Protein AF-A1B1T0-F1 (afdb_monomer_lite)

Radius of gyration: 25.72 Å; chains: 1; bounding box: 72×59×65 Å

InterPro domains:
  IPR003959 ATPase, AAA-type, core [PF00004] (36-177)
  IPR027065 Lon protease [PTHR43718] (35-187)
  IPR027417 P-loop containing nucleoside triphosphate hydrolase [G3DSA:3.40.50.300] (1-178)
  IPR027417 P-loop containing nucleoside triphosphate hydrolase [SSF52540] (4-206)
  IPR046574 Protein of unknown function DUF6634 [PF20339] (277-433)

Structure (mmCIF, N/CA/C/O backbone):
data_AF-A1B1T0-F1
#
_entry.id   AF-A1B1T0-F1
#
loop_
_atom_site.group_PDB
_atom_site.id
_atom_site.type_symbol
_atom_site.label_atom_id
_atom_site.label_alt_id
_atom_site.label_comp_id
_atom_site.label_asym_id
_atom_site.label_entity_id
_atom_site.label_seq_id
_atom_site.pdbx_PDB_ins_code
_atom_site.Cartn_x
_atom_site.Cartn_y
_atom_site.Cartn_z
_atom_site.occupancy
_atom_site.B_iso_or_equiv
_atom_site.auth_seq_id
_atom_site.auth_comp_id
_atom_site.auth_asym_id
_atom_site.auth_atom_id
_atom_site.pdbx_PDB_model_num
ATOM 1 N N . MET A 1 1 ? -2.128 -19.256 4.980 1.00 79.31 1 MET A N 1
ATOM 2 C CA . MET A 1 1 ? -1.077 -18.219 5.135 1.00 79.31 1 MET A CA 1
ATOM 3 C C . MET A 1 1 ? 0.188 -18.778 5.771 1.00 79.31 1 MET A C 1
ATOM 5 O O . MET A 1 1 ? 1.215 -18.723 5.115 1.00 79.31 1 MET A O 1
ATOM 9 N N . HIS A 1 2 ? 0.127 -19.348 6.984 1.00 81.00 2 HIS A N 1
ATOM 10 C CA . HIS A 1 2 ? 1.301 -19.944 7.651 1.00 81.00 2 HIS A CA 1
ATOM 11 C C . HIS A 1 2 ? 1.974 -21.041 6.802 1.00 81.00 2 HIS A C 1
ATOM 13 O O . HIS A 1 2 ? 3.180 -21.022 6.607 1.00 81.00 2 HIS A O 1
ATOM 19 N N . GLU A 1 3 ? 1.179 -21.941 6.216 1.00 81.44 3 GLU A N 1
ATOM 20 C CA . GLU A 1 3 ? 1.671 -22.995 5.311 1.00 81.44 3 GLU A CA 1
ATOM 21 C C . GLU A 1 3 ? 2.134 -22.454 3.946 1.00 81.44 3 GLU A C 1
ATOM 23 O O . GLU A 1 3 ? 3.024 -23.011 3.306 1.00 81.44 3 GLU A O 1
ATOM 28 N N . ASP A 1 4 ? 1.539 -21.349 3.493 1.00 80.69 4 ASP A N 1
ATOM 29 C CA . ASP A 1 4 ? 1.827 -20.770 2.177 1.00 80.69 4 ASP A CA 1
ATOM 30 C C . ASP A 1 4 ? 3.134 -19.976 2.155 1.00 80.69 4 ASP A C 1
ATOM 32 O O . ASP A 1 4 ? 3.743 -19.827 1.095 1.00 80.69 4 ASP A O 1
ATOM 36 N N . MET A 1 5 ? 3.527 -19.424 3.306 1.00 84.88 5 MET A N 1
ATOM 37 C CA . MET A 1 5 ? 4.697 -18.564 3.472 1.00 84.88 5 MET A CA 1
ATOM 38 C C . MET A 1 5 ? 5.449 -18.949 4.756 1.00 84.88 5 MET A C 1
ATOM 40 O O . MET A 1 5 ? 5.374 -18.217 5.745 1.00 84.88 5 MET A O 1
ATOM 44 N N . PRO A 1 6 ? 6.170 -20.086 4.770 1.00 83.06 6 PRO A N 1
ATOM 45 C CA . PRO A 1 6 ? 6.837 -20.573 5.980 1.00 83.06 6 PRO A CA 1
ATOM 46 C C . PRO A 1 6 ? 7.903 -19.606 6.517 1.00 83.06 6 PRO A C 1
ATOM 48 O O . PRO A 1 6 ? 8.030 -19.443 7.727 1.00 83.06 6 PRO A O 1
ATOM 51 N N . SER A 1 7 ? 8.587 -18.864 5.642 1.00 83.12 7 SER A N 1
ATOM 52 C CA . SER A 1 7 ? 9.509 -17.782 6.029 1.00 83.12 7 SER A CA 1
ATOM 53 C C . SER A 1 7 ? 8.836 -16.652 6.826 1.00 83.12 7 SER A C 1
ATOM 55 O O . SER A 1 7 ? 9.492 -15.969 7.608 1.00 83.12 7 SER A O 1
ATOM 57 N N . MET A 1 8 ? 7.515 -16.487 6.680 1.00 89.94 8 MET A N 1
ATOM 58 C CA . MET A 1 8 ? 6.672 -15.531 7.413 1.00 89.94 8 MET A CA 1
ATOM 59 C C . MET A 1 8 ? 5.984 -16.159 8.636 1.00 89.94 8 MET A C 1
ATOM 61 O O . MET A 1 8 ? 5.102 -15.540 9.248 1.00 89.94 8 MET A O 1
ATOM 65 N N . ALA A 1 9 ? 6.344 -17.391 9.007 1.00 89.00 9 ALA A N 1
ATOM 66 C CA . ALA A 1 9 ? 5.782 -18.078 10.164 1.00 89.00 9 ALA A CA 1
ATOM 67 C C . ALA A 1 9 ? 5.900 -17.264 11.466 1.00 89.00 9 ALA A C 1
ATOM 69 O O . ALA A 1 9 ? 4.882 -17.173 12.159 1.00 89.00 9 ALA A O 1
ATOM 70 N N . PRO A 1 10 ? 7.037 -16.600 11.787 1.00 90.88 10 PRO A N 1
ATOM 71 C CA . PRO A 1 10 ? 7.143 -15.789 13.001 1.00 90.88 10 PRO A CA 1
ATOM 72 C C . PRO A 1 10 ? 6.092 -14.674 13.072 1.00 90.88 10 PRO A C 1
ATOM 74 O O . PRO A 1 10 ? 5.434 -14.507 14.096 1.00 90.88 10 PRO A O 1
ATOM 77 N N . ALA A 1 11 ? 5.868 -13.960 11.965 1.00 93.19 11 ALA A N 1
ATOM 78 C CA . ALA A 1 11 ? 4.859 -12.905 11.884 1.00 93.19 11 ALA A CA 1
ATOM 79 C C . ALA A 1 11 ? 3.434 -13.466 12.003 1.00 93.19 11 ALA A C 1
ATOM 81 O O . ALA A 1 11 ? 2.595 -12.945 12.737 1.00 93.19 11 ALA A O 1
ATOM 82 N N . THR A 1 12 ? 3.171 -14.583 11.323 1.00 92.75 12 THR A N 1
ATOM 83 C CA . THR A 1 12 ? 1.858 -15.239 11.349 1.00 92.75 12 THR A CA 1
ATOM 84 C C . THR A 1 12 ? 1.523 -15.792 12.741 1.00 92.75 12 THR A C 1
ATOM 86 O O . THR A 1 12 ? 0.370 -15.735 13.167 1.00 92.75 12 THR A O 1
ATOM 89 N N . GLU A 1 13 ? 2.519 -16.277 13.483 1.00 91.31 13 GLU A N 1
ATOM 90 C CA . GLU A 1 13 ? 2.363 -16.763 14.858 1.00 91.31 13 GLU A CA 1
ATOM 91 C C . GLU A 1 13 ? 1.993 -15.630 15.831 1.00 91.31 13 GLU A C 1
ATOM 93 O O . GLU A 1 13 ? 1.145 -15.819 16.707 1.00 91.31 13 GLU A O 1
ATOM 98 N N . VAL A 1 14 ? 2.559 -14.428 15.659 1.00 92.00 14 VAL A N 1
ATOM 99 C CA . VAL A 1 14 ? 2.162 -13.248 16.451 1.00 92.00 14 VAL A CA 1
ATOM 100 C C . VAL A 1 14 ? 0.679 -12.939 16.248 1.00 92.00 14 VAL A C 1
ATOM 102 O O . VAL A 1 14 ? -0.047 -12.743 17.225 1.00 92.00 14 VAL A O 1
ATOM 105 N N . ILE A 1 15 ? 0.207 -12.973 15.000 1.00 92.44 15 ILE A N 1
ATOM 106 C CA . ILE A 1 15 ? -1.206 -12.749 14.668 1.00 92.44 15 ILE A CA 1
ATOM 107 C C . ILE A 1 15 ? -2.088 -13.822 15.293 1.00 92.44 15 ILE A C 1
ATOM 109 O O . ILE A 1 15 ? -3.077 -13.498 15.946 1.00 92.44 15 ILE A O 1
ATOM 113 N N . TRP A 1 16 ? -1.715 -15.094 15.159 1.00 90.50 16 TRP A N 1
ATOM 114 C CA . TRP A 1 16 ? -2.461 -16.203 15.747 1.00 90.50 16 TRP A CA 1
ATOM 115 C C . TRP A 1 16 ? -2.629 -16.050 17.267 1.00 90.50 16 TRP A C 1
ATOM 117 O O . TRP A 1 16 ? -3.730 -16.195 17.810 1.00 90.50 16 TRP A O 1
ATOM 127 N N . ARG A 1 17 ? -1.550 -15.685 17.972 1.00 90.88 17 ARG A N 1
ATOM 128 C CA . ARG A 1 17 ? -1.582 -15.409 19.417 1.00 90.88 17 ARG A CA 1
ATOM 129 C C . ARG A 1 17 ? -2.451 -14.201 19.754 1.00 90.88 17 ARG A C 1
ATOM 131 O O . ARG A 1 17 ? -3.167 -14.232 20.756 1.00 90.88 17 ARG A O 1
ATOM 138 N N . ALA A 1 18 ? -2.403 -13.156 18.934 1.00 90.75 18 ALA A N 1
ATOM 139 C CA . ALA A 1 18 ? -3.207 -11.951 19.099 1.00 90.75 18 ALA A CA 1
ATOM 140 C C . ALA A 1 18 ? -4.710 -12.223 18.900 1.00 90.75 18 ALA A C 1
ATOM 142 O O . ALA A 1 18 ? -5.532 -11.761 19.694 1.00 90.75 18 ALA A O 1
ATOM 143 N N . MET A 1 19 ? -5.067 -13.060 17.921 1.00 89.69 19 MET A N 1
ATOM 144 C CA . MET A 1 19 ? -6.438 -13.533 17.710 1.00 89.69 19 MET A CA 1
ATOM 145 C C . MET A 1 19 ? -6.948 -14.313 18.920 1.00 89.69 19 MET A C 1
ATOM 147 O O . MET A 1 19 ? -7.997 -13.982 19.469 1.00 89.69 19 MET A O 1
ATOM 151 N N . ARG A 1 20 ? -6.175 -15.295 19.401 1.00 90.88 20 ARG A N 1
ATOM 152 C CA . ARG A 1 20 ? -6.531 -16.073 20.601 1.00 90.88 20 ARG A CA 1
ATOM 153 C C . ARG A 1 20 ? -6.722 -15.194 21.832 1.00 90.88 20 ARG A C 1
ATOM 155 O O . ARG A 1 20 ? -7.661 -15.409 22.592 1.00 90.88 20 ARG A O 1
ATOM 162 N N . ARG A 1 21 ? -5.846 -14.205 22.018 1.00 88.44 21 ARG A N 1
ATOM 163 C CA . ARG A 1 21 ? -5.951 -13.223 23.101 1.00 88.44 21 ARG A CA 1
ATOM 164 C C . ARG A 1 21 ? -7.226 -12.393 22.980 1.00 88.44 21 ARG A C 1
ATOM 166 O O . ARG A 1 21 ? -7.967 -12.311 23.946 1.00 88.44 21 ARG A O 1
ATOM 173 N N . SER A 1 22 ? -7.512 -11.855 21.795 1.00 88.69 22 SER A N 1
ATOM 174 C CA . SER A 1 22 ? -8.714 -11.046 21.547 1.00 88.69 22 SER A CA 1
ATOM 175 C C . SER A 1 22 ? -9.996 -11.822 21.862 1.00 88.69 22 SER A C 1
ATOM 177 O O . SER A 1 22 ? -10.896 -11.278 22.492 1.00 88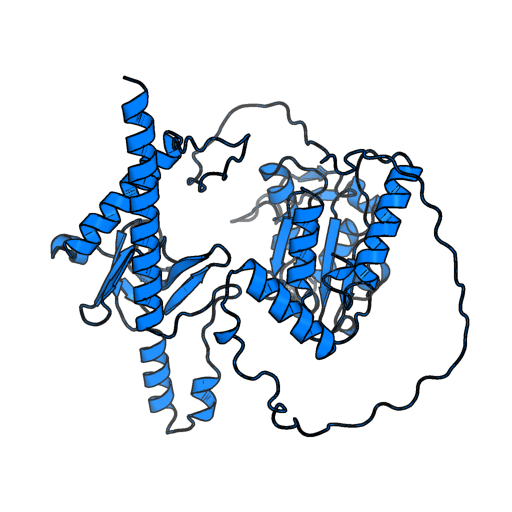.69 22 SER A O 1
ATOM 179 N N . VAL A 1 23 ? -10.051 -13.108 21.493 1.00 88.44 23 VAL A N 1
ATOM 180 C CA . VAL A 1 23 ? -11.182 -13.992 21.819 1.00 88.44 23 VAL A CA 1
ATOM 181 C C . VAL A 1 23 ? -11.285 -14.240 23.320 1.00 88.44 23 VAL A C 1
ATOM 183 O O . VAL A 1 23 ? -12.355 -14.073 23.896 1.00 88.44 23 VAL A O 1
ATOM 186 N N . ARG A 1 24 ? -10.178 -14.627 23.962 1.00 91.19 24 ARG A N 1
ATOM 187 C CA . ARG A 1 24 ? -10.145 -14.921 25.400 1.00 91.19 24 ARG A CA 1
ATOM 188 C C . ARG A 1 24 ? -10.548 -13.713 26.243 1.00 91.19 24 ARG A C 1
ATOM 190 O O . ARG A 1 24 ? -11.248 -13.874 27.234 1.00 91.19 24 ARG A O 1
ATOM 197 N N . ASP A 1 25 ? -10.101 -12.529 25.843 1.00 88.44 25 ASP A N 1
ATOM 198 C CA . ASP A 1 25 ? -10.321 -11.287 26.576 1.00 88.44 25 ASP A CA 1
ATOM 199 C C . ASP A 1 25 ? -11.678 -10.637 26.206 1.00 88.44 25 ASP A C 1
ATOM 201 O O . ASP A 1 25 ? -12.016 -9.577 26.728 1.00 88.44 25 ASP A O 1
ATOM 205 N N . GLY A 1 26 ? -12.464 -11.252 25.308 1.00 87.88 26 GLY A N 1
ATOM 206 C CA . GLY A 1 26 ? -13.781 -10.755 24.897 1.00 87.88 26 GLY A CA 1
ATOM 207 C C . GLY A 1 26 ? -13.731 -9.420 24.149 1.00 87.88 26 GLY A C 1
ATOM 208 O O . GLY A 1 26 ? -14.659 -8.617 24.247 1.00 87.88 26 GLY A O 1
ATOM 209 N N . ALA A 1 27 ? -12.640 -9.146 23.430 1.00 85.81 27 ALA A N 1
ATOM 210 C CA . ALA A 1 27 ? -12.458 -7.877 22.741 1.00 85.81 27 ALA A CA 1
ATOM 211 C C . ALA A 1 27 ? -13.501 -7.698 21.615 1.00 85.81 27 ALA A C 1
ATOM 213 O O . ALA A 1 27 ? -13.758 -8.641 20.864 1.00 85.81 27 ALA A O 1
ATOM 214 N N . PRO A 1 28 ? -14.060 -6.487 21.418 1.00 83.94 28 PRO A N 1
ATOM 215 C CA . PRO A 1 28 ? -15.054 -6.218 20.369 1.00 83.94 28 PRO A CA 1
ATOM 216 C C . PRO A 1 28 ? -14.512 -6.342 18.933 1.00 83.94 28 PRO A C 1
ATOM 218 O O . PRO A 1 28 ? -15.288 -6.315 17.981 1.00 83.94 28 PRO A O 1
ATOM 221 N N . GLY A 1 29 ? -13.198 -6.482 18.765 1.00 85.06 29 GLY A N 1
ATOM 222 C CA . GLY A 1 29 ? -12.544 -6.721 17.487 1.00 85.06 29 GLY A CA 1
ATOM 223 C C . GLY A 1 29 ? -11.134 -7.269 17.677 1.00 85.06 29 GLY A C 1
ATOM 224 O O . GLY A 1 29 ? -10.624 -7.359 18.798 1.00 85.06 29 GLY A O 1
ATOM 225 N N . LEU A 1 30 ? -10.496 -7.636 16.568 1.00 87.69 30 LEU A N 1
ATOM 226 C CA . LEU A 1 30 ? -9.140 -8.169 16.579 1.00 87.69 30 LEU A CA 1
ATOM 227 C C . LEU A 1 30 ? -8.128 -7.068 16.918 1.00 87.69 30 LEU A C 1
ATOM 229 O O . LEU A 1 30 ? -7.970 -6.116 16.156 1.00 87.69 30 LEU A O 1
ATOM 233 N N . ARG A 1 31 ? -7.404 -7.234 18.030 1.00 87.06 31 ARG A N 1
ATOM 234 C CA . ARG A 1 31 ? -6.251 -6.395 18.375 1.00 87.06 31 ARG A CA 1
ATOM 235 C C . ARG A 1 31 ? -4.964 -7.141 18.073 1.00 87.06 31 ARG A C 1
ATOM 237 O O . ARG A 1 31 ? -4.701 -8.176 18.681 1.00 87.06 31 ARG A O 1
ATOM 244 N N . ILE A 1 32 ? -4.157 -6.590 17.173 1.00 91.25 32 ILE A N 1
ATOM 245 C CA . ILE A 1 32 ? -2.828 -7.104 16.831 1.00 91.25 32 ILE A CA 1
ATOM 246 C C . ILE A 1 32 ? -1.796 -6.079 17.314 1.00 91.25 32 ILE A C 1
ATOM 248 O O . ILE A 1 32 ? -1.990 -4.890 17.063 1.00 91.25 32 ILE A O 1
ATOM 252 N N . PRO A 1 33 ? -0.727 -6.491 18.023 1.00 91.50 33 PRO A N 1
ATOM 253 C CA . PRO A 1 33 ? 0.382 -5.581 18.297 1.00 91.50 33 PRO A CA 1
ATOM 254 C C . PRO A 1 33 ? 1.015 -5.113 16.975 1.00 91.50 33 PRO A C 1
ATOM 256 O O . PRO A 1 33 ? 0.970 -5.857 15.994 1.00 91.50 33 PRO A O 1
ATOM 259 N N . PRO A 1 34 ? 1.618 -3.916 16.929 1.00 96.00 34 PRO A N 1
ATOM 260 C CA . PRO A 1 34 ? 2.266 -3.438 15.715 1.00 96.00 34 PRO A CA 1
ATOM 261 C C . PRO A 1 34 ? 3.379 -4.407 15.296 1.00 96.00 34 PRO A C 1
ATOM 263 O O . PRO A 1 34 ? 4.161 -4.868 16.131 1.00 96.00 34 PRO A O 1
ATOM 266 N N . LEU A 1 35 ? 3.436 -4.732 14.007 1.00 97.56 35 LEU A N 1
ATOM 267 C CA . LEU A 1 35 ? 4.390 -5.689 13.450 1.00 97.56 35 LEU A CA 1
ATOM 268 C C . LEU A 1 35 ? 5.470 -4.948 12.668 1.00 97.56 35 LEU A C 1
ATOM 270 O O . LEU A 1 35 ? 5.128 -4.183 11.776 1.00 97.56 35 LEU A O 1
ATOM 274 N N . LEU A 1 36 ? 6.747 -5.218 12.942 1.00 97.44 36 LEU A N 1
ATOM 275 C CA . LEU A 1 36 ? 7.870 -4.767 12.118 1.00 97.44 36 LEU A CA 1
ATOM 276 C C . LEU A 1 36 ? 8.537 -5.990 11.492 1.00 97.44 36 LEU A C 1
ATOM 278 O O . LEU A 1 36 ? 9.178 -6.773 12.186 1.00 97.44 36 LEU A O 1
ATOM 282 N N . LEU A 1 37 ? 8.351 -6.181 10.190 1.00 97.25 37 LEU A N 1
ATOM 283 C CA . LEU A 1 37 ? 8.893 -7.309 9.438 1.00 97.25 37 LEU A CA 1
ATOM 284 C C . LEU A 1 37 ? 10.277 -6.948 8.905 1.00 97.25 37 LEU A C 1
ATOM 286 O O . LEU A 1 37 ? 10.380 -6.228 7.913 1.00 97.25 37 LEU A O 1
ATOM 290 N N . ASP A 1 38 ? 11.323 -7.466 9.539 1.00 95.44 38 ASP A N 1
ATOM 291 C CA . ASP A 1 38 ? 12.711 -7.186 9.171 1.00 95.44 38 ASP A CA 1
ATOM 292 C C . ASP A 1 38 ? 13.348 -8.392 8.477 1.00 95.44 38 ASP A C 1
ATOM 294 O O . ASP A 1 38 ? 13.300 -9.520 8.975 1.00 95.44 38 ASP A O 1
ATOM 298 N N . SER A 1 39 ? 13.888 -8.167 7.280 1.00 90.12 39 SER A N 1
ATOM 299 C CA . SER A 1 39 ? 14.599 -9.190 6.498 1.00 90.12 39 SER A CA 1
ATOM 300 C C . SER A 1 39 ? 15.183 -8.622 5.211 1.00 90.12 39 SER A C 1
ATOM 302 O O . SER A 1 39 ? 14.706 -7.595 4.740 1.00 90.12 39 SER A O 1
ATOM 304 N N . PRO A 1 40 ? 16.088 -9.347 4.542 1.00 82.62 40 PRO A N 1
ATOM 305 C CA . PRO A 1 40 ? 16.546 -9.012 3.197 1.00 82.62 40 PRO A CA 1
ATOM 306 C C . PRO A 1 40 ? 15.398 -8.822 2.180 1.00 82.62 40 PRO A C 1
ATOM 308 O O . PRO A 1 40 ? 14.280 -9.329 2.373 1.00 82.62 40 PRO A O 1
ATOM 311 N N . PRO A 1 41 ? 15.642 -8.087 1.082 1.00 84.94 41 PRO A N 1
ATOM 312 C CA . PRO A 1 41 ? 14.634 -7.863 0.053 1.00 84.94 41 PRO A CA 1
ATOM 313 C C . PRO A 1 41 ? 14.218 -9.178 -0.627 1.00 84.94 41 PRO A C 1
ATOM 315 O O . PRO A 1 41 ? 14.971 -10.149 -0.671 1.00 84.94 41 PRO A O 1
ATOM 318 N N . GLY A 1 42 ? 12.998 -9.212 -1.171 1.00 79.88 42 GLY A N 1
ATOM 319 C CA . GLY A 1 42 ? 12.527 -10.329 -2.002 1.00 79.88 42 GLY A CA 1
ATOM 320 C C . GLY A 1 42 ? 11.909 -11.526 -1.266 1.00 79.88 42 GLY A C 1
ATOM 321 O O . GLY A 1 42 ? 11.451 -12.452 -1.924 1.00 79.88 42 GLY A O 1
ATOM 322 N N . ILE A 1 43 ? 11.797 -11.517 0.070 1.00 82.19 43 ILE A N 1
ATOM 323 C CA . ILE A 1 43 ? 11.147 -12.623 0.809 1.00 82.19 43 ILE A CA 1
ATOM 324 C C . ILE A 1 43 ? 9.603 -12.560 0.832 1.00 82.19 43 ILE A C 1
ATOM 326 O O . ILE A 1 43 ? 8.952 -13.414 1.432 1.00 82.19 43 ILE A O 1
ATOM 330 N N . GLY A 1 44 ? 9.006 -11.530 0.216 1.00 87.25 44 GLY A N 1
ATOM 331 C CA . GLY A 1 44 ? 7.551 -11.374 0.098 1.00 87.25 44 GLY A CA 1
ATOM 332 C C . GLY A 1 44 ? 6.857 -10.614 1.237 1.00 87.25 44 GLY A C 1
ATOM 333 O O . GLY A 1 44 ? 5.668 -10.838 1.451 1.00 87.25 44 GLY A O 1
ATOM 334 N N . LYS A 1 45 ? 7.552 -9.720 1.963 1.00 91.06 45 LYS A N 1
ATOM 335 C CA . LYS A 1 45 ? 6.979 -8.922 3.074 1.00 91.06 45 LYS A CA 1
ATOM 336 C C . LYS A 1 45 ? 5.717 -8.159 2.649 1.00 91.06 45 LYS A C 1
ATOM 338 O O . LYS A 1 45 ? 4.653 -8.368 3.221 1.00 91.06 45 LYS A O 1
ATOM 343 N N . SER A 1 46 ? 5.805 -7.361 1.585 1.00 87.31 46 SER A N 1
ATOM 344 C CA . SER A 1 46 ? 4.685 -6.563 1.068 1.00 87.31 46 SER A CA 1
ATOM 345 C C . SER A 1 46 ? 3.517 -7.438 0.600 1.00 87.31 46 SER A C 1
ATOM 347 O O . SER A 1 46 ? 2.353 -7.125 0.852 1.00 87.31 46 SER A O 1
ATOM 349 N N . TYR A 1 47 ? 3.814 -8.579 -0.036 1.00 88.81 47 TYR A N 1
ATOM 350 C CA . TYR A 1 47 ? 2.798 -9.558 -0.438 1.00 88.81 47 TYR A CA 1
ATOM 351 C C . TYR A 1 47 ? 2.071 -10.146 0.780 1.00 88.81 47 TYR A C 1
ATOM 353 O O . TYR A 1 47 ? 0.841 -10.208 0.790 1.00 88.81 47 TYR A O 1
ATOM 361 N N . TRP A 1 48 ? 2.812 -10.530 1.824 1.00 92.69 48 TRP A N 1
ATOM 362 C CA . TRP A 1 48 ? 2.236 -11.037 3.067 1.00 92.69 48 TRP A CA 1
ATOM 363 C C . TRP A 1 48 ? 1.331 -9.994 3.737 1.00 92.69 48 TRP A C 1
ATOM 365 O O . TRP A 1 48 ? 0.200 -10.319 4.096 1.00 92.69 48 TRP A O 1
ATOM 375 N N . SER A 1 49 ? 1.773 -8.735 3.828 1.00 92.31 49 SER A N 1
ATOM 376 C CA . SER A 1 49 ? 1.009 -7.647 4.457 1.00 92.31 49 SER A CA 1
ATOM 377 C C . SER A 1 49 ? -0.316 -7.369 3.740 1.00 92.31 49 SER A C 1
ATOM 379 O O . SER A 1 49 ? -1.359 -7.258 4.384 1.00 92.31 49 SER A O 1
ATOM 381 N N . ARG A 1 50 ? -0.309 -7.330 2.399 1.00 88.75 50 ARG A N 1
ATOM 382 C CA . ARG A 1 50 ? -1.536 -7.173 1.593 1.00 88.75 50 ARG A CA 1
ATOM 383 C C . ARG A 1 50 ? -2.479 -8.366 1.772 1.00 88.75 50 ARG A C 1
ATOM 385 O O . ARG A 1 50 ? -3.687 -8.197 1.928 1.00 88.75 50 ARG A O 1
ATOM 392 N N . ARG A 1 51 ? -1.924 -9.582 1.800 1.00 90.69 51 ARG A N 1
ATOM 393 C CA . ARG A 1 51 ? -2.697 -10.814 1.992 1.00 90.69 51 ARG A CA 1
ATOM 394 C C . ARG A 1 51 ? -3.322 -10.904 3.383 1.00 90.69 51 ARG A C 1
ATOM 396 O O . ARG A 1 51 ? -4.430 -11.422 3.506 1.00 90.69 51 ARG A O 1
ATOM 403 N N . LEU A 1 52 ? -2.649 -10.392 4.413 1.00 91.75 52 LEU A N 1
ATOM 404 C CA . LEU A 1 52 ? -3.198 -10.323 5.763 1.00 91.75 52 LEU A CA 1
ATOM 405 C C . LEU A 1 52 ? -4.494 -9.509 5.793 1.00 91.75 52 LEU A C 1
ATOM 407 O O . LEU A 1 52 ? -5.503 -9.990 6.302 1.00 91.75 52 LEU A O 1
ATOM 411 N N . GLY A 1 53 ? -4.476 -8.311 5.215 1.00 90.06 53 GLY A N 1
ATOM 412 C CA . GLY A 1 53 ? -5.647 -7.442 5.133 1.00 90.06 53 GLY A CA 1
ATOM 413 C C . GLY A 1 53 ? -6.858 -8.112 4.483 1.00 90.06 53 GLY A C 1
ATOM 414 O O . GLY A 1 53 ? -7.953 -8.114 5.050 1.00 90.06 53 GLY A O 1
ATOM 415 N N . ALA A 1 54 ? -6.626 -8.786 3.352 1.00 89.06 54 ALA A N 1
ATOM 416 C CA . ALA A 1 54 ? -7.648 -9.565 2.656 1.00 89.06 54 ALA A CA 1
ATOM 417 C C . ALA A 1 54 ? -8.226 -10.698 3.526 1.00 89.06 54 ALA A C 1
ATOM 419 O O . ALA A 1 54 ? -9.436 -10.904 3.546 1.00 89.06 54 ALA A O 1
ATOM 420 N N . LEU A 1 55 ? -7.381 -11.412 4.280 1.00 90.75 55 LEU A N 1
ATOM 421 C CA . LEU A 1 55 ? -7.818 -12.494 5.174 1.00 90.75 55 LEU A CA 1
ATOM 422 C C . LEU A 1 55 ? -8.580 -11.992 6.404 1.00 90.75 55 LEU A C 1
ATOM 424 O O . LEU A 1 55 ? -9.457 -12.691 6.902 1.00 90.75 55 LEU A O 1
ATOM 428 N N . LEU A 1 56 ? -8.253 -10.797 6.896 1.00 89.62 56 LEU A N 1
ATOM 429 C CA . LEU A 1 56 ? -8.961 -10.163 8.008 1.00 89.62 56 LEU A CA 1
ATOM 430 C C . LEU A 1 56 ? -10.277 -9.500 7.582 1.00 89.62 56 LEU A C 1
ATOM 432 O O . LEU A 1 56 ? -11.024 -9.051 8.452 1.00 89.62 56 LEU A O 1
ATOM 436 N N . ALA A 1 57 ? -10.557 -9.441 6.274 1.00 88.62 57 ALA A N 1
ATOM 437 C CA . ALA A 1 57 ? -11.723 -8.774 5.699 1.00 88.62 57 ALA A CA 1
ATOM 438 C C . ALA A 1 57 ? -11.884 -7.326 6.207 1.00 88.62 57 ALA A C 1
ATOM 440 O O . ALA A 1 57 ? -12.986 -6.877 6.527 1.00 88.62 57 ALA A O 1
ATOM 441 N N . THR A 1 58 ? -10.765 -6.603 6.308 1.00 88.50 58 THR A N 1
ATOM 442 C CA . THR A 1 58 ? -10.713 -5.201 6.740 1.00 88.50 58 THR A CA 1
ATOM 443 C C . THR A 1 58 ? -10.069 -4.331 5.665 1.00 88.50 58 THR A C 1
ATOM 445 O O . THR A 1 58 ? -9.353 -4.828 4.790 1.00 88.50 58 THR A O 1
ATOM 448 N N . SER A 1 59 ? -10.329 -3.024 5.704 1.00 92.12 59 SER A N 1
ATOM 449 C CA . SER A 1 59 ? -9.698 -2.088 4.777 1.00 92.12 59 SER A CA 1
ATOM 450 C C . SER A 1 59 ? -8.189 -2.096 4.971 1.00 92.12 59 SER A C 1
ATOM 452 O O . SER A 1 59 ? -7.688 -2.183 6.090 1.00 92.12 59 SER A O 1
ATOM 454 N N . THR A 1 60 ? -7.462 -2.065 3.859 1.00 93.31 60 THR A N 1
ATOM 455 C CA . THR A 1 60 ? -6.003 -2.142 3.860 1.00 93.31 60 THR A CA 1
ATOM 456 C C . THR A 1 60 ? -5.446 -1.017 3.020 1.00 93.31 60 THR A C 1
ATOM 458 O O . THR A 1 60 ? -5.804 -0.895 1.851 1.00 93.31 60 THR A O 1
ATOM 461 N N . THR A 1 61 ? -4.548 -0.236 3.605 1.00 94.81 61 THR A N 1
ATOM 462 C CA . THR A 1 61 ? -3.862 0.858 2.920 1.00 94.81 61 THR A CA 1
ATOM 463 C C . THR A 1 61 ? -2.370 0.618 2.989 1.00 94.81 61 THR A C 1
ATOM 465 O O . THR A 1 61 ? -1.822 0.397 4.068 1.00 94.81 61 THR A O 1
ATOM 468 N N . VAL A 1 62 ? -1.719 0.651 1.828 1.00 93.00 62 VAL A N 1
ATOM 469 C CA . VAL A 1 62 ? -0.268 0.512 1.705 1.00 93.00 62 VAL A CA 1
ATOM 470 C C . VAL A 1 62 ? 0.336 1.881 1.425 1.00 93.00 62 VAL A C 1
ATOM 472 O O . VAL A 1 62 ? -0.092 2.573 0.500 1.00 93.00 62 VAL A O 1
ATOM 475 N N . ILE A 1 63 ? 1.313 2.249 2.244 1.00 91.12 63 ILE A N 1
ATOM 476 C CA . ILE A 1 63 ? 2.126 3.454 2.137 1.00 91.12 63 ILE A CA 1
ATOM 477 C C . ILE A 1 63 ? 3.547 3.004 1.825 1.00 91.12 63 ILE A C 1
ATOM 479 O O . ILE A 1 63 ? 4.150 2.276 2.612 1.00 91.12 63 ILE A O 1
ATOM 483 N N . GLU A 1 64 ? 4.072 3.420 0.679 1.00 89.19 64 GLU A N 1
ATOM 484 C CA . GLU A 1 64 ? 5.469 3.187 0.319 1.00 89.19 64 GLU A CA 1
ATOM 485 C C . GLU A 1 64 ? 6.309 4.330 0.881 1.00 89.19 64 GLU A C 1
ATOM 487 O O . GLU A 1 64 ? 6.200 5.476 0.441 1.00 89.19 64 GLU A O 1
ATOM 492 N N . ALA A 1 65 ? 7.147 4.028 1.871 1.00 84.25 65 ALA A N 1
ATOM 493 C CA . ALA A 1 65 ? 7.918 5.045 2.571 1.00 84.25 65 ALA A CA 1
ATOM 494 C C . ALA A 1 65 ? 8.996 5.704 1.697 1.00 84.25 65 ALA A C 1
ATOM 496 O O . ALA A 1 65 ? 9.542 6.712 2.111 1.00 84.25 65 ALA A O 1
ATOM 497 N N . THR A 1 66 ? 9.303 5.158 0.516 1.00 78.75 66 THR A N 1
ATOM 498 C CA . THR A 1 66 ? 10.208 5.743 -0.491 1.00 78.75 66 THR A CA 1
ATOM 499 C C . THR A 1 66 ? 9.582 6.881 -1.300 1.00 78.75 66 THR A C 1
ATOM 501 O O . THR A 1 66 ? 10.314 7.722 -1.825 1.00 78.75 66 THR A O 1
ATOM 504 N N . GLY A 1 67 ? 8.253 6.879 -1.446 1.00 70.81 67 GLY A N 1
ATOM 505 C CA . GLY A 1 67 ? 7.491 7.923 -2.136 1.00 70.81 67 GLY A CA 1
ATOM 506 C C . GLY A 1 67 ? 6.787 8.882 -1.173 1.00 70.81 67 GLY A C 1
ATOM 507 O O . GLY A 1 67 ? 6.671 10.072 -1.456 1.00 70.81 67 GLY A O 1
ATOM 508 N N . GLU A 1 68 ? 6.349 8.382 -0.014 1.00 71.75 68 GLU A N 1
ATOM 509 C CA . GLU A 1 68 ? 5.682 9.146 1.047 1.00 71.75 68 GLU A CA 1
ATOM 510 C C . GLU A 1 68 ? 6.574 9.256 2.293 1.00 71.75 68 GLU A C 1
ATOM 512 O O . GLU A 1 68 ? 6.295 8.736 3.372 1.00 71.75 68 GLU A O 1
ATOM 517 N N . ASN A 1 69 ? 7.675 9.978 2.127 1.00 71.75 69 ASN A N 1
ATOM 518 C CA . ASN A 1 69 ? 8.758 10.109 3.109 1.00 71.75 69 ASN A CA 1
ATOM 519 C C . ASN A 1 69 ? 8.361 10.945 4.336 1.00 71.75 69 ASN A C 1
ATOM 521 O O . ASN A 1 69 ? 8.981 10.890 5.403 1.00 71.75 69 ASN A O 1
ATOM 525 N N . ALA A 1 70 ? 7.330 11.769 4.171 1.00 77.94 70 ALA A N 1
ATOM 526 C CA . ALA A 1 70 ? 6.914 12.736 5.159 1.00 77.94 70 ALA A CA 1
ATOM 527 C C . ALA A 1 70 ? 5.674 12.275 5.926 1.00 77.94 70 ALA A C 1
ATOM 529 O O . ALA A 1 70 ? 4.680 11.814 5.367 1.00 77.94 70 ALA A O 1
ATOM 530 N N . SER A 1 71 ? 5.715 12.500 7.234 1.00 80.94 71 SER A N 1
ATOM 531 C CA . SER A 1 71 ? 4.656 12.152 8.185 1.00 80.94 71 SER A CA 1
ATOM 532 C C . SER A 1 71 ? 3.260 12.673 7.828 1.00 80.94 71 SER A C 1
ATOM 534 O O . SER A 1 71 ? 2.268 12.026 8.171 1.00 80.94 71 SER A O 1
ATOM 536 N N . PHE A 1 72 ? 3.154 13.801 7.114 1.00 82.44 72 PHE A N 1
ATOM 537 C CA . PHE A 1 72 ? 1.867 14.371 6.709 1.00 82.44 72 PHE A CA 1
ATOM 538 C C . PHE A 1 72 ? 1.077 13.466 5.753 1.00 82.44 72 PHE A C 1
ATOM 540 O O . PHE A 1 72 ? -0.148 13.557 5.746 1.00 82.44 72 PHE A O 1
ATOM 547 N N . GLY A 1 73 ? 1.730 12.556 5.017 1.00 84.81 73 GLY A N 1
ATOM 548 C CA . GLY A 1 73 ? 1.038 11.564 4.188 1.00 84.81 73 GLY A CA 1
ATOM 549 C C . GLY A 1 73 ? 0.149 10.637 5.023 1.00 84.81 73 GLY A C 1
ATOM 550 O O . GLY A 1 73 ? -1.015 10.418 4.698 1.00 84.81 73 GLY A O 1
ATOM 551 N N . ILE A 1 74 ? 0.643 10.171 6.175 1.00 89.88 74 ILE A N 1
ATOM 552 C CA . ILE A 1 74 ? -0.106 9.273 7.070 1.00 89.88 74 ILE A CA 1
ATOM 553 C C . ILE A 1 74 ? -0.995 10.047 8.044 1.00 89.88 74 ILE A C 1
ATOM 555 O O . ILE A 1 74 ? -2.173 9.724 8.202 1.00 89.88 74 ILE A O 1
ATOM 559 N N . VAL A 1 75 ? -0.420 11.040 8.725 1.00 89.62 75 VAL A N 1
ATOM 560 C CA . VAL A 1 75 ? -1.027 11.747 9.869 1.00 89.62 75 VAL A CA 1
ATOM 561 C C . VAL A 1 75 ? -1.957 12.869 9.395 1.00 89.62 75 VAL A C 1
ATOM 563 O O . VAL A 1 75 ? -2.972 13.157 10.033 1.00 89.62 75 VAL A O 1
ATOM 566 N N . GLY A 1 76 ? -1.643 13.470 8.251 1.00 87.69 76 GLY A N 1
ATOM 567 C CA . GLY A 1 76 ? -2.300 14.661 7.734 1.00 87.69 76 GLY A CA 1
ATOM 568 C C . GLY A 1 76 ? -1.551 15.935 8.096 1.00 87.69 76 GLY A C 1
ATOM 569 O O . GLY A 1 76 ? -0.744 15.993 9.025 1.00 87.69 76 GLY A O 1
ATOM 570 N N . SER A 1 77 ? -1.847 16.974 7.335 1.00 87.25 77 SER A N 1
ATOM 571 C CA . SER A 1 77 ? -1.305 18.319 7.538 1.00 87.25 77 SER A CA 1
ATOM 572 C C . SER A 1 77 ? -2.205 19.153 8.456 1.00 87.25 77 SER A C 1
ATOM 574 O O . SER A 1 77 ? -3.394 18.868 8.622 1.00 87.25 77 SER A O 1
ATOM 576 N N . GLN A 1 78 ? -1.641 20.189 9.079 1.00 85.81 78 GLN A N 1
ATOM 577 C CA . GLN A 1 78 ? -2.415 21.089 9.931 1.00 85.81 78 GLN A CA 1
ATOM 578 C C . GLN A 1 78 ? -3.458 21.871 9.126 1.00 85.81 78 GLN A C 1
ATOM 580 O O . GLN A 1 78 ? -3.180 22.375 8.035 1.00 85.81 78 GLN A O 1
ATOM 585 N N . ARG A 1 79 ? -4.650 22.041 9.706 1.00 84.62 79 ARG A N 1
ATOM 586 C CA . ARG A 1 79 ? -5.690 22.911 9.145 1.00 84.62 79 ARG A CA 1
ATOM 587 C C . ARG A 1 79 ? -5.185 24.348 8.993 1.00 84.62 79 ARG A C 1
ATOM 589 O O . ARG A 1 79 ? -4.571 24.885 9.909 1.00 84.62 79 ARG A O 1
ATOM 596 N N . GLY A 1 80 ? -5.500 24.976 7.861 1.00 73.88 80 GLY A N 1
ATOM 597 C CA . GLY A 1 80 ? -5.183 26.386 7.595 1.00 73.88 80 GLY A CA 1
ATOM 598 C C . GLY A 1 80 ? -3.919 26.612 6.765 1.00 73.88 80 GLY A C 1
ATOM 599 O O . GLY A 1 80 ? -3.699 27.726 6.303 1.00 73.88 80 GLY A O 1
ATOM 600 N N . TRP A 1 81 ? -3.132 25.565 6.503 1.00 76.69 81 TRP A N 1
ATOM 601 C CA . TRP A 1 81 ? -2.052 25.619 5.518 1.00 76.69 81 TRP A CA 1
ATOM 602 C C . TRP A 1 81 ? -2.617 25.456 4.099 1.00 76.69 81 TRP A C 1
ATOM 604 O O . TRP A 1 81 ? -3.560 24.685 3.878 1.00 76.69 81 TRP A O 1
ATOM 614 N N . GLY A 1 82 ? -2.048 26.184 3.133 1.00 71.25 82 GLY A N 1
ATOM 615 C CA . GLY A 1 82 ? -2.392 26.027 1.718 1.00 71.25 82 GLY A CA 1
ATOM 616 C C . GLY A 1 82 ? -2.109 24.594 1.262 1.00 71.25 82 GLY A C 1
ATOM 617 O O . GLY A 1 82 ? -1.003 24.102 1.455 1.00 71.25 82 GLY A O 1
ATOM 618 N N . GLY A 1 83 ? -3.119 23.914 0.712 1.00 79.06 83 GLY A N 1
ATOM 619 C CA . GLY A 1 83 ? -3.020 22.496 0.343 1.00 79.06 83 GLY A CA 1
ATOM 620 C C . GLY A 1 83 ? -3.196 21.513 1.506 1.00 79.06 83 GLY A C 1
ATOM 621 O O . GLY A 1 83 ? -2.830 20.349 1.369 1.00 79.06 83 GLY A O 1
ATOM 622 N N . SER A 1 84 ? -3.739 21.951 2.649 1.00 82.94 84 SER A N 1
ATOM 623 C CA . SER A 1 84 ? -3.970 21.047 3.775 1.00 82.94 84 SER A CA 1
ATOM 624 C C . SER A 1 84 ? -4.971 19.933 3.448 1.00 82.94 84 SER A C 1
ATOM 626 O O . SER A 1 84 ? -6.059 20.175 2.926 1.00 82.94 84 SER A O 1
ATOM 628 N N . HIS A 1 85 ? -4.599 18.706 3.795 1.00 87.38 85 HIS A N 1
ATOM 629 C CA . HIS A 1 85 ? -5.387 17.493 3.608 1.00 87.38 85 HIS A CA 1
ATOM 630 C C . HIS A 1 85 ? -5.346 16.601 4.866 1.00 87.38 85 HIS A C 1
ATOM 632 O O . HIS A 1 85 ? -4.363 16.649 5.630 1.00 87.38 85 HIS A O 1
ATOM 638 N N . PRO A 1 86 ? -6.400 15.792 5.107 1.00 90.19 86 PRO A N 1
ATOM 639 C CA . PRO A 1 86 ? -6.343 14.710 6.082 1.00 90.19 86 PRO A CA 1
ATOM 640 C C . PRO A 1 86 ? -5.312 13.661 5.648 1.00 90.19 86 PRO A C 1
ATOM 642 O O . PRO A 1 86 ? -4.991 13.522 4.473 1.00 90.19 86 PRO A O 1
ATOM 645 N N . GLY A 1 87 ? -4.744 12.943 6.612 1.00 91.19 87 GLY A N 1
ATOM 646 C CA . GLY A 1 87 ? -3.789 11.879 6.310 1.00 91.19 87 GLY A CA 1
ATOM 647 C C . GLY A 1 87 ? -4.485 10.606 5.846 1.00 91.19 87 GLY A C 1
ATOM 648 O O . GLY A 1 87 ? -5.635 10.352 6.226 1.00 91.19 87 GLY A O 1
ATOM 649 N N . ARG A 1 88 ? -3.753 9.757 5.117 1.00 92.75 88 ARG A N 1
ATOM 650 C CA . ARG A 1 88 ? -4.247 8.475 4.591 1.00 92.75 88 ARG A CA 1
ATOM 651 C C . ARG A 1 88 ? -4.855 7.586 5.669 1.00 92.75 88 ARG A C 1
ATOM 653 O O . ARG A 1 88 ? -5.774 6.827 5.375 1.00 92.75 88 ARG A O 1
ATOM 660 N N . LEU A 1 89 ? -4.392 7.687 6.919 1.00 93.88 89 LEU A N 1
ATOM 661 C CA . LEU A 1 89 ? -4.995 6.976 8.047 1.00 93.88 89 LEU A CA 1
ATOM 662 C C . LEU A 1 89 ? -6.479 7.333 8.215 1.00 93.88 89 LEU A C 1
ATOM 664 O O . LEU A 1 89 ? -7.335 6.449 8.231 1.00 93.88 89 LEU A O 1
ATOM 668 N N . ILE A 1 90 ? -6.787 8.627 8.316 1.00 93.12 90 ILE A N 1
ATOM 669 C CA . ILE A 1 90 ? -8.163 9.096 8.496 1.00 93.12 90 ILE A CA 1
ATOM 670 C C . ILE A 1 90 ? -8.981 8.860 7.233 1.00 93.12 90 ILE A C 1
ATOM 672 O O . ILE A 1 90 ? -10.114 8.395 7.327 1.00 93.12 90 ILE A O 1
ATOM 676 N N . GLU A 1 91 ? -8.412 9.122 6.058 1.00 93.25 91 GLU A N 1
ATOM 677 C CA . GLU A 1 91 ? -9.091 8.876 4.784 1.00 93.25 91 GLU A CA 1
ATOM 678 C C . GLU A 1 91 ? -9.517 7.412 4.650 1.00 93.25 91 GLU A C 1
ATOM 680 O O . GLU A 1 91 ? -10.673 7.140 4.337 1.00 93.25 91 GLU A O 1
ATOM 685 N N . THR A 1 92 ? -8.631 6.470 4.993 1.00 93.50 92 THR A N 1
ATOM 686 C CA . THR A 1 92 ? -8.924 5.029 4.964 1.00 93.50 92 THR A CA 1
ATOM 687 C C . THR A 1 92 ? -10.102 4.685 5.869 1.00 93.50 92 THR A C 1
ATOM 689 O O . THR A 1 92 ? -11.029 3.990 5.447 1.00 93.50 92 THR A O 1
ATOM 692 N N . VAL A 1 93 ? -10.100 5.181 7.111 1.00 92.06 93 VAL A N 1
ATOM 693 C CA . VAL A 1 93 ? -11.183 4.926 8.074 1.00 92.06 93 VAL A CA 1
ATOM 694 C C . VAL A 1 93 ? -12.501 5.530 7.586 1.00 92.06 93 VAL A C 1
ATOM 696 O O . VAL A 1 93 ? -13.527 4.852 7.609 1.00 92.06 93 VAL A O 1
ATOM 699 N N . LEU A 1 94 ? -12.486 6.777 7.110 1.00 89.25 94 LEU A N 1
ATOM 700 C CA . LEU A 1 94 ? -13.692 7.477 6.659 1.00 89.25 94 LEU A CA 1
ATOM 701 C C . LEU A 1 94 ? -14.290 6.852 5.392 1.00 89.25 94 LEU A C 1
ATOM 703 O O . LEU A 1 94 ? -15.506 6.678 5.315 1.00 89.25 94 LEU A O 1
ATOM 707 N N . GLN A 1 95 ? -13.451 6.475 4.425 1.00 90.75 95 GLN A N 1
ATOM 708 C CA . GLN A 1 95 ? -13.888 5.859 3.170 1.00 90.75 95 GLN A CA 1
ATOM 709 C C . GLN A 1 95 ? -14.420 4.442 3.392 1.00 90.75 95 GLN A C 1
ATOM 711 O O . GLN A 1 95 ? -15.487 4.092 2.894 1.00 90.75 95 GLN A O 1
ATOM 716 N N . SER A 1 96 ? -13.705 3.628 4.174 1.00 91.19 96 SER A N 1
ATOM 717 C CA . SER A 1 96 ? -14.099 2.236 4.416 1.00 91.19 96 SER A CA 1
ATOM 718 C C . SER A 1 96 ? -15.181 2.074 5.483 1.00 91.19 96 SER A C 1
ATOM 720 O O . SER A 1 96 ? -15.852 1.044 5.522 1.00 91.19 96 SER A O 1
ATOM 722 N N . ARG A 1 97 ? -15.358 3.073 6.359 1.00 91.50 97 ARG A N 1
ATOM 723 C CA . ARG A 1 97 ? -16.192 3.011 7.574 1.00 91.50 97 ARG A CA 1
ATOM 724 C C . ARG A 1 97 ? -15.794 1.879 8.529 1.00 91.50 97 ARG A C 1
ATOM 726 O O . ARG A 1 97 ? -16.629 1.384 9.294 1.00 91.50 97 ARG A O 1
ATOM 733 N N . ILE A 1 98 ? -14.521 1.484 8.490 1.00 89.62 98 ILE A N 1
ATOM 734 C CA . ILE A 1 98 ? -13.928 0.452 9.340 1.00 89.62 98 ILE A CA 1
ATOM 735 C C . ILE A 1 98 ? -12.909 1.114 10.267 1.00 89.62 98 ILE A C 1
ATOM 737 O O . ILE A 1 98 ? -11.965 1.752 9.809 1.00 89.62 98 ILE A O 1
ATOM 741 N N . ALA A 1 99 ? -13.105 0.960 11.578 1.00 89.12 99 ALA A N 1
ATOM 742 C CA . ALA A 1 99 ? -12.266 1.597 12.597 1.00 89.12 99 ALA A CA 1
ATOM 743 C C . ALA A 1 99 ? -10.964 0.830 12.905 1.00 89.12 99 ALA A C 1
ATOM 745 O O . ALA A 1 99 ? -10.082 1.361 13.572 1.00 89.12 99 ALA A O 1
ATOM 746 N N . ASN A 1 100 ? -10.831 -0.407 12.416 1.00 92.50 100 ASN A N 1
ATOM 747 C CA . ASN A 1 100 ? -9.637 -1.243 12.558 1.00 92.50 100 ASN A CA 1
ATOM 748 C C . ASN A 1 100 ? -8.990 -1.588 11.198 1.00 92.50 100 ASN A C 1
ATOM 750 O O . ASN A 1 100 ? -8.887 -2.773 10.853 1.00 92.50 100 ASN A O 1
ATOM 754 N N . PRO A 1 101 ? -8.589 -0.581 10.394 1.00 95.00 101 PRO A N 1
ATOM 755 C CA . PRO A 1 101 ? -7.917 -0.826 9.12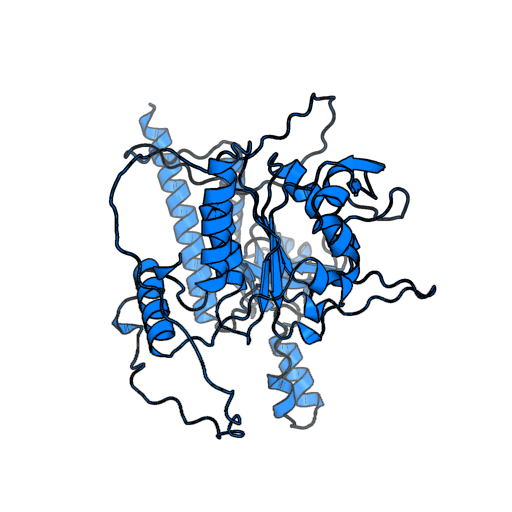4 1.00 95.00 101 PRO A CA 1
ATOM 756 C C . PRO A 1 101 ? -6.527 -1.433 9.347 1.00 95.00 101 PRO A C 1
ATOM 758 O O . PRO A 1 101 ? -5.903 -1.231 10.393 1.00 95.00 101 PRO A O 1
ATOM 761 N N . VAL A 1 102 ? -6.022 -2.137 8.337 1.00 96.38 102 VAL A N 1
ATOM 762 C CA . VAL A 1 102 ? -4.616 -2.540 8.244 1.00 96.38 102 VAL A CA 1
ATOM 763 C C . VAL A 1 102 ? -3.845 -1.443 7.518 1.00 96.38 102 VAL A C 1
ATOM 765 O O . VAL A 1 102 ? -4.029 -1.218 6.323 1.00 96.38 102 VAL A O 1
ATOM 768 N N . MET A 1 103 ? -2.960 -0.769 8.243 1.00 96.44 103 MET A N 1
ATOM 769 C CA . MET A 1 103 ? -2.049 0.231 7.699 1.00 96.44 103 MET A CA 1
ATOM 770 C C . MET A 1 103 ? -0.682 -0.414 7.497 1.00 96.44 103 MET A C 1
ATOM 772 O O . MET A 1 103 ? -0.015 -0.800 8.462 1.00 96.44 103 MET A O 1
ATOM 776 N N . VAL A 1 104 ? -0.279 -0.550 6.236 1.00 96.50 104 VAL A N 1
ATOM 777 C CA . VAL A 1 104 ? 1.018 -1.104 5.850 1.00 96.50 104 VAL A CA 1
ATOM 778 C C . VAL A 1 104 ? 1.967 0.039 5.515 1.00 96.50 104 VAL A C 1
ATOM 780 O O . VAL A 1 104 ? 1.667 0.822 4.619 1.00 96.50 104 VAL A O 1
ATOM 783 N N . VAL A 1 105 ? 3.105 0.122 6.201 1.00 95.31 105 VAL A N 1
ATOM 784 C CA . VAL A 1 105 ? 4.194 1.053 5.870 1.00 95.31 105 VAL A CA 1
ATOM 785 C C . VAL A 1 105 ? 5.357 0.235 5.324 1.00 95.31 105 VAL A C 1
ATOM 787 O O . VAL A 1 105 ? 6.050 -0.451 6.077 1.00 95.31 105 VAL A O 1
ATOM 790 N N . ASP A 1 106 ? 5.515 0.251 4.007 1.00 93.38 106 ASP A N 1
ATOM 791 C CA . ASP A 1 106 ? 6.508 -0.549 3.299 1.00 93.38 106 ASP A CA 1
ATOM 792 C C . ASP A 1 106 ? 7.848 0.191 3.230 1.00 93.38 106 ASP A C 1
ATOM 794 O O . ASP A 1 106 ? 7.884 1.382 2.921 1.00 93.38 106 ASP A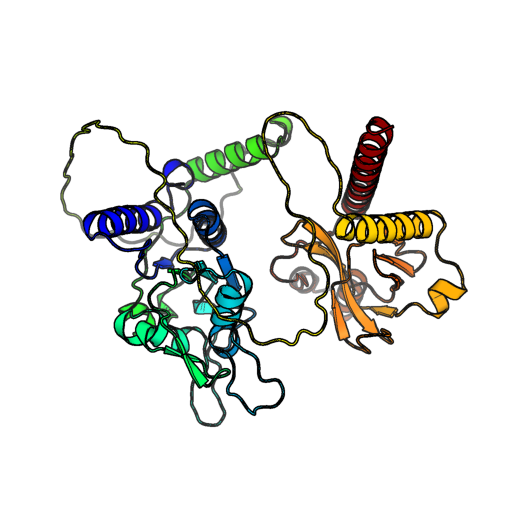 O 1
ATOM 798 N N . GLU A 1 107 ? 8.935 -0.523 3.520 1.00 91.31 107 GLU A N 1
ATOM 799 C CA . GLU A 1 107 ? 10.318 -0.035 3.526 1.00 91.31 107 GLU A CA 1
ATOM 800 C C . GLU A 1 107 ? 10.519 1.204 4.408 1.00 91.31 107 GLU A C 1
ATOM 802 O O . GLU A 1 107 ? 11.116 2.197 3.990 1.00 91.31 107 GLU A O 1
ATOM 807 N N . VAL A 1 108 ? 10.017 1.154 5.649 1.00 91.75 108 VAL A N 1
ATOM 808 C CA . VAL A 1 108 ? 9.993 2.303 6.573 1.00 91.75 108 VAL A CA 1
ATOM 809 C C . VAL A 1 108 ? 11.380 2.908 6.836 1.00 91.75 108 VAL A C 1
ATOM 811 O O . VAL A 1 108 ? 11.488 4.101 7.117 1.00 91.75 108 VAL A O 1
ATOM 814 N N . GLU A 1 109 ? 12.456 2.133 6.684 1.00 89.19 109 GLU A N 1
ATOM 815 C CA . GLU A 1 109 ? 13.836 2.616 6.794 1.00 89.19 109 GLU A CA 1
ATOM 816 C C . GLU A 1 109 ? 14.219 3.618 5.702 1.00 89.19 109 GLU A C 1
ATOM 818 O O . GLU A 1 109 ? 15.154 4.399 5.875 1.00 89.19 109 GLU A O 1
ATOM 823 N N . LYS A 1 110 ? 13.502 3.608 4.575 1.00 84.94 110 LYS A N 1
ATOM 824 C CA . LYS A 1 110 ? 13.781 4.454 3.412 1.00 84.94 110 LYS A CA 1
ATOM 825 C C . LYS A 1 110 ? 13.033 5.784 3.431 1.00 84.94 110 LYS A C 1
ATOM 827 O O . LYS A 1 110 ? 13.268 6.599 2.544 1.00 84.94 110 LYS A O 1
ATOM 832 N N . ALA A 1 111 ? 12.221 6.046 4.460 1.00 74.25 111 ALA A N 1
ATOM 833 C CA . ALA A 1 111 ? 11.512 7.315 4.644 1.00 74.25 111 ALA A CA 1
ATOM 834 C C . ALA A 1 111 ? 12.431 8.548 4.687 1.00 74.25 111 ALA A C 1
ATOM 836 O O . ALA A 1 111 ? 11.969 9.672 4.515 1.00 74.25 111 ALA A O 1
ATOM 837 N N . GLY A 1 112 ? 13.735 8.365 4.912 1.00 63.03 112 GLY A N 1
ATOM 838 C CA . GLY A 1 112 ? 14.675 9.467 5.079 1.00 63.03 112 GLY A CA 1
ATOM 839 C C . GLY A 1 112 ? 14.345 10.336 6.298 1.00 63.03 112 GLY A C 1
ATOM 840 O O . GLY A 1 112 ? 13.376 10.120 7.024 1.00 63.03 112 GLY A O 1
ATOM 841 N N . ARG A 1 113 ? 15.174 11.353 6.545 1.00 58.88 113 ARG A N 1
ATOM 842 C CA . ARG A 1 113 ? 14.914 12.360 7.582 1.00 58.88 113 ARG A CA 1
ATOM 843 C C . ARG A 1 113 ? 14.557 13.669 6.902 1.00 58.88 113 ARG A C 1
ATOM 845 O O . ARG A 1 113 ? 15.440 14.417 6.498 1.00 58.88 113 ARG A O 1
ATOM 852 N N . ALA A 1 114 ? 13.265 13.951 6.765 1.00 51.62 114 ALA A N 1
ATOM 853 C CA . ALA A 1 114 ? 12.817 15.279 6.367 1.00 51.62 114 ALA A CA 1
ATOM 854 C C . ALA A 1 114 ? 13.050 16.244 7.541 1.00 51.62 114 ALA A C 1
ATOM 856 O O . ALA A 1 114 ? 12.240 16.324 8.464 1.00 51.62 114 ALA A O 1
ATOM 857 N N . THR A 1 115 ? 14.189 16.933 7.558 1.00 46.56 115 THR A N 1
ATOM 858 C CA . THR A 1 115 ? 14.485 17.985 8.537 1.00 46.56 115 THR A CA 1
ATOM 859 C C . THR A 1 115 ? 13.931 19.314 8.046 1.00 46.56 115 THR A C 1
ATOM 861 O O . THR A 1 115 ? 14.318 19.797 6.983 1.00 46.56 115 THR A O 1
ATOM 864 N N . SER A 1 116 ? 13.041 19.925 8.824 1.00 50.91 116 SER A N 1
ATOM 865 C CA . SER A 1 116 ? 12.669 21.326 8.623 1.00 50.91 116 SER A CA 1
ATOM 866 C C . SER A 1 116 ? 13.843 22.252 8.938 1.00 50.91 116 SER A C 1
ATOM 868 O O . SER A 1 116 ? 14.717 21.918 9.738 1.00 50.91 116 SER A O 1
ATOM 870 N N . THR A 1 117 ? 13.802 23.459 8.373 1.00 43.28 117 THR A N 1
ATOM 871 C CA . THR A 1 117 ? 14.689 24.596 8.658 1.00 43.28 117 THR A CA 1
ATOM 872 C C . THR A 1 117 ? 14.827 24.911 10.154 1.00 43.28 117 THR A C 1
ATOM 874 O O . THR A 1 117 ? 15.843 25.457 10.566 1.00 43.28 117 THR A O 1
ATOM 877 N N . ASN A 1 118 ? 13.846 24.517 10.977 1.00 48.62 118 ASN A N 1
ATOM 878 C CA . ASN A 1 118 ? 13.841 24.717 12.432 1.00 48.62 118 ASN A CA 1
ATOM 879 C C . ASN A 1 118 ? 14.374 23.504 13.226 1.00 48.62 118 ASN A C 1
ATOM 881 O O . ASN A 1 118 ? 14.208 23.444 14.440 1.00 48.62 118 ASN A O 1
ATOM 885 N N . GLY A 1 119 ? 14.956 22.499 12.562 1.00 43.59 119 GLY A N 1
ATOM 886 C CA . GLY A 1 119 ? 15.542 21.320 13.214 1.00 43.59 119 GLY A CA 1
ATOM 887 C C . GLY A 1 119 ? 14.542 20.244 13.657 1.00 43.59 119 GLY A C 1
ATOM 888 O O . GLY A 1 119 ? 14.948 19.226 14.214 1.00 43.59 119 GLY A O 1
ATOM 889 N N . HIS A 1 120 ? 13.243 20.416 13.391 1.00 49.94 120 HIS A N 1
ATOM 890 C CA . HIS A 1 120 ? 12.242 19.374 13.631 1.00 49.94 120 HIS A CA 1
ATOM 891 C C . HIS A 1 120 ? 12.268 18.329 12.506 1.00 49.94 120 HIS A C 1
ATOM 893 O O . HIS A 1 120 ? 12.174 18.672 11.324 1.00 49.94 120 HIS A O 1
ATOM 899 N N . ALA A 1 121 ? 12.396 17.053 12.876 1.00 50.78 121 ALA A N 1
ATOM 900 C CA . ALA A 1 121 ? 12.286 15.926 11.958 1.00 50.78 121 ALA A CA 1
ATOM 901 C C . ALA A 1 121 ? 10.804 15.587 11.726 1.00 50.78 121 ALA A C 1
ATOM 903 O O . ALA A 1 121 ? 10.086 15.248 12.663 1.00 50.78 121 ALA A O 1
ATOM 904 N N . PHE A 1 122 ? 10.360 15.674 10.473 1.00 62.25 122 PHE A N 1
ATOM 905 C CA . PHE A 1 122 ? 9.013 15.313 10.013 1.00 62.25 122 PHE A CA 1
ATOM 906 C C . PHE A 1 122 ? 8.987 13.948 9.312 1.00 62.25 122 PHE A C 1
ATOM 908 O O . PHE A 1 122 ? 8.046 13.656 8.567 1.00 62.25 122 PHE A O 1
ATOM 915 N N . GLY A 1 123 ? 10.027 13.137 9.522 1.00 74.25 123 GLY A N 1
ATOM 916 C CA . GLY A 1 123 ? 10.152 11.813 8.931 1.00 74.25 123 GLY A CA 1
ATOM 917 C C . GLY A 1 123 ? 9.004 10.897 9.344 1.00 74.25 123 GLY A C 1
ATOM 918 O O . GLY A 1 123 ? 8.423 11.016 10.428 1.00 74.25 123 GLY A O 1
ATOM 919 N N . LEU A 1 124 ? 8.636 10.008 8.427 1.00 82.75 124 LEU A N 1
ATOM 920 C CA . LEU A 1 124 ? 7.548 9.056 8.617 1.00 82.75 124 LEU A CA 1
ATOM 921 C C . LEU A 1 124 ? 7.735 8.225 9.894 1.00 82.75 124 LEU A C 1
ATOM 923 O O . LEU A 1 124 ? 6.817 8.107 10.705 1.00 82.75 124 LEU A O 1
ATOM 927 N N . ALA A 1 125 ? 8.944 7.695 10.091 1.00 83.81 125 ALA A N 1
ATOM 928 C CA . ALA A 1 125 ? 9.286 6.823 11.209 1.00 83.81 125 ALA A CA 1
ATOM 929 C C . ALA A 1 125 ? 9.189 7.541 12.566 1.00 83.81 125 ALA A C 1
ATOM 931 O O . ALA A 1 125 ? 8.772 6.942 13.556 1.00 83.81 125 ALA A O 1
ATOM 932 N N . GLU A 1 126 ? 9.518 8.832 12.625 1.00 83.94 126 GLU A N 1
ATOM 933 C CA . GLU A 1 126 ? 9.447 9.643 13.841 1.00 83.94 126 GLU A CA 1
ATOM 934 C C . GLU A 1 126 ? 8.011 9.997 14.256 1.00 83.94 126 GLU A C 1
ATOM 936 O O . GLU A 1 126 ? 7.762 10.250 15.436 1.00 83.94 126 GLU A O 1
ATOM 941 N N . ALA A 1 127 ? 7.057 9.993 13.321 1.00 85.25 127 ALA A N 1
ATOM 942 C CA . ALA A 1 127 ? 5.668 10.376 13.584 1.00 85.25 127 ALA A CA 1
ATOM 943 C C . ALA A 1 127 ? 4.740 9.206 13.948 1.00 85.25 127 ALA A C 1
ATOM 945 O O . ALA A 1 127 ? 3.649 9.429 14.476 1.00 85.25 127 ALA A O 1
ATOM 946 N N . LEU A 1 128 ? 5.155 7.963 13.692 1.00 91.62 128 LEU A N 1
ATOM 947 C CA . LEU A 1 128 ? 4.380 6.762 14.021 1.00 91.62 128 LEU A CA 1
ATOM 948 C C . LEU A 1 128 ? 4.269 6.428 15.525 1.00 91.62 128 LEU A C 1
ATOM 950 O O . LEU A 1 128 ? 3.204 5.953 15.917 1.00 91.62 128 LEU A O 1
ATOM 954 N N . PRO A 1 129 ? 5.271 6.656 16.405 1.00 92.06 129 PRO A N 1
ATOM 955 C CA . PRO A 1 129 ? 5.241 6.193 17.797 1.00 92.06 129 PRO A CA 1
ATOM 956 C C . PRO A 1 129 ? 3.949 6.494 18.587 1.00 92.06 129 PRO A C 1
ATOM 958 O O . PRO A 1 129 ? 3.453 5.574 19.243 1.00 92.06 129 PRO A O 1
ATOM 961 N N . PRO A 1 130 ? 3.333 7.694 18.506 1.00 89.81 130 PRO A N 1
ATOM 962 C CA . PRO A 1 130 ? 2.070 7.977 19.197 1.00 89.81 130 PRO A CA 1
ATOM 963 C C . PRO A 1 130 ? 0.885 7.116 18.730 1.00 89.81 130 PRO A C 1
ATOM 965 O O . PRO A 1 130 ? -0.065 6.927 19.485 1.00 89.81 130 PRO A O 1
ATOM 968 N N . LEU A 1 131 ? 0.931 6.608 17.495 1.00 93.94 131 LEU A N 1
ATOM 969 C CA . LEU A 1 131 ? -0.097 5.756 16.890 1.00 93.94 131 LEU A CA 1
ATOM 970 C C . LEU A 1 131 ? 0.138 4.259 17.146 1.00 93.94 131 LEU A C 1
ATOM 972 O O . LEU A 1 131 ? -0.806 3.477 17.063 1.00 93.94 131 LEU A O 1
ATOM 976 N N . LEU A 1 132 ? 1.376 3.857 17.456 1.00 94.44 132 LEU A N 1
ATOM 977 C CA . LEU A 1 132 ? 1.740 2.461 17.744 1.00 94.44 132 LEU A CA 1
ATOM 978 C C . LEU A 1 132 ? 1.437 2.060 19.195 1.00 94.44 132 LEU A C 1
ATOM 980 O O . LEU A 1 132 ? 1.302 0.876 19.502 1.00 94.44 132 LEU A O 1
ATOM 984 N N . GLU A 1 133 ? 1.336 3.037 20.096 1.00 90.06 133 GLU A N 1
ATOM 985 C CA . GLU A 1 133 ? 1.067 2.821 21.514 1.00 90.06 133 GLU A CA 1
ATOM 986 C C . GLU A 1 133 ? -0.439 2.949 21.819 1.00 90.06 133 GLU A C 1
ATOM 988 O O . GLU A 1 133 ? -0.988 4.047 21.696 1.00 90.06 133 GLU A O 1
ATOM 993 N N . PRO A 1 134 ? -1.131 1.880 22.271 1.00 86.19 134 PRO A N 1
ATOM 994 C CA . PRO A 1 134 ? -2.591 1.887 22.400 1.00 86.19 134 PRO A CA 1
ATOM 995 C C . PRO A 1 134 ? -3.165 2.996 23.290 1.00 86.19 134 PRO A C 1
ATOM 997 O O . PRO A 1 134 ? -4.224 3.533 22.976 1.00 86.19 134 PRO A O 1
ATOM 1000 N N . LEU A 1 135 ? -2.494 3.340 24.394 1.00 88.75 135 LEU A N 1
ATOM 1001 C CA . LEU A 1 135 ? -2.965 4.375 25.325 1.00 88.75 135 LEU A CA 1
ATOM 1002 C C . LEU A 1 135 ? -2.934 5.767 24.689 1.00 88.75 135 LEU A C 1
ATOM 1004 O O . LEU A 1 135 ? -3.891 6.531 24.816 1.00 88.75 135 LEU A O 1
ATOM 1008 N N . THR A 1 136 ? -1.859 6.074 23.968 1.00 88.00 136 THR A N 1
ATOM 1009 C CA . THR A 1 136 ? -1.698 7.343 23.252 1.00 88.00 136 THR A CA 1
ATOM 1010 C C . THR A 1 136 ? -2.639 7.405 22.047 1.00 88.00 136 THR A C 1
ATOM 1012 O O . THR A 1 136 ? -3.315 8.415 21.833 1.00 88.00 136 THR A O 1
ATOM 1015 N N . ALA A 1 137 ? -2.772 6.296 21.316 1.00 93.50 137 ALA A N 1
ATOM 1016 C CA . ALA A 1 137 ? -3.612 6.194 20.129 1.00 93.50 137 ALA A CA 1
ATOM 1017 C C . ALA A 1 137 ? -5.116 6.369 20.422 1.00 93.50 137 ALA A C 1
ATOM 1019 O O . ALA A 1 137 ? -5.836 6.879 19.568 1.00 93.50 137 ALA A O 1
ATOM 1020 N N . GLN A 1 138 ? -5.603 6.028 21.624 1.00 93.44 138 GLN A N 1
ATOM 1021 C CA . GLN A 1 138 ? -7.016 6.210 22.019 1.00 93.44 138 GLN A CA 1
ATOM 1022 C C . GLN A 1 138 ? -7.506 7.662 21.975 1.00 93.44 138 GLN A C 1
ATOM 1024 O O . GLN A 1 138 ? -8.708 7.916 21.908 1.00 93.44 138 GLN A O 1
ATOM 1029 N N . ARG A 1 139 ? -6.592 8.628 22.091 1.00 91.50 139 ARG A N 1
ATOM 1030 C CA . ARG A 1 139 ? -6.912 10.060 22.139 1.00 91.50 139 ARG A CA 1
ATOM 1031 C C . ARG A 1 139 ? -6.088 10.846 21.127 1.00 91.50 139 ARG A C 1
ATOM 1033 O O . ARG A 1 139 ? -5.790 12.020 21.359 1.00 91.50 139 ARG A O 1
ATOM 1040 N N . TRP A 1 140 ? -5.711 10.199 20.028 1.00 94.12 140 TRP A N 1
ATOM 1041 C CA . TRP A 1 140 ? -4.901 10.815 18.990 1.00 94.12 140 TRP A CA 1
ATOM 1042 C C . TRP A 1 140 ? -5.666 11.969 18.331 1.00 94.12 140 TRP A C 1
ATOM 1044 O O . TRP A 1 140 ? -6.831 11.830 17.966 1.00 94.12 140 TRP A O 1
ATOM 1054 N N . SER A 1 141 ? -5.023 13.130 18.207 1.00 90.19 141 SER A N 1
ATOM 1055 C CA . SER A 1 141 ? -5.635 14.332 17.637 1.00 90.19 141 SER A CA 1
ATOM 1056 C C . SER A 1 141 ? -5.256 14.467 16.169 1.00 90.19 141 SER A C 1
ATOM 1058 O O . SER A 1 141 ? -4.075 14.600 15.852 1.00 90.19 141 SER A O 1
ATOM 1060 N N . CYS A 1 142 ? -6.250 14.498 15.282 1.00 89.44 142 CYS A N 1
ATOM 1061 C CA . CYS A 1 142 ? -6.003 14.714 13.860 1.00 89.44 142 CYS A CA 1
ATOM 1062 C C . CYS A 1 142 ? -5.571 16.170 13.603 1.00 89.44 142 CYS A C 1
ATOM 1064 O O . CYS A 1 142 ? -6.324 17.078 13.968 1.00 89.44 142 CYS A O 1
ATOM 1066 N N . PRO A 1 143 ? -4.428 16.429 12.936 1.00 88.62 143 PRO A N 1
ATOM 1067 C CA . PRO A 1 143 ? -3.990 17.794 12.625 1.00 88.62 143 PRO A CA 1
ATOM 1068 C C . PRO A 1 143 ? -4.952 18.569 11.714 1.00 88.62 143 PRO A C 1
ATOM 1070 O O . PRO A 1 143 ? -5.074 19.790 11.836 1.00 88.62 143 PRO A O 1
ATOM 1073 N N . TYR A 1 144 ? -5.647 17.861 10.819 1.00 91.06 144 TYR A N 1
ATOM 1074 C CA . TYR A 1 144 ? -6.562 18.457 9.850 1.00 91.06 144 TYR A CA 1
ATOM 1075 C C . TYR A 1 144 ? -7.941 18.745 10.457 1.00 91.06 144 TYR A C 1
ATOM 1077 O O . TYR A 1 144 ? -8.415 19.878 10.441 1.00 91.06 144 TYR A O 1
ATOM 1085 N N . TYR A 1 145 ? -8.588 17.738 11.048 1.00 90.81 145 TYR A N 1
ATOM 1086 C CA . TYR A 1 145 ? -9.922 17.919 11.632 1.00 90.81 145 TYR A CA 1
ATOM 1087 C C . TYR A 1 145 ? -9.901 18.574 13.017 1.00 90.81 145 TYR A C 1
ATOM 1089 O O . TYR A 1 145 ? -10.930 19.078 13.452 1.00 90.81 145 TYR A O 1
ATOM 1097 N N . GLN A 1 146 ? -8.752 18.578 13.703 1.00 88.69 146 GLN A N 1
ATOM 1098 C CA . GLN A 1 146 ? -8.582 19.113 15.062 1.00 88.69 146 GLN A CA 1
ATOM 1099 C C . GLN A 1 146 ? -9.529 18.481 16.097 1.00 88.69 146 GLN A C 1
ATOM 1101 O O . GLN A 1 146 ? -9.865 19.086 17.113 1.00 88.69 146 GLN A O 1
ATOM 1106 N N . VAL A 1 147 ? -9.933 17.233 15.854 1.00 90.75 147 VAL A N 1
ATOM 1107 C CA . VAL A 1 147 ? -10.716 16.416 16.785 1.00 90.75 147 VAL A CA 1
ATOM 1108 C C . VAL A 1 147 ? -9.940 15.158 17.161 1.00 90.75 147 VAL A C 1
ATOM 1110 O O . VAL A 1 147 ? -9.054 14.704 16.426 1.00 90.75 147 VAL A O 1
ATOM 1113 N N . LYS A 1 148 ? -10.262 14.613 18.336 1.00 91.25 148 LYS A N 1
ATOM 1114 C CA . LYS A 1 148 ? -9.647 13.388 18.850 1.00 91.25 148 LYS A CA 1
ATOM 1115 C C . LYS A 1 148 ? -10.352 12.165 18.282 1.00 91.25 148 LYS A C 1
ATOM 1117 O O . LYS A 1 148 ? -11.578 12.109 18.271 1.00 91.25 148 LYS A O 1
ATOM 1122 N N . PHE A 1 149 ? -9.563 11.180 17.887 1.00 92.12 149 PHE A N 1
ATOM 1123 C CA . PHE A 1 149 ? -10.025 9.882 17.430 1.00 92.12 149 PHE A CA 1
ATOM 1124 C C . PHE A 1 149 ? -9.387 8.768 18.263 1.00 92.12 149 PHE A C 1
ATOM 1126 O O . PHE A 1 149 ? -8.225 8.873 18.663 1.00 92.12 149 PHE A O 1
ATOM 1133 N N . ASP A 1 150 ? -10.134 7.683 18.474 1.00 92.75 150 ASP A N 1
ATOM 1134 C CA . ASP A 1 150 ? -9.567 6.429 18.969 1.00 92.75 150 ASP A CA 1
ATOM 1135 C C . ASP A 1 150 ? -8.950 5.658 17.799 1.00 92.75 150 ASP A C 1
ATOM 1137 O O . ASP A 1 150 ? -9.649 5.019 17.014 1.00 92.75 150 ASP A O 1
ATOM 1141 N N . MET A 1 151 ? -7.626 5.738 17.693 1.00 94.88 151 MET A N 1
ATOM 1142 C CA . MET A 1 151 ? -6.811 5.037 16.700 1.00 94.88 151 MET A CA 1
ATOM 1143 C C . MET A 1 151 ? -6.169 3.763 17.268 1.00 94.88 151 MET A C 1
ATOM 1145 O O . MET A 1 151 ? -5.354 3.129 16.604 1.00 94.88 151 MET A O 1
ATOM 1149 N N . SER A 1 152 ? -6.529 3.345 18.489 1.00 92.19 152 SER A N 1
ATOM 1150 C CA . SER A 1 152 ? -5.911 2.189 19.160 1.00 92.19 152 SER A CA 1
ATOM 1151 C C . SER A 1 152 ? -6.281 0.828 18.559 1.00 92.19 152 SER A C 1
ATOM 1153 O O . SER A 1 152 ? -5.761 -0.204 18.991 1.00 92.19 152 SER A O 1
ATOM 1155 N N . TRP A 1 153 ? -7.203 0.822 17.596 1.00 93.31 153 TRP A N 1
ATOM 1156 C CA . TRP A 1 153 ? -7.684 -0.358 16.878 1.00 93.31 153 TRP A CA 1
ATOM 1157 C C . TRP A 1 153 ? -7.029 -0.548 15.512 1.00 93.31 153 TRP A C 1
ATOM 1159 O O . TRP A 1 153 ? -7.247 -1.575 14.870 1.00 93.31 153 TRP A O 1
ATOM 1169 N N . VAL A 1 154 ? -6.236 0.424 15.066 1.00 95.31 154 VAL A N 1
ATOM 1170 C CA . VAL A 1 154 ? -5.513 0.354 13.799 1.00 95.31 154 VAL A CA 1
ATOM 1171 C C . VAL A 1 154 ? -4.471 -0.759 13.874 1.00 95.31 154 VAL A C 1
ATOM 1173 O O . VAL A 1 154 ? -3.696 -0.846 14.827 1.00 95.31 154 VAL A O 1
ATOM 1176 N N . ILE A 1 155 ? -4.451 -1.618 12.858 1.00 96.12 155 ILE A N 1
ATOM 1177 C CA . ILE A 1 155 ? -3.488 -2.711 12.744 1.00 96.12 155 ILE A CA 1
ATOM 1178 C C . ILE A 1 155 ? -2.301 -2.202 11.931 1.00 96.12 155 ILE A C 1
ATOM 1180 O O . ILE A 1 155 ? -2.429 -1.941 10.738 1.00 96.12 155 ILE A O 1
ATOM 1184 N N . TRP A 1 156 ? -1.140 -2.084 12.568 1.00 97.25 156 TRP A N 1
ATOM 1185 C CA . TRP A 1 156 ? 0.079 -1.595 11.925 1.00 97.25 156 TRP A CA 1
ATOM 1186 C C . TRP A 1 156 ? 0.974 -2.742 11.460 1.00 97.25 156 TRP A C 1
ATOM 1188 O O . TRP A 1 156 ? 1.332 -3.618 12.253 1.00 97.25 156 TRP A O 1
ATOM 1198 N N . VAL A 1 157 ? 1.373 -2.703 10.188 1.00 97.50 157 VAL A N 1
ATOM 1199 C CA . VAL A 1 157 ? 2.372 -3.609 9.610 1.00 97.50 157 VAL A CA 1
ATOM 1200 C C . VAL A 1 157 ? 3.452 -2.789 8.917 1.00 97.50 157 VAL A C 1
ATOM 1202 O O . VAL A 1 157 ? 3.237 -2.215 7.859 1.00 97.50 157 VAL A O 1
ATOM 1205 N N . LEU A 1 158 ? 4.626 -2.731 9.517 1.00 97.06 158 LEU A N 1
ATOM 1206 C CA . LEU A 1 158 ? 5.798 -2.061 8.990 1.00 97.06 158 LEU A CA 1
ATOM 1207 C C . LEU A 1 158 ? 6.705 -3.113 8.358 1.00 97.06 158 LEU A C 1
ATOM 1209 O O . LEU A 1 158 ? 6.838 -4.221 8.884 1.00 97.06 158 LEU A O 1
ATOM 1213 N N . THR A 1 159 ? 7.352 -2.784 7.250 1.00 95.81 159 THR A N 1
ATOM 1214 C CA . THR A 1 159 ? 8.387 -3.638 6.664 1.00 95.81 159 THR A CA 1
ATOM 1215 C C . THR A 1 159 ? 9.713 -2.900 6.657 1.00 95.81 159 THR A C 1
ATOM 1217 O O . THR A 1 159 ? 9.757 -1.677 6.521 1.00 95.81 159 THR A O 1
ATOM 1220 N N . SER A 1 160 ? 10.797 -3.652 6.820 1.00 94.56 160 SER A N 1
ATOM 1221 C CA . SER A 1 160 ? 12.136 -3.117 6.676 1.00 94.56 160 SER A CA 1
ATOM 1222 C C . SER A 1 160 ? 13.111 -4.121 6.081 1.00 94.56 160 SER A C 1
ATOM 1224 O O . SER A 1 160 ? 12.922 -5.342 6.186 1.00 94.56 160 SER A O 1
ATOM 1226 N N . ASN A 1 161 ? 14.139 -3.597 5.415 1.00 91.38 161 ASN A N 1
ATOM 1227 C CA . ASN A 1 161 ? 15.304 -4.374 5.008 1.00 91.38 161 ASN A CA 1
ATOM 1228 C C . ASN A 1 161 ? 16.477 -4.276 5.989 1.00 91.38 161 ASN A C 1
ATOM 1230 O O . ASN A 1 161 ? 17.330 -5.163 5.997 1.00 91.38 161 ASN A O 1
ATOM 1234 N N . ASP A 1 162 ? 16.515 -3.218 6.798 1.00 91.06 162 ASP A N 1
ATOM 1235 C CA . ASP A 1 162 ? 17.491 -3.050 7.868 1.00 91.06 162 ASP A CA 1
ATOM 1236 C C . ASP A 1 162 ? 16.899 -2.190 8.989 1.00 91.06 162 ASP A C 1
ATOM 1238 O O . ASP A 1 162 ? 16.991 -0.958 8.980 1.00 91.06 162 ASP A O 1
ATOM 1242 N N . PHE A 1 163 ? 16.315 -2.847 9.992 1.00 93.25 163 PHE A N 1
ATOM 1243 C CA . PHE A 1 163 ? 15.709 -2.163 11.135 1.00 93.25 163 PHE A CA 1
ATOM 1244 C C . PHE A 1 163 ? 16.682 -1.263 11.913 1.00 93.25 163 PHE A C 1
ATOM 1246 O O . PHE A 1 163 ? 16.233 -0.387 12.647 1.00 93.25 163 PHE A O 1
ATOM 1253 N N . ARG A 1 164 ? 18.005 -1.452 11.790 1.00 91.44 164 ARG A N 1
ATOM 1254 C CA . ARG A 1 164 ? 19.006 -0.644 12.515 1.00 91.44 164 ARG A CA 1
ATOM 1255 C C . ARG A 1 164 ? 19.038 0.806 12.038 1.00 91.44 164 ARG A C 1
ATOM 1257 O O . ARG A 1 164 ? 19.575 1.663 12.731 1.00 91.44 164 ARG A O 1
ATOM 1264 N N . LEU A 1 165 ? 18.476 1.073 10.862 1.00 88.88 165 LEU A N 1
ATOM 1265 C CA . LEU A 1 165 ? 18.310 2.416 10.315 1.00 88.88 165 LEU A CA 1
ATOM 1266 C C . LEU A 1 165 ? 17.100 3.150 10.916 1.00 88.88 165 LEU A C 1
ATOM 1268 O O . LEU A 1 165 ? 16.934 4.347 10.687 1.00 88.88 165 LEU A O 1
ATOM 1272 N N . LEU A 1 166 ? 16.250 2.452 11.677 1.00 90.56 166 LEU A N 1
ATOM 1273 C CA . LEU A 1 166 ? 15.053 3.022 12.285 1.00 90.56 166 LEU A CA 1
ATOM 1274 C C . LEU A 1 166 ? 15.356 3.698 13.628 1.00 90.56 166 LEU A C 1
ATOM 1276 O O . LEU A 1 166 ? 16.260 3.287 14.356 1.00 90.56 166 LEU A O 1
ATOM 1280 N N . PRO A 1 167 ? 14.577 4.729 13.996 1.00 89.94 167 PRO A N 1
ATOM 1281 C CA . PRO A 1 167 ? 14.764 5.431 15.256 1.00 89.94 167 PRO A CA 1
ATOM 1282 C C . PRO A 1 167 ? 14.363 4.550 16.452 1.00 89.94 167 PRO A C 1
ATOM 1284 O O . PRO A 1 167 ? 13.309 3.913 16.454 1.00 89.94 167 PRO A O 1
ATOM 1287 N N . GLU A 1 168 ? 15.165 4.591 17.519 1.00 90.69 168 GLU A N 1
ATOM 1288 C CA . GLU A 1 168 ? 14.939 3.826 18.758 1.00 90.69 168 GLU A CA 1
ATOM 1289 C C . GLU A 1 168 ? 13.519 3.986 19.354 1.00 90.69 168 GLU A C 1
ATOM 1291 O O . GLU A 1 168 ? 12.921 2.983 19.750 1.00 90.69 168 GLU A O 1
ATOM 1296 N N . PRO A 1 169 ? 12.890 5.186 19.361 1.00 90.12 169 PRO A N 1
ATOM 1297 C CA . PRO A 1 169 ? 11.503 5.336 19.810 1.00 90.12 169 PRO A CA 1
ATOM 1298 C C . PRO A 1 169 ? 10.473 4.475 19.062 1.00 90.12 169 PRO A C 1
ATOM 1300 O O . PRO A 1 169 ? 9.459 4.101 19.662 1.00 90.12 169 PRO A O 1
ATOM 1303 N N . LEU A 1 170 ? 10.711 4.183 17.776 1.00 92.19 170 LEU A N 1
ATOM 1304 C CA . LEU A 1 170 ? 9.876 3.287 16.974 1.00 92.19 170 LEU A CA 1
ATOM 1305 C C . LEU A 1 170 ? 10.162 1.831 17.346 1.00 92.19 170 LEU A C 1
ATOM 1307 O O . LEU A 1 170 ? 9.220 1.097 17.638 1.00 92.19 170 LEU A O 1
ATOM 1311 N N . LEU A 1 171 ? 11.438 1.434 17.415 1.00 94.12 171 LEU A N 1
ATOM 1312 C CA . LEU A 1 171 ? 11.851 0.065 17.757 1.00 94.12 171 LEU A CA 1
ATOM 1313 C C . LEU A 1 171 ? 11.375 -0.363 19.154 1.00 94.12 171 LEU A C 1
ATOM 1315 O O . LEU A 1 171 ? 10.942 -1.498 19.341 1.00 94.12 171 LEU A O 1
ATOM 1319 N N . SER A 1 172 ? 11.366 0.562 20.116 1.00 91.94 172 SER A N 1
ATOM 1320 C CA . SER A 1 172 ? 10.851 0.327 21.469 1.00 91.94 172 SER A CA 1
ATOM 1321 C C . SER A 1 172 ? 9.355 -0.037 21.491 1.00 91.94 172 SER A C 1
ATOM 1323 O O . SER A 1 172 ? 8.922 -0.837 22.321 1.00 91.94 172 SER A O 1
ATOM 1325 N N . ARG A 1 173 ? 8.558 0.514 20.564 1.00 92.38 173 ARG A N 1
ATOM 1326 C CA . ARG A 1 173 ? 7.103 0.272 20.465 1.00 92.38 173 ARG A CA 1
ATOM 1327 C C . ARG A 1 173 ? 6.737 -0.823 19.471 1.00 92.38 173 ARG A C 1
ATOM 1329 O O . ARG A 1 173 ? 5.686 -1.443 19.609 1.00 92.38 173 ARG A O 1
ATOM 1336 N N . CYS A 1 174 ? 7.588 -1.057 18.480 1.00 95.88 174 CYS A N 1
ATOM 1337 C CA . CYS A 1 174 ? 7.410 -2.068 17.451 1.00 95.88 174 CYS A CA 1
ATOM 1338 C C . CYS A 1 174 ? 8.733 -2.818 17.232 1.00 95.88 174 CYS A C 1
ATOM 1340 O O . CYS A 1 174 ? 9.476 -2.510 16.297 1.00 95.88 174 CYS A O 1
ATOM 1342 N N . PRO A 1 175 ? 9.053 -3.785 18.113 1.00 92.12 175 PRO A N 1
ATOM 1343 C CA . PRO A 1 175 ? 10.279 -4.561 17.998 1.00 92.12 175 PRO A CA 1
ATOM 1344 C C . PRO A 1 175 ? 10.327 -5.355 16.683 1.00 92.12 175 PRO A C 1
ATOM 1346 O O . PRO A 1 175 ? 9.296 -5.886 16.252 1.00 92.12 175 PRO A O 1
ATOM 1349 N N . PRO A 1 176 ? 11.509 -5.492 16.056 1.00 95.56 176 PRO A N 1
ATOM 1350 C CA . PRO A 1 176 ? 11.646 -6.188 14.786 1.00 95.56 176 PRO A CA 1
ATOM 1351 C C . PRO A 1 176 ? 11.413 -7.693 14.942 1.00 95.56 176 PRO A C 1
ATOM 1353 O O . PRO A 1 176 ? 12.022 -8.375 15.770 1.00 95.56 176 PRO A O 1
ATOM 1356 N N . ILE A 1 177 ? 10.564 -8.233 14.076 1.00 95.62 177 ILE A N 1
ATOM 1357 C CA . ILE A 1 177 ? 10.406 -9.661 13.835 1.00 95.62 177 ILE A CA 1
ATOM 1358 C C . ILE A 1 177 ? 11.374 -10.017 12.713 1.00 95.62 177 ILE A C 1
ATOM 1360 O O . ILE A 1 177 ? 11.111 -9.730 11.545 1.00 95.62 177 ILE A O 1
ATOM 1364 N N . ARG A 1 178 ? 12.498 -10.641 13.074 1.00 91.19 178 ARG A N 1
ATOM 1365 C CA . ARG A 1 178 ? 13.502 -11.074 12.097 1.00 91.19 178 ARG A CA 1
ATOM 1366 C C . ARG A 1 178 ? 13.018 -12.309 11.352 1.00 91.19 178 ARG A C 1
ATOM 1368 O O . ARG A 1 178 ? 12.712 -13.329 11.973 1.00 91.19 178 ARG A O 1
ATOM 1375 N N . LEU A 1 179 ? 12.966 -12.211 10.030 1.00 89.38 179 LEU A N 1
ATOM 1376 C CA . LEU A 1 179 ? 12.518 -13.284 9.149 1.00 89.38 179 LEU A CA 1
ATOM 1377 C C . LEU A 1 179 ? 13.711 -13.905 8.417 1.00 89.38 179 LEU A C 1
ATOM 1379 O O . LEU A 1 179 ? 14.703 -13.240 8.119 1.00 89.38 179 LEU A O 1
ATOM 1383 N N . CYS A 1 180 ? 13.616 -15.202 8.139 1.00 79.56 180 CYS A N 1
ATOM 1384 C CA . CYS A 1 180 ? 14.674 -15.947 7.466 1.00 79.56 180 CYS A CA 1
ATOM 1385 C C . CYS A 1 180 ? 14.617 -15.763 5.943 1.00 79.56 180 CYS A C 1
ATOM 1387 O O . CYS A 1 180 ? 13.572 -15.442 5.373 1.00 79.56 180 CYS A O 1
ATOM 1389 N N . HIS A 1 181 ? 15.747 -16.021 5.280 1.00 75.00 181 HIS A N 1
ATOM 1390 C CA . HIS A 1 181 ? 15.792 -16.127 3.824 1.00 75.00 181 HIS A CA 1
ATOM 1391 C C . HIS A 1 181 ? 14.859 -17.226 3.317 1.00 75.00 181 HIS A C 1
ATOM 1393 O O . HIS A 1 181 ? 14.711 -18.269 3.955 1.00 75.00 181 HIS A O 1
ATOM 1399 N N . LEU A 1 182 ? 14.289 -16.997 2.134 1.00 73.75 182 LEU A N 1
ATOM 1400 C CA . LEU A 1 182 ? 13.564 -18.027 1.406 1.00 73.75 182 LEU A CA 1
ATOM 1401 C C . LEU A 1 182 ? 14.553 -19.109 0.961 1.00 73.75 182 LEU A C 1
ATOM 1403 O O . LEU A 1 182 ? 15.524 -18.818 0.261 1.00 73.75 182 LEU A O 1
ATOM 1407 N N . THR A 1 183 ? 14.308 -20.356 1.345 1.00 76.56 183 THR A N 1
ATOM 1408 C CA . THR A 1 183 ? 15.048 -21.486 0.780 1.00 76.56 183 THR A CA 1
ATOM 1409 C C . THR A 1 183 ? 14.630 -21.708 -0.675 1.00 76.56 183 THR A C 1
ATOM 1411 O O . THR A 1 183 ? 13.508 -21.388 -1.074 1.00 76.56 183 THR A O 1
ATOM 1414 N N . LEU A 1 184 ? 15.505 -22.313 -1.485 1.00 73.19 184 LEU A N 1
ATOM 1415 C CA . LEU A 1 184 ? 15.173 -22.660 -2.873 1.00 73.19 184 LEU A CA 1
ATOM 1416 C C . LEU A 1 184 ? 13.922 -23.553 -2.953 1.00 73.19 184 LEU A C 1
ATOM 1418 O O . LEU A 1 184 ? 13.073 -23.360 -3.818 1.00 73.19 184 LEU A O 1
ATOM 1422 N N . ALA A 1 185 ? 13.775 -24.497 -2.019 1.00 72.81 185 ALA A N 1
ATOM 1423 C CA . ALA A 1 185 ? 12.605 -25.367 -1.944 1.00 72.81 185 ALA A CA 1
ATOM 1424 C C . ALA A 1 185 ? 11.308 -24.576 -1.697 1.00 72.81 185 ALA A C 1
ATOM 1426 O O . ALA A 1 185 ? 10.293 -24.838 -2.342 1.00 72.81 185 ALA A O 1
ATOM 1427 N N . GLU A 1 186 ? 11.341 -23.582 -0.807 1.00 73.31 186 GLU A N 1
ATOM 1428 C CA . GLU A 1 186 ? 10.199 -22.700 -0.541 1.00 73.31 186 GLU A CA 1
ATOM 1429 C C . GLU A 1 186 ? 9.884 -21.789 -1.730 1.00 73.31 186 GLU A C 1
ATOM 1431 O O . GLU A 1 186 ? 8.708 -21.608 -2.048 1.00 73.31 186 GLU A O 1
ATOM 1436 N N . LEU A 1 187 ? 10.907 -21.268 -2.418 1.00 76.56 187 LEU A N 1
ATOM 1437 C CA . LEU A 1 187 ? 10.733 -20.475 -3.636 1.00 76.56 187 LEU A CA 1
ATOM 1438 C C . LEU A 1 187 ? 10.050 -21.296 -4.733 1.00 76.56 187 LEU A C 1
ATOM 1440 O O . LEU A 1 187 ? 9.048 -20.863 -5.296 1.00 76.56 187 LEU A O 1
ATOM 1444 N N . LEU A 1 188 ? 10.549 -22.507 -4.996 1.00 75.12 188 LEU A N 1
ATOM 1445 C CA . LEU A 1 188 ? 9.969 -23.422 -5.980 1.00 75.12 188 LEU A CA 1
ATOM 1446 C C . LEU A 1 188 ? 8.531 -23.799 -5.618 1.00 75.12 188 LEU A C 1
ATOM 1448 O O . LEU A 1 188 ? 7.656 -23.808 -6.485 1.00 75.12 188 LEU A O 1
ATOM 1452 N N . ALA A 1 189 ? 8.262 -24.083 -4.341 1.00 76.38 189 ALA A N 1
ATOM 1453 C CA . ALA A 1 189 ? 6.912 -24.368 -3.869 1.00 76.38 189 ALA A CA 1
ATOM 1454 C C . ALA A 1 189 ? 5.975 -23.162 -4.050 1.00 76.38 189 ALA A C 1
ATOM 1456 O O . ALA A 1 189 ? 4.830 -23.334 -4.470 1.00 76.38 189 ALA A O 1
ATOM 1457 N N . PHE A 1 190 ? 6.452 -21.945 -3.774 1.00 77.06 190 PHE A N 1
ATOM 1458 C CA . PHE A 1 190 ? 5.702 -20.714 -4.006 1.00 77.06 190 PHE A CA 1
ATOM 1459 C C . PHE A 1 190 ? 5.395 -20.509 -5.495 1.00 77.06 190 PHE A C 1
ATOM 1461 O O . PHE A 1 190 ? 4.228 -20.345 -5.846 1.00 77.06 190 PHE A O 1
ATOM 1468 N N . VAL A 1 191 ? 6.406 -20.597 -6.366 1.00 77.38 191 VAL A N 1
ATOM 1469 C CA . VAL A 1 191 ? 6.257 -20.433 -7.823 1.00 77.38 191 VAL A CA 1
ATOM 1470 C C . VAL A 1 191 ? 5.270 -21.447 -8.392 1.00 77.38 191 VAL A C 1
ATOM 1472 O O . VAL A 1 191 ? 4.365 -21.061 -9.124 1.00 77.38 191 VAL A O 1
ATOM 1475 N N . ARG A 1 192 ? 5.372 -22.727 -8.010 1.00 74.50 192 ARG A N 1
ATOM 1476 C CA . ARG A 1 192 ? 4.428 -23.768 -8.452 1.00 74.50 192 ARG A CA 1
ATOM 1477 C C . ARG A 1 192 ? 2.995 -23.469 -8.017 1.00 74.50 192 ARG A C 1
ATOM 1479 O O . ARG A 1 192 ? 2.077 -23.579 -8.824 1.00 74.50 192 ARG A O 1
ATOM 1486 N N . ARG A 1 193 ? 2.793 -23.064 -6.757 1.00 77.38 193 ARG A N 1
ATOM 1487 C CA . ARG A 1 193 ? 1.457 -22.725 -6.239 1.00 77.38 193 ARG A CA 1
ATOM 1488 C C . ARG A 1 193 ? 0.857 -21.509 -6.938 1.00 77.38 193 ARG A C 1
ATOM 1490 O O . ARG A 1 193 ? -0.301 -21.558 -7.341 1.00 77.38 193 ARG A O 1
ATOM 1497 N N . GLU A 1 194 ? 1.613 -20.422 -7.071 1.00 76.56 194 GLU A N 1
ATOM 1498 C CA . GLU A 1 194 ? 1.119 -19.209 -7.732 1.00 76.56 194 GLU A CA 1
ATOM 1499 C C . GLU A 1 194 ? 0.947 -19.411 -9.243 1.00 76.56 194 GLU A C 1
ATOM 1501 O O . GLU A 1 194 ? -0.005 -18.888 -9.818 1.00 76.56 194 GLU A O 1
ATOM 1506 N N . GLY A 1 195 ? 1.801 -20.224 -9.870 1.00 73.62 195 GLY A N 1
ATOM 1507 C CA . GLY A 1 195 ? 1.658 -20.645 -11.263 1.00 73.62 195 GLY A CA 1
ATOM 1508 C C . GLY A 1 195 ? 0.364 -21.419 -11.503 1.00 73.62 195 GLY A C 1
ATOM 1509 O O . GLY A 1 195 ? -0.413 -21.054 -12.385 1.00 73.62 195 GLY A O 1
ATOM 1510 N N . ALA A 1 196 ? 0.073 -22.404 -10.649 1.00 75.06 196 ALA A N 1
ATOM 1511 C CA . ALA A 1 196 ? -1.166 -23.176 -10.711 1.00 75.06 196 ALA A CA 1
ATOM 1512 C C . ALA A 1 196 ? -2.414 -22.296 -10.527 1.00 75.06 196 ALA A C 1
ATOM 1514 O O . ALA A 1 196 ? -3.369 -22.412 -11.292 1.00 75.06 196 ALA A O 1
ATOM 1515 N N . LYS A 1 197 ? -2.401 -21.359 -9.565 1.00 76.25 197 LYS A N 1
ATOM 1516 C CA . LYS A 1 197 ? -3.513 -20.409 -9.356 1.00 76.25 197 LYS A CA 1
ATOM 1517 C C . LYS A 1 197 ? -3.787 -19.521 -10.570 1.00 76.25 197 LYS A C 1
ATOM 1519 O O . LYS A 1 197 ? -4.916 -19.080 -10.751 1.00 76.25 197 LYS A O 1
ATOM 1524 N N . ARG A 1 198 ? -2.761 -19.231 -11.370 1.00 75.69 198 ARG A N 1
ATOM 1525 C CA . ARG A 1 198 ? -2.844 -18.373 -12.561 1.00 75.69 198 ARG A CA 1
ATOM 1526 C C . ARG A 1 198 ? -3.033 -19.164 -13.857 1.00 75.69 198 ARG A C 1
ATOM 1528 O O . ARG A 1 198 ? -2.945 -18.571 -14.925 1.00 75.69 198 ARG A O 1
ATOM 1535 N N . ALA A 1 199 ? -3.283 -20.474 -13.762 1.00 73.94 199 ALA A N 1
ATOM 1536 C CA . ALA A 1 199 ? -3.419 -21.380 -14.901 1.00 73.94 199 ALA A CA 1
ATOM 1537 C C . ALA A 1 199 ? -2.232 -21.312 -15.885 1.00 73.94 199 ALA A C 1
ATOM 1539 O O . ALA A 1 199 ? -2.396 -21.498 -17.090 1.00 73.94 199 ALA A O 1
ATOM 1540 N N . LEU A 1 200 ? -1.025 -21.046 -15.374 1.00 61.28 200 LEU A N 1
ATOM 1541 C CA . LEU A 1 200 ? 0.194 -21.131 -16.173 1.00 61.28 200 LEU A CA 1
ATOM 1542 C C . LEU A 1 200 ? 0.506 -22.615 -16.409 1.00 61.28 200 LEU A C 1
ATOM 1544 O O . LEU A 1 200 ? 0.574 -23.392 -15.456 1.00 61.28 200 LEU A O 1
ATOM 1548 N N . SER A 1 201 ? 0.653 -23.017 -17.675 1.00 49.78 201 SER A N 1
ATOM 1549 C CA . SER A 1 201 ? 0.975 -24.405 -18.035 1.00 49.78 201 SER A CA 1
ATOM 1550 C C . SER A 1 201 ? 2.313 -24.834 -17.422 1.00 49.78 201 SER A C 1
ATOM 1552 O O . SER A 1 201 ? 3.233 -24.019 -17.341 1.00 49.78 201 SER A O 1
ATOM 1554 N N . GLU A 1 202 ? 2.465 -26.111 -17.045 1.00 49.56 202 GLU A N 1
ATOM 1555 C CA . GLU A 1 202 ? 3.751 -26.642 -16.550 1.00 49.56 202 GLU A CA 1
ATOM 1556 C C . GLU A 1 202 ? 4.902 -26.424 -17.551 1.00 49.56 202 GLU A C 1
ATOM 1558 O O . GLU A 1 202 ? 6.048 -26.262 -17.141 1.00 49.56 202 GLU A O 1
ATOM 1563 N N . ALA A 1 203 ? 4.592 -26.308 -18.848 1.00 45.28 203 ALA A N 1
ATOM 1564 C CA . ALA A 1 203 ? 5.546 -26.001 -19.914 1.00 45.28 203 ALA A CA 1
ATOM 1565 C C . ALA A 1 203 ? 6.153 -24.583 -19.832 1.00 45.28 203 ALA A C 1
ATOM 1567 O O . ALA A 1 203 ? 7.202 -24.334 -20.417 1.00 45.28 203 ALA A O 1
ATOM 1568 N N . SER A 1 204 ? 5.540 -23.654 -19.089 1.00 44.53 204 SER A N 1
ATOM 1569 C CA . SER A 1 204 ? 6.102 -22.320 -18.818 1.00 44.53 204 SER A CA 1
ATOM 1570 C C . SER A 1 204 ? 7.092 -22.323 -17.643 1.00 44.53 204 SER A C 1
ATOM 1572 O O . SER A 1 204 ? 7.785 -21.334 -17.420 1.00 44.53 204 SER A O 1
ATOM 1574 N N . GLY A 1 205 ? 7.180 -23.429 -16.896 1.00 42.00 205 GLY A N 1
ATOM 1575 C CA . GLY A 1 205 ? 8.193 -23.678 -15.870 1.00 42.00 205 GLY A CA 1
ATOM 1576 C C . GLY A 1 205 ? 9.467 -24.271 -16.465 1.00 42.00 205 GLY A C 1
ATOM 1577 O O . GLY A 1 205 ? 9.935 -25.296 -15.971 1.00 42.00 205 GLY A O 1
ATOM 1578 N N . GLY A 1 206 ? 9.977 -23.663 -17.543 1.00 36.22 206 GLY A N 1
ATOM 1579 C CA . GLY A 1 206 ? 11.224 -24.059 -18.193 1.00 36.22 206 GLY A CA 1
ATOM 1580 C C . GLY A 1 206 ? 12.330 -24.276 -17.160 1.00 36.22 206 GLY A C 1
ATOM 1581 O O . GLY A 1 206 ? 12.557 -23.429 -16.301 1.00 36.22 206 GLY A O 1
ATOM 1582 N N . ASP A 1 207 ? 12.910 -25.469 -17.223 1.00 40.69 207 ASP A N 1
ATOM 1583 C CA . ASP A 1 207 ? 14.025 -26.025 -16.457 1.00 40.69 207 ASP A CA 1
ATOM 1584 C C . ASP A 1 207 ? 14.619 -25.167 -15.317 1.00 40.69 207 ASP A C 1
ATOM 1586 O O . ASP A 1 207 ? 15.764 -24.732 -15.349 1.00 40.69 207 ASP A O 1
ATOM 1590 N N . LEU A 1 208 ? 13.890 -25.008 -14.205 1.00 44.38 208 LEU A N 1
ATOM 1591 C CA . LEU A 1 208 ? 14.477 -24.519 -12.941 1.00 44.38 208 LEU A CA 1
ATOM 1592 C C . LEU A 1 208 ? 15.389 -25.566 -12.256 1.00 44.38 208 LEU A C 1
ATOM 1594 O O . LEU A 1 208 ? 15.650 -25.477 -11.053 1.00 44.38 208 LEU A O 1
ATOM 1598 N N . ARG A 1 209 ? 15.830 -26.594 -12.995 1.00 39.81 209 ARG A N 1
ATOM 1599 C CA . ARG A 1 209 ? 16.858 -27.555 -12.573 1.00 39.81 209 ARG A CA 1
ATOM 1600 C C . ARG A 1 209 ? 18.254 -27.166 -13.043 1.00 39.81 209 ARG A C 1
ATOM 1602 O O . ARG A 1 209 ? 19.204 -27.770 -12.546 1.00 39.81 209 ARG A O 1
ATOM 1609 N N . ASP A 1 210 ? 18.394 -26.167 -13.912 1.00 34.69 210 ASP A N 1
ATOM 1610 C CA . ASP A 1 210 ? 19.715 -25.637 -14.215 1.00 34.69 210 ASP A CA 1
ATOM 1611 C C . ASP A 1 210 ? 20.250 -24.867 -12.998 1.00 34.69 210 ASP A C 1
ATOM 1613 O O . ASP A 1 210 ? 19.568 -23.982 -12.465 1.00 34.69 210 ASP A O 1
ATOM 1617 N N . PRO A 1 211 ? 21.449 -25.212 -12.493 1.00 34.81 211 PRO A N 1
ATOM 1618 C CA . PRO A 1 211 ? 22.047 -24.478 -11.394 1.00 34.81 211 PRO A CA 1
ATOM 1619 C C . PRO A 1 211 ? 22.242 -23.029 -11.843 1.00 34.81 211 PRO A C 1
ATOM 1621 O O . PRO A 1 211 ? 22.956 -22.767 -12.812 1.00 34.81 211 PRO A O 1
ATOM 1624 N N . LEU A 1 212 ? 21.613 -22.085 -11.130 1.00 35.91 212 LEU A N 1
ATOM 1625 C CA . LEU A 1 212 ? 21.930 -20.663 -11.262 1.00 35.91 212 LEU A CA 1
ATOM 1626 C C . LEU A 1 212 ? 23.460 -20.505 -11.280 1.00 35.91 212 LEU A C 1
ATOM 1628 O O . LEU A 1 212 ? 24.119 -21.098 -10.415 1.00 35.91 212 LEU A O 1
ATOM 1632 N N . PRO A 1 213 ? 24.037 -19.719 -12.210 1.00 32.03 213 PRO A N 1
ATOM 1633 C CA . PRO A 1 213 ? 25.467 -19.461 -12.203 1.00 32.03 213 PRO A CA 1
ATOM 1634 C C . PRO A 1 213 ? 25.840 -18.920 -10.824 1.00 32.03 213 PRO A C 1
ATOM 1636 O O . PRO A 1 213 ? 25.251 -17.954 -10.335 1.00 32.03 213 PRO A O 1
ATOM 1639 N N . SER A 1 214 ? 26.764 -19.615 -10.165 1.00 31.25 214 SER A N 1
ATOM 1640 C CA . SER A 1 214 ? 27.197 -19.332 -8.803 1.00 31.25 214 SER A CA 1
ATOM 1641 C C . SER A 1 214 ? 27.564 -17.856 -8.657 1.00 31.25 214 SER A C 1
ATOM 1643 O O . SER A 1 214 ? 28.537 -17.394 -9.254 1.00 31.25 214 SER A O 1
ATOM 1645 N N . LEU A 1 215 ? 26.800 -17.123 -7.844 1.00 30.81 215 LEU A N 1
ATOM 1646 C CA . LEU A 1 215 ? 27.222 -15.820 -7.339 1.00 30.81 215 LEU A CA 1
ATOM 1647 C C . LEU A 1 215 ? 28.521 -16.014 -6.534 1.00 30.81 215 LEU A C 1
ATOM 1649 O O . LEU A 1 215 ? 28.622 -16.990 -5.784 1.00 30.81 215 LEU A O 1
ATOM 1653 N N . PRO A 1 216 ? 29.525 -15.131 -6.676 1.00 29.08 216 PRO A N 1
ATOM 1654 C CA . PRO A 1 216 ? 30.782 -15.267 -5.955 1.00 29.08 216 PRO A CA 1
ATOM 1655 C C . PRO A 1 216 ? 30.524 -15.213 -4.446 1.00 29.08 216 PRO A C 1
ATOM 1657 O O . PRO A 1 216 ? 29.892 -14.286 -3.941 1.00 29.08 216 PRO A O 1
ATOM 1660 N N . ALA A 1 217 ? 31.005 -16.235 -3.737 1.00 30.73 217 ALA A N 1
ATOM 1661 C CA . ALA A 1 217 ? 30.872 -16.363 -2.296 1.00 30.73 217 ALA A CA 1
ATOM 1662 C C . ALA A 1 217 ? 31.561 -15.188 -1.588 1.00 30.73 217 ALA A C 1
ATOM 1664 O O . ALA A 1 217 ? 32.788 -15.086 -1.580 1.00 30.73 217 ALA A O 1
ATOM 1665 N N . THR A 1 218 ? 30.780 -14.314 -0.958 1.00 30.42 218 THR A N 1
ATOM 1666 C CA . THR A 1 218 ? 31.294 -13.331 -0.007 1.00 30.42 218 THR A CA 1
ATOM 1667 C C . THR A 1 218 ? 31.073 -13.825 1.421 1.00 30.42 218 THR A C 1
ATOM 1669 O O . THR A 1 218 ? 29.951 -13.945 1.894 1.00 30.42 218 THR A O 1
ATOM 1672 N N . ALA A 1 219 ? 32.208 -14.118 2.062 1.00 29.95 219 ALA A N 1
ATOM 1673 C CA . ALA A 1 219 ? 32.499 -14.175 3.497 1.00 29.95 219 ALA A CA 1
ATOM 1674 C C . ALA A 1 219 ? 31.546 -14.954 4.435 1.00 29.95 219 ALA A C 1
ATOM 1676 O O . ALA A 1 219 ? 30.425 -14.557 4.738 1.00 29.95 219 ALA A O 1
ATOM 1677 N N . SER A 1 220 ? 32.096 -16.032 4.997 1.00 25.84 220 SER A N 1
ATOM 1678 C CA . SER A 1 220 ? 31.546 -16.877 6.059 1.00 25.84 220 SER A CA 1
ATOM 1679 C C . SER A 1 220 ? 31.046 -16.095 7.289 1.00 25.84 220 SER A C 1
ATOM 1681 O O . SER A 1 220 ? 31.781 -15.243 7.796 1.00 25.84 220 SER A O 1
ATOM 1683 N N . PRO A 1 221 ? 29.879 -16.434 7.872 1.00 29.75 221 PRO A N 1
ATOM 1684 C CA . PRO A 1 221 ? 29.512 -15.974 9.204 1.00 29.75 221 PRO A CA 1
ATOM 1685 C C . PRO A 1 221 ? 30.184 -16.834 10.287 1.00 29.75 221 PRO A C 1
ATOM 1687 O O . PRO A 1 221 ? 30.214 -18.063 10.199 1.00 29.75 221 PRO A O 1
ATOM 1690 N N . GLN A 1 222 ? 30.719 -16.176 11.318 1.00 26.91 222 GLN A N 1
ATOM 1691 C CA . GLN A 1 222 ? 31.246 -16.813 12.530 1.00 26.91 222 GLN A CA 1
ATOM 1692 C C . GLN A 1 222 ? 30.124 -17.451 13.382 1.00 26.91 222 GLN A C 1
ATOM 1694 O O . GLN A 1 222 ? 28.966 -17.035 13.276 1.00 26.91 222 GLN A O 1
ATOM 1699 N N . PRO A 1 223 ? 30.433 -18.467 14.215 1.00 27.19 223 PRO A N 1
ATOM 1700 C CA . PRO A 1 223 ? 29.421 -19.287 14.866 1.00 27.19 223 PRO A CA 1
ATOM 1701 C C . PRO A 1 223 ? 28.773 -18.571 16.055 1.00 27.19 223 PRO A C 1
ATOM 1703 O O . PRO A 1 223 ? 29.461 -18.069 16.940 1.00 27.19 223 PRO A O 1
ATOM 1706 N N . ALA A 1 224 ? 27.439 -18.574 16.084 1.00 29.34 224 ALA A N 1
ATOM 1707 C CA . ALA A 1 224 ? 26.653 -18.200 17.253 1.00 29.34 224 ALA A CA 1
ATOM 1708 C C . ALA A 1 224 ? 26.592 -19.366 18.252 1.00 29.34 224 ALA A C 1
ATOM 1710 O O . ALA A 1 224 ? 26.374 -20.521 17.871 1.00 29.34 224 ALA A O 1
ATOM 1711 N N . ASP A 1 225 ? 26.780 -19.029 19.526 1.00 26.08 225 ASP A N 1
ATOM 1712 C CA . ASP A 1 225 ? 26.755 -19.936 20.666 1.00 26.08 225 ASP A CA 1
ATOM 1713 C C . ASP A 1 225 ? 25.435 -20.704 20.824 1.00 26.08 225 ASP A C 1
ATOM 1715 O O . ASP A 1 225 ? 24.341 -20.251 20.481 1.00 26.08 225 ASP A O 1
ATOM 1719 N N . ARG A 1 226 ? 25.585 -21.920 21.354 1.00 24.61 226 ARG A N 1
ATOM 1720 C CA . ARG A 1 226 ? 24.549 -22.937 21.552 1.00 24.61 226 ARG A CA 1
ATOM 1721 C C . ARG A 1 226 ? 23.748 -22.749 22.853 1.00 24.61 226 ARG A C 1
ATOM 1723 O O . ARG A 1 226 ? 24.277 -22.234 23.830 1.00 24.61 226 ARG A O 1
ATOM 1730 N N . LEU A 1 227 ? 22.587 -23.434 22.858 1.00 24.41 227 LEU A N 1
ATOM 1731 C CA . LEU A 1 227 ? 21.803 -24.040 23.971 1.00 24.41 227 LEU A CA 1
ATOM 1732 C C . LEU A 1 227 ? 20.549 -23.253 24.457 1.00 24.41 227 LEU A C 1
ATOM 1734 O O . LEU A 1 227 ? 20.473 -22.045 24.273 1.00 24.41 227 LEU A O 1
ATOM 1738 N N . PRO A 1 228 ? 19.547 -23.912 25.097 1.00 29.92 228 PRO A N 1
ATOM 1739 C CA . PRO A 1 228 ? 18.672 -24.958 24.532 1.00 29.92 228 PRO A CA 1
ATOM 1740 C C . PRO A 1 228 ? 17.190 -24.852 24.992 1.00 29.92 228 PRO A C 1
ATOM 1742 O O . PRO A 1 228 ? 16.883 -24.267 26.020 1.00 29.92 228 PRO A O 1
ATOM 1745 N N . HIS A 1 229 ? 16.266 -25.493 24.268 1.00 24.62 229 HIS A N 1
ATOM 1746 C CA . HIS A 1 229 ? 15.337 -26.532 24.767 1.00 24.62 229 HIS A CA 1
ATOM 1747 C C . HIS A 1 229 ? 14.048 -26.632 23.948 1.00 24.62 229 HIS A C 1
ATOM 1749 O O . HIS A 1 229 ? 13.300 -25.680 23.742 1.00 24.62 229 HIS A O 1
ATOM 1755 N N . ALA A 1 230 ? 13.795 -27.871 23.535 1.00 25.19 230 ALA A N 1
ATOM 1756 C CA . ALA A 1 230 ? 12.548 -28.364 22.995 1.00 25.19 230 ALA A CA 1
ATOM 1757 C C . ALA A 1 230 ? 11.424 -28.348 24.042 1.00 25.19 230 ALA A C 1
ATOM 1759 O O . ALA A 1 230 ? 11.639 -28.708 25.198 1.00 25.19 230 ALA A O 1
ATOM 1760 N N . ALA A 1 231 ? 10.207 -28.055 23.589 1.00 23.23 231 ALA A N 1
ATOM 1761 C CA . ALA A 1 231 ? 8.983 -28.519 24.226 1.00 23.23 231 ALA A CA 1
ATOM 1762 C C . ALA A 1 231 ? 7.976 -28.898 23.132 1.00 23.23 231 ALA A C 1
ATOM 1764 O O . ALA A 1 231 ? 7.348 -28.057 22.491 1.00 23.23 231 ALA A O 1
ATOM 1765 N N . THR A 1 232 ? 7.871 -30.199 22.894 1.00 25.67 232 THR A N 1
ATOM 1766 C CA . THR A 1 232 ? 6.795 -30.856 22.155 1.00 25.67 232 THR A CA 1
ATOM 1767 C C . THR A 1 232 ? 5.488 -30.706 22.932 1.00 25.67 232 THR A C 1
ATOM 1769 O O . THR A 1 232 ? 5.441 -31.012 24.120 1.00 25.67 232 THR A O 1
ATOM 1772 N N . CYS A 1 233 ? 4.394 -30.306 22.276 1.00 22.31 233 CYS A N 1
ATOM 1773 C CA . CYS A 1 233 ? 3.061 -30.460 22.860 1.00 22.31 233 CYS A CA 1
ATOM 1774 C C . CYS A 1 233 ? 2.046 -30.974 21.833 1.00 22.31 233 CYS A C 1
ATOM 1776 O O . CYS A 1 233 ? 1.967 -30.506 20.697 1.00 22.31 233 CYS A O 1
ATOM 1778 N N . ARG A 1 234 ? 1.330 -32.017 22.262 1.00 22.36 234 ARG A N 1
ATOM 1779 C CA . ARG A 1 234 ? 0.404 -32.863 21.505 1.00 22.36 234 ARG A CA 1
ATOM 1780 C C . ARG A 1 234 ? -0.831 -32.102 21.028 1.00 22.36 234 ARG A C 1
ATOM 1782 O O . ARG A 1 234 ? -1.352 -31.226 21.709 1.00 22.36 234 ARG A O 1
ATOM 1789 N N . ARG A 1 235 ? -1.347 -32.552 19.881 1.00 24.92 235 ARG A N 1
ATOM 1790 C CA . ARG A 1 235 ? -2.671 -32.209 19.352 1.00 24.92 235 ARG A CA 1
ATOM 1791 C C . ARG A 1 235 ? -3.769 -32.631 20.331 1.00 24.92 235 ARG A C 1
ATOM 1793 O O . ARG A 1 235 ? -3.838 -33.803 20.694 1.00 24.92 235 ARG A O 1
ATOM 1800 N N . SER A 1 236 ? -4.696 -31.726 20.617 1.00 22.88 236 SER A N 1
ATOM 1801 C CA . SER A 1 236 ? -6.079 -32.078 20.938 1.00 22.88 236 SER A CA 1
ATOM 1802 C C . SER A 1 236 ? -7.006 -31.389 19.934 1.00 22.88 236 SER A C 1
ATOM 1804 O O . SER A 1 236 ? -6.912 -30.190 19.674 1.00 22.88 236 SER A O 1
ATOM 1806 N N . ARG A 1 237 ? -7.849 -32.204 19.293 1.00 29.52 237 ARG A N 1
ATOM 1807 C CA . ARG A 1 237 ? -8.982 -31.778 18.469 1.00 29.52 237 ARG A CA 1
ATOM 1808 C C . ARG A 1 237 ? -10.133 -31.423 19.402 1.00 29.52 237 ARG A C 1
ATOM 1810 O O . ARG A 1 237 ? -10.517 -32.286 20.179 1.00 29.52 237 ARG A O 1
ATOM 1817 N N . THR A 1 238 ? -10.742 -30.262 19.204 1.00 27.12 238 THR A N 1
ATOM 1818 C CA . THR A 1 238 ? -12.182 -30.026 19.404 1.00 27.12 238 THR A CA 1
ATOM 1819 C C . THR A 1 238 ? -12.579 -28.839 18.534 1.00 27.12 238 THR A C 1
ATOM 1821 O O . THR A 1 238 ? -11.886 -27.822 18.528 1.00 27.12 238 THR A O 1
ATOM 1824 N N . GLY A 1 239 ? -13.636 -29.016 17.742 1.00 26.81 239 GLY A N 1
ATOM 1825 C CA . GLY A 1 239 ? -14.129 -28.024 16.793 1.00 26.81 239 GLY A CA 1
ATOM 1826 C C . GLY A 1 239 ? -15.004 -26.947 17.428 1.00 26.81 239 GLY A C 1
ATOM 1827 O O . GLY A 1 239 ? -15.470 -27.105 18.552 1.00 26.81 239 GLY A O 1
ATOM 1828 N N . ALA A 1 240 ? -15.210 -25.877 16.665 1.00 26.86 240 ALA A N 1
ATOM 1829 C CA . ALA A 1 240 ? -16.419 -25.058 16.607 1.00 26.86 240 ALA A CA 1
ATOM 1830 C C . ALA A 1 240 ? -16.187 -23.985 15.531 1.00 26.86 240 ALA A C 1
ATOM 1832 O O . ALA A 1 240 ? -15.302 -23.141 15.673 1.00 26.86 240 ALA A O 1
ATOM 1833 N N . ASP A 1 241 ? -16.961 -24.052 14.449 1.00 32.34 241 ASP A N 1
ATOM 1834 C CA . ASP A 1 241 ? -17.034 -23.015 13.426 1.00 32.34 241 ASP A CA 1
ATOM 1835 C C . ASP A 1 241 ? -17.797 -21.801 13.976 1.00 32.34 241 ASP A C 1
ATOM 1837 O O . ASP A 1 241 ? -18.971 -21.896 14.330 1.00 32.34 241 ASP A O 1
ATOM 1841 N N . ALA A 1 242 ? -17.129 -20.648 14.028 1.00 26.91 242 ALA A N 1
ATOM 1842 C CA . ALA A 1 242 ? -17.752 -19.334 14.161 1.00 26.91 242 ALA A CA 1
ATOM 1843 C C . ALA A 1 242 ? -16.886 -18.290 13.425 1.00 26.91 242 ALA A C 1
ATOM 1845 O O . ALA A 1 242 ? -15.659 -18.316 13.564 1.00 26.91 242 ALA A O 1
ATOM 1846 N N . PRO A 1 243 ? -17.468 -17.366 12.638 1.00 32.59 243 PRO A N 1
ATOM 1847 C CA . PRO A 1 243 ? -16.690 -16.385 11.885 1.00 32.59 243 PRO A CA 1
ATOM 1848 C C . PRO A 1 243 ? -16.106 -15.321 12.832 1.00 32.59 243 PRO A C 1
ATOM 1850 O O . PRO A 1 243 ? -16.831 -14.548 13.455 1.00 32.59 243 PRO A O 1
ATOM 1853 N N . LEU A 1 244 ? -14.773 -15.300 12.938 1.00 41.25 244 LEU A N 1
ATOM 1854 C CA . LEU A 1 244 ? -13.980 -14.544 13.924 1.00 41.25 244 LEU A CA 1
ATOM 1855 C C . LEU A 1 244 ? -13.566 -13.121 13.490 1.00 41.25 244 LEU A C 1
ATOM 1857 O O . LEU A 1 244 ? -12.771 -12.478 14.172 1.00 41.25 244 LEU A O 1
ATOM 1861 N N . SER A 1 245 ? -14.090 -12.599 12.382 1.00 38.88 245 SER A N 1
ATOM 1862 C CA . SER A 1 245 ? -13.730 -11.275 11.854 1.00 38.88 245 SER A CA 1
ATOM 1863 C C . SER A 1 245 ? -14.969 -10.392 11.707 1.00 38.88 245 SER A C 1
ATOM 1865 O O . SER A 1 245 ? -15.592 -10.347 10.645 1.00 38.88 245 SER A O 1
ATOM 1867 N N . ARG A 1 246 ? -15.359 -9.680 12.772 1.00 39.91 246 ARG A N 1
ATOM 1868 C CA . ARG A 1 246 ? -16.331 -8.582 12.646 1.00 39.91 246 ARG A CA 1
ATOM 1869 C C . ARG A 1 246 ? -15.567 -7.257 12.545 1.00 39.91 246 ARG A C 1
ATOM 1871 O O . ARG A 1 246 ? -14.880 -6.906 13.502 1.00 39.91 246 ARG A O 1
ATOM 1878 N N . PRO A 1 247 ? -15.658 -6.526 11.419 1.00 41.75 247 PRO A N 1
ATOM 1879 C CA . PRO A 1 247 ? -15.111 -5.177 11.334 1.00 41.75 247 PRO A CA 1
ATOM 1880 C C . PRO A 1 247 ? -15.853 -4.254 12.309 1.00 41.75 247 PRO A C 1
ATOM 1882 O O . PRO A 1 247 ? -17.083 -4.322 12.426 1.00 41.75 247 PRO A O 1
ATOM 1885 N N . ILE A 1 248 ? -15.113 -3.390 13.009 1.00 47.22 248 ILE A N 1
ATOM 1886 C CA . ILE A 1 248 ? -15.703 -2.394 13.910 1.00 47.22 248 ILE A CA 1
ATOM 1887 C C . ILE A 1 248 ? -16.264 -1.268 13.038 1.00 47.22 248 ILE A C 1
ATOM 1889 O O . ILE A 1 248 ? -15.510 -0.558 12.369 1.00 47.22 248 ILE A O 1
ATOM 1893 N N . ARG A 1 249 ? -17.595 -1.132 13.006 1.00 34.50 249 ARG A N 1
ATOM 1894 C CA . ARG A 1 249 ? -18.277 -0.128 12.179 1.00 34.50 249 ARG A CA 1
ATOM 1895 C C . ARG A 1 249 ? -18.200 1.254 12.816 1.00 34.50 249 ARG A C 1
ATOM 1897 O O . ARG A 1 249 ? -18.529 1.416 13.987 1.00 34.50 249 ARG A O 1
ATOM 1904 N N . PHE A 1 250 ? -17.837 2.244 12.009 1.00 30.12 250 PHE A N 1
ATOM 1905 C CA . PHE A 1 250 ? -17.900 3.655 12.375 1.00 30.12 250 PHE A CA 1
ATOM 1906 C C . PHE A 1 250 ? -19.317 4.195 12.114 1.00 30.12 250 PHE A C 1
ATOM 1908 O O . PHE A 1 250 ? -19.802 4.139 10.982 1.00 30.12 250 PHE A O 1
ATOM 1915 N N . SER A 1 251 ? -20.006 4.691 13.143 1.00 24.45 251 SER A N 1
ATOM 1916 C CA . SER A 1 251 ? -21.332 5.316 13.020 1.00 24.45 251 SER A CA 1
ATOM 1917 C C . SER A 1 251 ? -21.220 6.841 13.070 1.00 24.45 251 SER A C 1
ATOM 1919 O O . SER A 1 251 ? -20.815 7.393 14.089 1.00 24.45 251 SER A O 1
ATOM 1921 N N . TYR A 1 252 ? -21.602 7.506 11.976 1.00 26.77 252 TYR A N 1
ATOM 1922 C CA . TYR A 1 252 ? -21.719 8.963 11.861 1.00 26.77 252 TYR A CA 1
ATOM 1923 C C . TYR A 1 252 ? -23.178 9.333 11.546 1.00 26.77 252 TYR A C 1
ATOM 1925 O O . TYR A 1 252 ? -23.794 8.707 10.681 1.00 26.77 252 TYR A O 1
ATOM 1933 N N . LEU A 1 253 ? -23.729 10.316 12.264 1.00 22.53 253 LEU A N 1
ATOM 1934 C CA . LEU A 1 253 ? -25.037 10.931 12.000 1.00 22.53 253 LEU A CA 1
ATOM 1935 C C . LEU A 1 253 ? -24.857 12.027 10.932 1.00 22.53 253 LEU A C 1
ATOM 1937 O O . LEU A 1 253 ? -23.914 12.806 11.056 1.00 22.53 253 LEU A O 1
ATOM 1941 N N . PRO A 1 254 ? -25.684 12.084 9.873 1.00 23.67 254 PRO A N 1
ATOM 1942 C CA . PRO A 1 254 ? -25.391 12.915 8.714 1.00 23.67 254 PRO A CA 1
ATOM 1943 C C . PRO A 1 254 ? -25.897 14.350 8.891 1.00 23.67 254 PRO A C 1
ATOM 1945 O O . PRO A 1 254 ? -27.041 14.556 9.284 1.00 23.67 254 PRO A O 1
ATOM 1948 N N . GLU A 1 255 ? -25.094 15.322 8.461 1.00 22.83 255 GLU A N 1
ATOM 1949 C CA . GLU A 1 255 ? -25.606 16.563 7.877 1.00 22.83 255 GLU A CA 1
ATOM 1950 C C . GLU A 1 255 ? -25.001 16.753 6.481 1.00 22.83 255 GLU A C 1
ATOM 1952 O O . GLU A 1 255 ? -23.856 16.397 6.197 1.00 22.83 255 GLU A O 1
ATOM 1957 N N . SER A 1 256 ? -25.863 17.214 5.585 1.00 29.22 256 SER A N 1
ATOM 1958 C CA . SER A 1 256 ? -25.758 17.206 4.131 1.00 29.22 256 SER A CA 1
ATOM 1959 C C . SER A 1 256 ? -24.809 18.265 3.570 1.00 29.22 256 SER A C 1
ATOM 1961 O O . SER A 1 256 ? -25.023 19.452 3.801 1.00 29.22 256 SER A O 1
ATOM 1963 N N . ASN A 1 257 ? -23.845 17.846 2.742 1.00 24.36 257 ASN A N 1
ATOM 1964 C CA . ASN A 1 257 ? -23.559 18.432 1.420 1.00 24.36 257 ASN A CA 1
ATOM 1965 C C . ASN A 1 257 ? -22.375 17.712 0.753 1.00 24.36 257 ASN A C 1
ATOM 1967 O O . ASN A 1 257 ? -21.311 17.558 1.347 1.00 24.36 257 ASN A O 1
ATOM 1971 N N . THR A 1 258 ? -22.555 17.275 -0.493 1.00 23.59 258 THR A N 1
ATOM 1972 C CA . THR A 1 258 ? -21.568 16.516 -1.282 1.00 23.59 258 THR A CA 1
ATOM 1973 C C . THR A 1 258 ? -21.308 17.245 -2.601 1.00 23.59 258 THR A C 1
ATOM 1975 O O . THR A 1 258 ? -22.277 17.560 -3.290 1.00 23.59 258 THR A O 1
ATOM 1978 N N . PRO A 1 259 ? -20.049 17.453 -3.026 1.00 24.48 259 PRO A N 1
ATOM 1979 C CA . PRO A 1 259 ? -19.712 17.591 -4.436 1.00 24.48 259 PRO A CA 1
ATOM 1980 C C . PRO A 1 259 ? -19.157 16.270 -5.000 1.00 24.48 259 PRO A C 1
ATOM 1982 O O . PRO A 1 259 ? -18.580 15.453 -4.284 1.00 24.48 259 PRO A O 1
ATOM 1985 N N . ALA A 1 260 ? -19.397 16.066 -6.294 1.00 25.64 260 ALA A N 1
ATOM 1986 C CA . ALA A 1 260 ? -19.308 14.805 -7.027 1.00 25.64 260 ALA A CA 1
ATOM 1987 C C . ALA A 1 260 ? -17.915 14.141 -7.044 1.00 25.64 260 ALA A C 1
ATOM 1989 O O . ALA A 1 260 ? -16.904 14.782 -7.322 1.00 25.64 260 ALA A O 1
ATOM 1990 N N . ALA A 1 261 ? -17.902 12.823 -6.813 1.00 27.66 261 ALA A N 1
ATOM 1991 C CA . ALA A 1 261 ? -16.738 11.945 -6.906 1.00 27.66 261 ALA A CA 1
ATOM 1992 C C . ALA A 1 261 ? -16.595 11.328 -8.311 1.00 27.66 261 ALA A C 1
ATOM 1994 O O . ALA A 1 261 ? -17.585 10.961 -8.947 1.00 27.66 261 ALA A O 1
ATOM 1995 N N . SER A 1 262 ? -15.350 11.169 -8.765 1.00 24.55 262 SER A N 1
ATOM 1996 C CA . SER A 1 262 ? -14.980 10.370 -9.940 1.00 24.55 262 SER A CA 1
ATOM 1997 C C . SER A 1 262 ? -15.352 8.886 -9.742 1.00 24.55 262 SER A C 1
ATOM 1999 O O . SER A 1 262 ? -15.198 8.376 -8.630 1.00 24.55 262 SER A O 1
ATOM 2001 N N . PRO A 1 263 ? -15.831 8.171 -10.778 1.00 28.56 263 PRO A N 1
ATOM 2002 C CA . PRO A 1 263 ? -16.413 6.840 -10.608 1.00 28.56 263 PRO A CA 1
ATOM 2003 C C . PRO A 1 263 ? -15.345 5.752 -10.408 1.00 28.56 263 PRO A C 1
ATOM 2005 O O . PRO A 1 263 ? -14.373 5.678 -11.160 1.00 28.56 263 PRO A O 1
ATOM 2008 N N . GLN A 1 264 ? -15.557 4.902 -9.399 1.00 29.20 264 GLN A N 1
ATOM 2009 C CA . GLN A 1 264 ? -14.833 3.645 -9.175 1.00 29.20 264 GLN A CA 1
ATOM 2010 C C . GLN A 1 264 ? -15.423 2.505 -10.032 1.00 29.20 264 GLN A C 1
ATOM 2012 O O . GLN A 1 264 ? -16.599 2.585 -10.385 1.00 29.20 264 GLN A O 1
ATOM 2017 N N . PRO A 1 265 ? -14.647 1.453 -10.368 1.00 30.67 265 PRO A N 1
ATOM 2018 C CA . PRO A 1 265 ? -15.156 0.294 -11.104 1.00 30.67 265 PRO A CA 1
ATOM 2019 C C . PRO A 1 265 ? -16.048 -0.607 -10.226 1.00 30.67 265 PRO A C 1
ATOM 2021 O O . PRO A 1 265 ? -15.925 -0.577 -8.996 1.00 30.67 265 PRO A O 1
ATOM 2024 N N . PRO A 1 266 ? -16.919 -1.441 -10.828 1.00 28.81 266 PRO A N 1
ATOM 2025 C CA . PRO A 1 266 ? -17.878 -2.223 -10.064 1.00 28.81 266 PRO A CA 1
ATOM 2026 C C . PRO A 1 266 ? -17.248 -3.354 -9.250 1.00 28.81 266 PRO A C 1
ATOM 2028 O O . PRO A 1 266 ? -16.290 -3.994 -9.697 1.00 28.81 266 PRO A O 1
ATOM 2031 N N . PRO A 1 267 ? -17.841 -3.688 -8.089 1.00 28.02 267 PRO A N 1
ATOM 2032 C CA . PRO A 1 267 ? -17.524 -4.909 -7.367 1.00 28.02 267 PRO A CA 1
ATOM 2033 C C . PRO A 1 267 ? -18.028 -6.139 -8.137 1.00 28.02 267 PRO A C 1
ATOM 2035 O O . PRO A 1 267 ? -19.139 -6.161 -8.665 1.00 28.02 267 PRO A O 1
ATOM 2038 N N . SER A 1 268 ? -17.230 -7.207 -8.153 1.00 30.69 268 SER A N 1
ATOM 2039 C CA . SER A 1 268 ? -17.700 -8.526 -8.581 1.00 30.69 268 SER A CA 1
ATOM 2040 C C . SER A 1 268 ? -18.634 -9.105 -7.511 1.00 30.69 268 SER A C 1
ATOM 2042 O O . SER A 1 268 ? -18.222 -9.409 -6.392 1.00 30.69 268 SER A O 1
ATOM 2044 N N . CYS A 1 269 ? -19.918 -9.246 -7.840 1.00 25.31 269 CYS A N 1
ATOM 2045 C CA . CYS A 1 269 ? -20.906 -9.892 -6.979 1.00 25.31 269 CYS A CA 1
ATOM 2046 C C . CYS A 1 269 ? -20.970 -11.394 -7.287 1.00 25.31 269 CYS A C 1
ATOM 2048 O O . CYS A 1 269 ? -21.463 -11.795 -8.338 1.00 25.31 269 CYS A O 1
ATOM 2050 N N . HIS A 1 270 ? -20.527 -12.239 -6.353 1.00 25.94 270 HIS A N 1
ATOM 2051 C CA . HIS A 1 270 ? -20.840 -13.670 -6.362 1.00 25.94 270 HIS A CA 1
ATOM 2052 C C . HIS A 1 270 ? -21.973 -13.965 -5.372 1.00 25.94 270 HIS A C 1
ATOM 2054 O O . HIS A 1 270 ? -21.812 -13.789 -4.164 1.00 25.94 270 HIS A O 1
ATOM 2060 N N . ARG A 1 271 ? -23.108 -14.470 -5.874 1.00 28.28 271 ARG A N 1
ATOM 2061 C CA . ARG A 1 271 ? -24.116 -15.169 -5.066 1.00 28.28 271 ARG A CA 1
ATOM 2062 C C . ARG A 1 271 ? -24.740 -16.301 -5.888 1.00 28.28 271 ARG A C 1
ATOM 2064 O O . ARG A 1 271 ? -25.326 -16.048 -6.926 1.00 28.28 271 ARG A O 1
ATOM 2071 N N . ASN A 1 272 ? -24.598 -17.529 -5.393 1.00 29.41 272 ASN A N 1
ATOM 2072 C CA . ASN A 1 272 ? -25.398 -18.712 -5.729 1.00 29.41 272 ASN A CA 1
ATOM 2073 C C . ASN A 1 272 ? -25.585 -19.064 -7.222 1.00 29.41 272 ASN A C 1
ATOM 2075 O O . ASN A 1 272 ? -26.700 -19.037 -7.721 1.00 29.41 272 ASN A O 1
ATOM 2079 N N . GLY A 1 273 ? -24.522 -19.515 -7.893 1.00 34.97 273 GLY A N 1
ATOM 2080 C CA . GLY A 1 273 ? -24.626 -20.544 -8.946 1.00 34.97 273 GLY A CA 1
ATOM 2081 C C . GLY A 1 273 ? -25.276 -20.198 -10.295 1.00 34.97 273 GLY A C 1
ATOM 2082 O O . GLY A 1 273 ? -25.094 -20.976 -11.224 1.00 34.97 273 GLY A O 1
ATOM 2083 N N . GLU A 1 274 ? -25.939 -19.053 -10.465 1.00 34.91 274 GLU A N 1
ATOM 2084 C CA . GLU A 1 274 ? -26.476 -18.601 -11.758 1.00 34.91 274 GLU A CA 1
ATOM 2085 C C . GLU A 1 274 ? -25.933 -17.208 -12.103 1.00 34.91 274 GLU A C 1
ATOM 2087 O O . GLU A 1 274 ? -26.093 -16.240 -11.361 1.00 34.91 274 GLU A O 1
ATOM 2092 N N . THR A 1 275 ? -25.215 -17.111 -13.225 1.00 40.38 275 THR A N 1
ATOM 2093 C CA . THR A 1 275 ? -24.592 -15.860 -13.682 1.00 40.38 275 THR A CA 1
ATOM 2094 C C . THR A 1 275 ? -25.614 -15.032 -14.450 1.00 40.38 275 THR A C 1
ATOM 2096 O O . THR A 1 275 ? -25.771 -15.203 -15.655 1.00 40.38 275 THR A O 1
ATOM 2099 N N . ILE A 1 276 ? -26.285 -14.109 -13.767 1.00 44.50 276 ILE A N 1
ATOM 2100 C CA . ILE A 1 276 ? -26.936 -12.974 -14.428 1.00 44.50 276 ILE A CA 1
ATOM 2101 C C . ILE A 1 276 ? -26.002 -11.774 -14.246 1.00 44.50 276 ILE A C 1
ATOM 2103 O O . ILE A 1 276 ? -26.011 -11.104 -13.217 1.00 44.50 276 ILE A O 1
ATOM 2107 N N . MET A 1 277 ? -25.122 -11.555 -15.228 1.00 58.41 277 MET A N 1
ATOM 2108 C CA . MET A 1 277 ? -24.264 -10.367 -15.300 1.00 58.41 277 MET A CA 1
ATOM 2109 C C . MET A 1 277 ? -25.094 -9.199 -15.835 1.00 58.41 277 MET A C 1
ATOM 2111 O O . MET A 1 277 ? -25.069 -8.937 -17.030 1.00 58.41 277 MET A O 1
ATOM 2115 N N . LYS A 1 278 ? -25.856 -8.530 -14.968 1.00 78.25 278 LYS A N 1
ATOM 2116 C CA . LYS A 1 278 ? -26.496 -7.252 -15.303 1.00 78.25 278 LYS A CA 1
ATOM 2117 C C . LYS A 1 278 ? -25.677 -6.126 -14.683 1.00 78.25 278 LYS A C 1
ATOM 2119 O O . LYS A 1 278 ? -25.484 -6.104 -13.465 1.00 78.25 278 LYS A O 1
ATOM 2124 N N . LEU A 1 279 ? -25.147 -5.237 -15.515 1.00 76.25 279 LEU A N 1
ATOM 2125 C CA . LEU A 1 279 ? -24.376 -4.077 -15.081 1.00 76.25 279 LEU A CA 1
ATOM 2126 C C . LEU A 1 279 ? -25.286 -3.085 -14.348 1.00 76.25 279 LEU A C 1
ATOM 2128 O O . LEU A 1 279 ? -26.463 -2.926 -14.685 1.00 76.25 279 LEU A O 1
ATOM 2132 N N . SER A 1 280 ? -24.745 -2.381 -13.349 1.00 80.69 280 SER A N 1
ATOM 2133 C CA . SER A 1 280 ? -25.472 -1.250 -12.772 1.00 80.69 280 SER A CA 1
ATOM 2134 C C . SER A 1 280 ? -25.587 -0.117 -13.806 1.00 80.69 280 SER A C 1
ATOM 2136 O O . SER A 1 280 ? -24.749 -0.025 -14.709 1.00 80.69 280 SER A O 1
ATOM 2138 N N . PRO A 1 281 ? -26.564 0.803 -13.682 1.00 79.62 281 PRO A N 1
ATOM 2139 C CA . PRO A 1 281 ? -26.677 1.946 -14.592 1.00 79.62 281 PRO A CA 1
ATOM 2140 C C . PRO A 1 281 ? -25.395 2.791 -14.683 1.00 79.62 281 PRO A C 1
ATOM 2142 O O . PRO A 1 281 ? -25.067 3.316 -15.746 1.00 79.62 281 PRO A O 1
ATOM 2145 N N . GLN A 1 282 ? -24.650 2.900 -13.579 1.00 73.00 282 GLN A N 1
ATOM 2146 C CA . GLN A 1 282 ? -23.387 3.634 -13.533 1.00 73.00 282 GLN A CA 1
ATOM 2147 C C . GLN A 1 282 ? -22.271 2.895 -14.284 1.00 73.00 282 GLN A C 1
ATOM 2149 O O . GLN A 1 282 ? -21.527 3.519 -15.043 1.00 73.00 282 GLN A O 1
ATOM 2154 N N . ASP A 1 283 ? -22.187 1.572 -14.126 1.00 75.44 283 ASP A N 1
ATOM 2155 C CA . ASP A 1 283 ? -21.204 0.752 -14.840 1.00 75.44 283 ASP A CA 1
ATOM 2156 C C . ASP A 1 283 ? -21.503 0.720 -16.332 1.00 75.44 283 ASP A C 1
ATOM 2158 O O . ASP A 1 283 ? -20.593 0.855 -17.142 1.00 75.44 283 ASP A O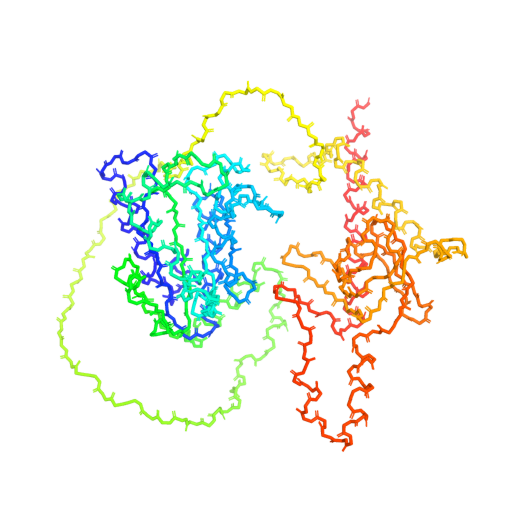 1
ATOM 2162 N N . ARG A 1 284 ? -22.783 0.621 -16.703 1.00 86.56 284 ARG A N 1
ATOM 2163 C CA . ARG A 1 284 ? -23.236 0.672 -18.094 1.00 86.56 284 ARG A CA 1
ATOM 2164 C C . ARG A 1 284 ? -22.776 1.954 -18.783 1.00 86.56 284 ARG A C 1
ATOM 2166 O O . ARG A 1 284 ? -22.140 1.883 -19.830 1.00 86.56 284 ARG A O 1
ATOM 2173 N N . ALA A 1 285 ? -23.009 3.109 -18.158 1.00 80.69 285 ALA A N 1
ATOM 2174 C CA . ALA A 1 285 ? -22.578 4.399 -18.697 1.00 80.69 285 ALA A CA 1
ATOM 2175 C C . ALA A 1 285 ? -21.050 4.481 -18.879 1.00 80.69 285 ALA A C 1
ATOM 2177 O O . ALA A 1 285 ? -20.556 5.065 -19.847 1.00 80.69 285 ALA A O 1
ATOM 2178 N N . TRP A 1 286 ? -20.283 3.879 -17.966 1.00 78.12 286 TRP A N 1
ATOM 2179 C CA . TRP A 1 286 ? -18.832 3.784 -18.103 1.00 78.12 286 TRP A CA 1
ATOM 2180 C C . TRP A 1 286 ? -18.418 2.836 -19.240 1.00 78.12 286 TRP A C 1
ATOM 2182 O O . TRP A 1 286 ? -17.556 3.192 -20.045 1.00 78.12 286 TRP A O 1
ATOM 2192 N N . PHE A 1 287 ? -19.054 1.668 -19.354 1.00 83.94 287 PHE A N 1
ATOM 2193 C CA . PHE A 1 287 ? -18.807 0.703 -20.428 1.00 83.94 287 PHE A CA 1
ATOM 2194 C C . PHE A 1 287 ? -19.120 1.299 -21.802 1.00 83.94 287 PHE A C 1
ATOM 2196 O O . PHE A 1 287 ? -18.308 1.158 -22.713 1.00 83.94 287 PHE A O 1
ATOM 2203 N N . ASP A 1 288 ? -20.221 2.038 -21.944 1.00 87.31 288 ASP A N 1
ATOM 2204 C CA . ASP A 1 288 ? -20.579 2.725 -23.190 1.00 87.31 288 ASP A CA 1
ATOM 2205 C C . ASP A 1 288 ? -19.511 3.748 -23.601 1.00 87.31 288 ASP A C 1
ATOM 2207 O O . ASP A 1 288 ? -19.138 3.838 -24.774 1.00 87.31 288 ASP A O 1
ATOM 2211 N N . LYS A 1 289 ? -18.931 4.466 -22.630 1.00 87.00 289 LYS A N 1
ATOM 2212 C CA . LYS A 1 289 ? -17.809 5.381 -22.877 1.00 87.00 289 LYS A CA 1
ATOM 2213 C C . LYS A 1 289 ? -16.559 4.644 -23.367 1.00 87.00 289 LYS A C 1
ATOM 2215 O O . LYS A 1 289 ? -15.895 5.115 -24.291 1.00 87.00 289 LYS A O 1
ATOM 2220 N N . VAL A 1 290 ? -16.229 3.500 -22.770 1.00 88.38 290 VAL A N 1
ATOM 2221 C CA . VAL A 1 290 ? -15.078 2.682 -23.187 1.00 88.38 290 VAL A CA 1
ATOM 2222 C C . VAL A 1 290 ? -15.313 2.069 -24.569 1.00 88.38 290 VAL A C 1
ATOM 2224 O O . VAL A 1 290 ? -14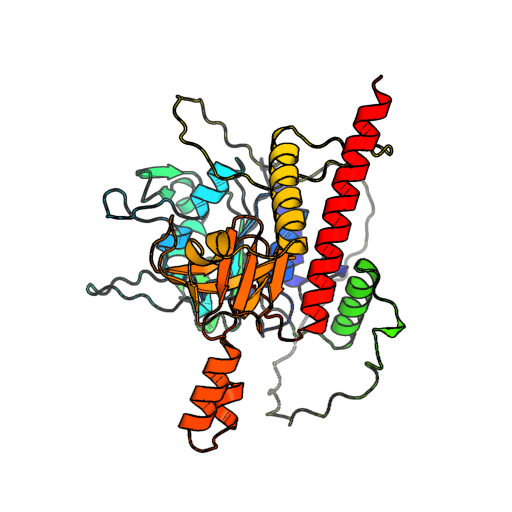.424 2.136 -25.411 1.00 88.38 290 VAL A O 1
ATOM 2227 N N . LEU A 1 291 ? -16.507 1.542 -24.844 1.00 91.69 291 LEU A N 1
ATOM 2228 C CA . LEU A 1 291 ? -16.883 1.003 -26.155 1.00 91.69 291 LEU A CA 1
ATOM 2229 C C . LEU A 1 291 ? -16.820 2.074 -27.247 1.00 91.69 291 LEU A C 1
ATOM 2231 O O . LEU A 1 291 ? -16.285 1.819 -28.324 1.00 91.69 291 LEU A O 1
ATOM 2235 N N . SER A 1 292 ? -17.285 3.291 -26.953 1.00 92.94 292 SER A N 1
ATOM 2236 C CA . SER A 1 292 ? -17.132 4.442 -27.847 1.00 92.94 292 SER A CA 1
ATOM 2237 C C . SER A 1 292 ? -15.656 4.764 -28.110 1.00 92.94 292 SER A C 1
ATOM 2239 O O . SER A 1 292 ? -15.267 5.003 -29.251 1.00 92.94 292 SER A O 1
ATOM 2241 N N . ALA A 1 293 ? -14.804 4.709 -27.081 1.00 92.75 293 ALA A N 1
ATOM 2242 C CA . ALA A 1 293 ? -13.367 4.916 -27.240 1.00 92.75 293 ALA A CA 1
ATOM 2243 C C . ALA A 1 293 ? -12.680 3.806 -28.057 1.00 92.75 293 ALA A C 1
ATOM 2245 O O . ALA A 1 293 ? -11.746 4.120 -28.790 1.00 92.75 293 ALA A O 1
ATOM 2246 N N . ILE A 1 294 ? -13.138 2.553 -27.953 1.00 93.69 294 ILE A N 1
ATOM 2247 C CA . ILE A 1 294 ? -12.673 1.420 -28.772 1.00 93.69 294 ILE A CA 1
ATOM 2248 C C . ILE A 1 294 ? -13.064 1.630 -30.235 1.00 93.69 294 ILE A C 1
ATOM 2250 O O . ILE A 1 294 ? -12.202 1.554 -31.101 1.00 93.69 294 ILE A O 1
ATOM 2254 N N . ALA A 1 295 ? -14.325 1.968 -30.509 1.00 93.25 295 ALA A N 1
ATOM 2255 C CA . ALA A 1 295 ? -14.778 2.239 -31.873 1.00 93.25 295 ALA A CA 1
ATOM 2256 C C . ALA A 1 295 ? -14.008 3.411 -32.510 1.00 93.25 295 ALA A C 1
ATOM 2258 O O . ALA A 1 295 ? -13.615 3.341 -33.671 1.00 93.25 295 ALA A O 1
ATOM 2259 N N . ALA A 1 296 ? -13.733 4.466 -31.736 1.00 92.38 296 ALA A N 1
ATOM 2260 C CA . ALA A 1 296 ? -12.906 5.584 -32.186 1.00 92.38 296 ALA A CA 1
ATOM 2261 C C . ALA A 1 296 ? -11.449 5.167 -32.455 1.00 92.38 296 ALA A C 1
ATOM 2263 O O . ALA A 1 296 ? -10.854 5.632 -33.420 1.00 92.38 296 ALA A O 1
ATOM 2264 N N . ALA A 1 297 ? -10.876 4.284 -31.629 1.00 93.81 297 ALA A N 1
ATOM 2265 C CA . ALA A 1 297 ? -9.539 3.741 -31.860 1.00 93.81 297 ALA A CA 1
ATOM 2266 C C . ALA A 1 297 ? -9.460 2.935 -33.166 1.00 93.81 297 ALA A C 1
ATOM 2268 O O . ALA A 1 297 ? -8.509 3.098 -33.921 1.00 93.81 297 ALA A O 1
ATOM 2269 N N . GLU A 1 298 ? -10.466 2.100 -33.441 1.00 93.50 298 GLU A N 1
ATOM 2270 C CA . GLU A 1 298 ? -10.540 1.268 -34.651 1.00 93.50 298 GLU A CA 1
ATOM 2271 C C . GLU A 1 298 ? -10.742 2.097 -35.929 1.00 93.50 298 GLU A C 1
ATOM 2273 O O . GLU A 1 298 ? -10.239 1.724 -36.985 1.00 93.50 298 GLU A O 1
ATOM 2278 N N . ALA A 1 299 ? -11.444 3.231 -35.836 1.00 92.94 299 ALA A N 1
ATOM 2279 C CA . ALA A 1 299 ? -11.598 4.176 -36.943 1.00 92.94 299 ALA A CA 1
ATOM 2280 C C . ALA A 1 299 ? -10.339 5.031 -37.195 1.00 92.94 299 ALA A C 1
ATOM 2282 O O . ALA A 1 299 ? -10.182 5.585 -38.283 1.00 92.94 299 ALA A O 1
ATOM 2283 N N . GLY A 1 300 ? -9.454 5.135 -36.201 1.00 92.00 300 GLY A N 1
ATOM 2284 C CA . GLY A 1 300 ? -8.320 6.054 -36.202 1.00 92.00 300 GLY A CA 1
ATOM 2285 C C . GLY A 1 300 ? -8.721 7.508 -35.898 1.00 92.00 300 GLY A C 1
ATOM 2286 O O . GLY A 1 300 ? -9.894 7.880 -35.993 1.00 92.00 300 GLY A O 1
ATOM 2287 N N . PRO A 1 301 ? -7.761 8.356 -35.491 1.00 94.88 301 PRO A N 1
ATOM 2288 C CA . PRO A 1 301 ? -8.045 9.748 -35.162 1.00 94.88 301 PRO A CA 1
ATOM 2289 C C . PRO A 1 301 ? -8.286 10.595 -36.419 1.00 94.88 301 PRO A C 1
ATOM 2291 O O . PRO A 1 301 ? -7.550 10.501 -37.402 1.00 94.88 301 PRO A O 1
ATOM 2294 N N . SER A 1 302 ? -9.267 11.498 -36.373 1.00 93.31 302 SER A N 1
ATOM 2295 C CA . SER A 1 302 ? -9.406 12.539 -37.394 1.00 93.31 302 SER A CA 1
ATOM 2296 C C . SER A 1 302 ? -8.384 13.669 -37.192 1.00 93.31 302 SER A C 1
ATOM 2298 O O . SER A 1 302 ? -7.836 13.862 -36.104 1.00 93.31 302 SER A O 1
ATOM 2300 N N . GLY A 1 303 ? -8.161 14.497 -38.219 1.00 89.44 303 GLY A N 1
ATOM 2301 C CA . GLY A 1 303 ? -7.301 15.682 -38.086 1.00 89.44 303 GLY A CA 1
ATOM 2302 C C . GLY A 1 303 ? -7.780 16.662 -37.003 1.00 89.44 303 GLY A C 1
ATOM 2303 O O . GLY A 1 303 ? -6.962 17.284 -36.329 1.00 89.44 303 GLY A O 1
ATOM 2304 N N . ALA A 1 304 ? -9.096 16.757 -36.782 1.00 89.62 304 ALA A N 1
ATOM 2305 C CA . ALA A 1 304 ? -9.672 17.569 -35.711 1.00 89.62 304 ALA A CA 1
ATOM 2306 C C . ALA A 1 304 ? -9.414 16.966 -34.319 1.00 89.62 304 ALA A C 1
ATOM 2308 O O . ALA A 1 304 ? -9.116 17.710 -33.383 1.00 89.62 304 ALA A O 1
ATOM 2309 N N . ASP A 1 305 ? -9.465 15.635 -34.196 1.00 91.56 305 ASP A N 1
ATOM 2310 C CA . ASP A 1 305 ? -9.150 14.936 -32.946 1.00 91.56 305 ASP A CA 1
ATOM 2311 C C . ASP A 1 305 ? -7.710 15.207 -32.508 1.00 91.56 305 ASP A C 1
ATOM 2313 O O . ASP A 1 305 ? -7.466 15.543 -31.350 1.00 91.56 305 ASP A O 1
ATOM 2317 N N . LEU A 1 306 ? -6.753 15.110 -33.439 1.00 92.00 306 LEU A N 1
ATOM 2318 C CA . LEU A 1 306 ? -5.342 15.361 -33.139 1.00 92.00 306 LEU A CA 1
ATOM 2319 C C . LEU A 1 306 ? -5.050 16.841 -32.884 1.00 92.00 306 LEU A C 1
ATOM 2321 O O . LEU A 1 306 ? -4.219 17.150 -32.031 1.00 92.00 306 LEU A O 1
ATOM 2325 N N . ALA A 1 307 ? -5.741 17.758 -33.567 1.00 89.38 307 ALA A N 1
ATOM 2326 C CA . ALA A 1 307 ? -5.577 19.195 -33.343 1.00 89.38 307 ALA A CA 1
ATOM 2327 C C . ALA A 1 307 ? -5.973 19.616 -31.917 1.00 89.38 307 ALA A C 1
ATOM 2329 O O . ALA A 1 307 ? -5.361 20.517 -31.348 1.00 89.38 307 ALA A O 1
ATOM 2330 N N . GLN A 1 308 ? -6.972 18.951 -31.330 1.00 88.25 308 GLN A N 1
ATOM 2331 C CA . GLN A 1 308 ? -7.429 19.199 -29.958 1.00 88.25 308 GLN A CA 1
ATOM 2332 C C . GLN A 1 308 ? -6.726 18.311 -28.919 1.00 88.25 308 GLN A C 1
ATOM 2334 O O . GLN A 1 308 ? -6.906 18.504 -27.714 1.00 88.25 308 GLN A O 1
ATOM 2339 N N . ALA A 1 309 ? -5.943 17.326 -29.363 1.00 93.69 309 ALA A N 1
ATOM 2340 C CA . ALA A 1 309 ? -5.286 16.385 -28.475 1.00 93.69 309 ALA A CA 1
ATOM 2341 C C . ALA A 1 309 ? -4.059 17.018 -27.788 1.00 93.69 309 ALA A C 1
ATOM 2343 O O . ALA A 1 309 ? -3.189 17.592 -28.466 1.00 93.69 309 ALA A O 1
ATOM 2344 N N . PRO A 1 310 ? -3.941 16.870 -26.454 1.00 94.75 310 PRO A N 1
ATOM 2345 C CA . PRO A 1 310 ? -2.745 17.274 -25.729 1.00 94.75 310 PRO A CA 1
ATOM 2346 C C . PRO A 1 310 ? -1.530 16.454 -26.174 1.00 94.75 310 PRO A C 1
ATOM 2348 O O . PRO A 1 310 ? -1.665 15.305 -26.611 1.00 94.75 310 PRO A O 1
ATOM 2351 N N . VAL A 1 311 ? -0.341 17.039 -26.039 1.00 96.12 311 VAL A N 1
ATOM 2352 C CA . VAL A 1 311 ? 0.915 16.341 -26.345 1.00 96.12 311 VAL A CA 1
ATOM 2353 C C . VAL A 1 311 ? 1.375 15.593 -25.107 1.00 96.12 311 VAL A C 1
ATOM 2355 O O . VAL A 1 311 ? 1.429 16.175 -24.027 1.00 96.12 311 VAL A O 1
ATOM 2358 N N . LEU A 1 312 ? 1.710 14.317 -25.258 1.00 94.62 312 LEU A N 1
ATOM 2359 C CA . LEU A 1 312 ? 2.333 13.500 -24.229 1.00 94.62 312 LEU A CA 1
ATOM 2360 C C . LEU A 1 312 ? 3.780 13.215 -24.640 1.00 94.62 312 LEU A C 1
ATOM 2362 O O . LEU A 1 312 ? 4.016 12.537 -25.633 1.00 94.62 312 LEU A O 1
ATOM 2366 N N . SER A 1 313 ? 4.733 13.737 -23.879 1.00 91.00 313 SER A N 1
ATOM 2367 C CA . SER A 1 313 ? 6.177 13.618 -24.103 1.00 91.00 313 SER A CA 1
ATOM 2368 C C . SER A 1 313 ? 6.847 12.905 -22.933 1.00 91.00 313 SER A C 1
ATOM 2370 O O . SER A 1 313 ? 6.281 12.824 -21.844 1.00 91.00 313 SER A O 1
ATOM 2372 N N . ASP A 1 314 ? 8.073 12.432 -23.144 1.00 87.44 314 ASP A N 1
ATOM 2373 C CA . ASP A 1 314 ? 8.843 11.631 -22.188 1.00 87.44 314 ASP A CA 1
ATOM 2374 C C . ASP A 1 314 ? 7.986 10.482 -21.633 1.00 87.44 314 ASP A C 1
ATOM 2376 O O . ASP A 1 314 ? 7.833 10.330 -20.419 1.00 87.44 314 ASP A O 1
ATOM 2380 N N . TRP A 1 315 ? 7.338 9.743 -22.536 1.00 91.00 315 TRP A N 1
ATOM 2381 C CA . TRP A 1 315 ? 6.299 8.782 -22.179 1.00 91.00 315 TRP A CA 1
ATOM 2382 C C . TRP A 1 315 ? 6.757 7.326 -22.253 1.00 91.00 315 TRP A C 1
ATOM 2384 O O . TRP A 1 315 ? 7.674 7.001 -23.010 1.00 91.00 315 TRP A O 1
ATOM 2394 N N . LYS A 1 316 ? 6.108 6.455 -21.468 1.00 89.94 316 LYS A N 1
ATOM 2395 C CA . LYS A 1 316 ? 6.324 5.000 -21.481 1.00 89.94 316 LYS A CA 1
ATOM 2396 C C . LYS A 1 316 ? 5.058 4.231 -21.101 1.00 89.94 316 LYS A C 1
ATOM 2398 O O . LYS A 1 316 ? 4.245 4.699 -20.297 1.00 89.94 316 LYS A O 1
ATOM 2403 N N . GLU A 1 317 ? 4.885 3.053 -21.686 1.00 91.62 317 GLU A N 1
ATOM 2404 C CA . GLU A 1 317 ? 3.792 2.136 -21.394 1.00 91.62 317 GLU A CA 1
ATOM 2405 C C . GLU A 1 317 ? 4.013 1.419 -20.069 1.00 91.62 317 GLU A C 1
ATOM 2407 O O . GLU A 1 317 ? 5.104 0.928 -19.768 1.00 91.62 317 GLU A O 1
ATOM 2412 N N . ALA A 1 318 ? 2.949 1.311 -19.280 1.00 84.69 318 ALA A N 1
ATOM 2413 C CA . ALA A 1 318 ? 3.006 0.619 -18.008 1.00 84.69 318 ALA A CA 1
ATOM 2414 C C . ALA A 1 318 ? 1.694 -0.084 -17.656 1.00 84.69 318 ALA A C 1
ATOM 2416 O O . ALA A 1 318 ? 0.608 0.294 -18.101 1.00 84.69 318 ALA A O 1
ATOM 2417 N N . ILE A 1 319 ? 1.811 -1.100 -16.805 1.00 78.81 319 ILE A N 1
ATOM 2418 C CA . ILE A 1 319 ? 0.695 -1.805 -16.177 1.00 78.81 319 ILE A CA 1
ATOM 2419 C C . ILE A 1 319 ? 0.600 -1.350 -14.723 1.00 78.81 319 ILE A C 1
ATOM 2421 O O . ILE A 1 319 ? 1.585 -1.415 -13.988 1.00 78.81 319 ILE A O 1
ATOM 2425 N N . SER A 1 320 ? -0.586 -0.907 -14.308 1.00 74.25 320 SER A N 1
ATOM 2426 C CA . SER A 1 320 ? -0.888 -0.542 -12.922 1.00 74.25 320 SER A CA 1
ATOM 2427 C C . SER A 1 320 ? -0.884 -1.756 -11.987 1.00 74.25 320 SER A C 1
ATOM 2429 O O . SER A 1 320 ? -1.093 -2.882 -12.448 1.00 74.25 320 SER A O 1
ATOM 2431 N N . PRO A 1 321 ? -0.770 -1.549 -10.662 1.00 59.59 321 PRO A N 1
ATOM 2432 C CA . PRO A 1 321 ? -1.001 -2.606 -9.673 1.00 59.59 321 PRO A CA 1
ATOM 2433 C C . PRO A 1 321 ? -2.347 -3.337 -9.835 1.00 59.59 321 PRO A C 1
ATOM 2435 O O . PRO A 1 321 ? -2.442 -4.528 -9.543 1.00 59.59 321 PRO A O 1
ATOM 2438 N N . ASP A 1 322 ? -3.366 -2.634 -10.336 1.00 56.31 322 ASP A N 1
ATOM 2439 C CA . ASP A 1 322 ? -4.724 -3.139 -10.572 1.00 56.31 322 ASP A CA 1
ATOM 2440 C C . ASP A 1 322 ? -4.903 -3.765 -11.972 1.00 56.31 322 ASP A C 1
ATOM 2442 O O . ASP A 1 322 ? -5.993 -4.209 -12.333 1.00 56.31 322 ASP A O 1
ATOM 2446 N N . GLY A 1 323 ? -3.833 -3.824 -12.775 1.00 71.44 323 GLY A N 1
ATOM 2447 C CA . GLY A 1 323 ? -3.819 -4.438 -14.104 1.00 71.44 323 GLY A CA 1
ATOM 2448 C C . GLY A 1 323 ? -4.246 -3.517 -15.250 1.00 71.44 323 GLY A C 1
ATOM 2449 O O . GLY A 1 323 ? -4.469 -4.000 -16.360 1.00 71.44 323 GLY A O 1
ATOM 2450 N N . HIS A 1 324 ? -4.361 -2.206 -15.016 1.00 78.12 324 HIS A N 1
ATOM 2451 C CA . HIS A 1 324 ? -4.687 -1.241 -16.067 1.00 78.12 324 HIS A CA 1
ATOM 2452 C C . HIS A 1 324 ? -3.473 -0.935 -16.933 1.00 78.12 324 HIS A C 1
ATOM 2454 O O . HIS A 1 324 ? -2.417 -0.578 -16.419 1.00 78.12 324 HIS A O 1
ATOM 2460 N N . ILE A 1 325 ? -3.649 -1.016 -18.247 1.00 87.19 325 ILE A N 1
ATOM 2461 C CA . ILE A 1 325 ? -2.624 -0.617 -19.215 1.00 87.19 325 ILE A CA 1
ATOM 2462 C C . ILE A 1 325 ? -2.755 0.891 -19.399 1.00 87.19 325 ILE A C 1
ATOM 2464 O O . ILE A 1 325 ? -3.857 1.380 -19.642 1.00 87.19 325 ILE A O 1
ATOM 2468 N N . MET A 1 326 ? -1.666 1.636 -19.274 1.00 91.94 326 MET A N 1
ATOM 2469 C CA . MET A 1 326 ? -1.669 3.091 -19.408 1.00 91.94 326 MET A CA 1
ATOM 2470 C C . MET A 1 326 ? -0.349 3.606 -19.969 1.00 91.94 326 MET A C 1
ATOM 2472 O O . MET A 1 326 ? 0.623 2.865 -20.095 1.00 91.94 326 MET A O 1
ATOM 2476 N N . LEU A 1 327 ? -0.323 4.905 -20.244 1.00 91.44 327 LEU A N 1
ATOM 2477 C CA . LEU A 1 327 ? 0.901 5.655 -20.484 1.00 91.44 327 LEU A CA 1
ATOM 2478 C C . LEU A 1 327 ? 1.186 6.518 -19.268 1.00 91.44 327 LEU A C 1
ATOM 2480 O O . LEU A 1 327 ? 0.264 7.085 -18.681 1.00 91.44 327 LEU A O 1
ATOM 2484 N N . TRP A 1 328 ? 2.451 6.678 -18.924 1.00 87.19 328 TRP A N 1
ATOM 2485 C CA . TRP A 1 328 ? 2.880 7.751 -18.040 1.00 87.19 328 TRP A CA 1
ATOM 2486 C C . TRP A 1 328 ? 3.880 8.640 -18.765 1.00 87.19 328 TRP A C 1
ATOM 2488 O O . TRP A 1 328 ? 4.560 8.172 -19.671 1.00 87.19 328 TRP A O 1
ATOM 2498 N N . GLY A 1 329 ? 3.921 9.924 -18.418 1.00 86.94 329 GLY A N 1
ATOM 2499 C CA . GLY A 1 329 ? 4.780 10.908 -19.076 1.00 86.94 329 GLY A CA 1
ATOM 2500 C C . GLY A 1 329 ? 4.394 12.341 -18.724 1.00 86.94 329 GLY A C 1
ATOM 2501 O O . GLY A 1 329 ? 3.566 12.581 -17.843 1.00 86.94 329 GLY A O 1
ATOM 2502 N N . LYS A 1 330 ? 4.985 13.313 -19.416 1.00 85.38 330 LYS A N 1
ATOM 2503 C CA . LYS A 1 330 ? 4.662 14.738 -19.277 1.00 85.38 330 LYS A CA 1
ATOM 2504 C C . LYS A 1 330 ? 3.647 15.149 -20.325 1.00 85.38 330 LYS A C 1
ATOM 2506 O O . LYS A 1 330 ? 3.897 15.011 -21.518 1.00 85.38 330 LYS A O 1
ATOM 2511 N N . VAL A 1 331 ? 2.522 15.693 -19.886 1.00 91.19 331 VAL A N 1
ATOM 2512 C CA . VAL A 1 331 ? 1.508 16.249 -20.776 1.00 91.19 331 VAL A CA 1
ATOM 2513 C C . VAL A 1 331 ? 1.652 17.764 -20.888 1.00 91.19 331 VAL A C 1
ATOM 2515 O O . VAL A 1 331 ? 1.930 18.430 -19.888 1.00 91.19 331 VAL A O 1
ATOM 2518 N N . THR A 1 332 ? 1.421 18.307 -22.082 1.00 91.50 332 THR A N 1
ATOM 2519 C CA . THR A 1 332 ? 1.233 19.745 -22.312 1.00 91.50 332 THR A CA 1
ATOM 2520 C C . THR A 1 332 ? -0.140 20.031 -22.905 1.00 91.50 332 THR A C 1
ATOM 2522 O O . THR A 1 332 ? -0.701 19.208 -23.635 1.00 91.50 332 THR A O 1
ATOM 2525 N N . ASP A 1 333 ? -0.686 21.202 -22.571 1.00 86.88 333 ASP A N 1
ATOM 2526 C CA . ASP A 1 333 ? -1.998 21.680 -23.032 1.00 86.88 333 ASP A CA 1
ATOM 2527 C C . ASP A 1 333 ? -3.159 20.738 -22.666 1.00 86.88 333 ASP A C 1
ATOM 2529 O O . ASP A 1 333 ? -4.153 20.614 -23.383 1.00 86.88 333 ASP A O 1
ATOM 2533 N N . HIS A 1 334 ? -3.061 20.046 -21.524 1.00 89.12 334 HIS A N 1
ATOM 2534 C CA . HIS A 1 334 ? -4.143 19.182 -21.071 1.00 89.12 334 HIS A CA 1
ATOM 2535 C C . HIS A 1 334 ? -5.338 20.028 -20.594 1.00 89.12 334 HIS A C 1
ATOM 2537 O O . HIS A 1 334 ? -5.200 20.762 -19.614 1.00 89.12 334 HIS A O 1
ATOM 2543 N N . PRO A 1 335 ? -6.553 19.872 -21.155 1.00 77.75 335 PRO A N 1
ATOM 2544 C CA . PRO A 1 335 ? -7.685 20.775 -20.898 1.00 77.75 335 PRO A CA 1
ATOM 2545 C C . PRO A 1 335 ? -8.189 20.782 -19.446 1.00 77.75 335 PRO A C 1
ATOM 2547 O O . PRO A 1 335 ? -8.949 21.665 -19.072 1.00 77.75 335 PRO A O 1
ATOM 2550 N N . LEU A 1 336 ? -7.789 19.799 -18.628 1.00 76.62 336 LEU A N 1
ATOM 2551 C CA . LEU A 1 336 ? -8.126 19.740 -17.198 1.00 76.62 336 LEU A CA 1
ATOM 2552 C C . LEU A 1 336 ? -6.923 19.929 -16.266 1.00 76.62 336 LEU A C 1
ATOM 2554 O O . LEU A 1 336 ? -7.113 20.257 -15.104 1.00 76.62 336 LEU A O 1
ATOM 2558 N N . LEU A 1 337 ? -5.705 19.650 -16.742 1.00 72.81 337 LEU A N 1
ATOM 2559 C CA . LEU A 1 337 ? -4.517 19.524 -15.879 1.00 72.81 337 LEU A CA 1
ATOM 2560 C C . LEU A 1 337 ? -3.406 20.512 -16.258 1.00 72.81 337 LEU A C 1
ATOM 2562 O O . LEU A 1 337 ? -2.413 20.605 -15.546 1.00 72.81 337 LEU A O 1
ATOM 2566 N N . GLY A 1 338 ? -3.555 21.242 -17.367 1.00 83.25 338 GLY A N 1
ATOM 2567 C CA . GLY A 1 338 ? -2.507 22.093 -17.914 1.00 83.25 338 GLY A CA 1
ATOM 2568 C C . GLY A 1 338 ? -1.266 21.280 -18.279 1.00 83.25 338 GLY A C 1
ATOM 2569 O O . GLY A 1 338 ? -1.359 20.275 -18.986 1.00 83.25 338 GLY A O 1
ATOM 2570 N N . ASN A 1 339 ? -0.116 21.720 -17.776 1.00 86.50 339 ASN A N 1
ATOM 2571 C CA . ASN A 1 339 ? 1.167 21.058 -17.981 1.00 86.50 339 ASN A CA 1
ATOM 2572 C C . ASN A 1 339 ? 1.531 20.277 -16.717 1.00 86.50 339 ASN A C 1
ATOM 2574 O O . ASN A 1 339 ? 1.718 20.877 -15.658 1.00 86.50 339 ASN A O 1
ATOM 2578 N N . ALA A 1 340 ? 1.624 18.952 -16.814 1.00 70.19 340 ALA A N 1
ATOM 2579 C CA . ALA A 1 340 ? 1.834 18.094 -15.650 1.00 70.19 340 ALA A CA 1
ATOM 2580 C C . ALA A 1 340 ? 2.491 16.761 -16.025 1.00 70.19 340 ALA A C 1
ATOM 2582 O O . ALA A 1 340 ? 2.346 16.280 -17.146 1.00 70.19 340 ALA A O 1
ATOM 2583 N N . SER A 1 341 ? 3.161 16.122 -15.068 1.00 77.69 341 SER A N 1
ATOM 2584 C CA . SER A 1 341 ? 3.482 14.695 -15.170 1.00 77.69 341 SER A CA 1
ATOM 2585 C C . SER A 1 341 ? 2.247 13.888 -14.783 1.00 77.69 341 SER A C 1
ATOM 2587 O O . SER A 1 341 ? 1.703 14.082 -13.696 1.00 77.69 341 SER A O 1
ATOM 2589 N N . ILE A 1 342 ? 1.790 13.008 -15.668 1.00 82.19 342 ILE A N 1
ATOM 2590 C CA . ILE A 1 342 ? 0.548 12.256 -15.496 1.00 82.19 342 ILE A CA 1
ATOM 2591 C C . ILE A 1 342 ? 0.754 10.771 -15.770 1.00 82.19 342 ILE A C 1
ATOM 2593 O O . ILE A 1 342 ? 1.676 10.366 -16.476 1.00 82.19 342 ILE A O 1
ATOM 2597 N N . HIS A 1 343 ? -0.179 9.977 -15.261 1.00 83.88 343 HIS A N 1
ATOM 2598 C CA . HIS A 1 343 ? -0.521 8.683 -15.825 1.00 83.88 343 HIS A CA 1
ATOM 2599 C C . HIS A 1 343 ? -1.896 8.798 -16.492 1.00 83.88 343 HIS A C 1
ATOM 2601 O O . HIS A 1 343 ? -2.772 9.527 -16.019 1.00 83.88 343 HIS A O 1
ATOM 2607 N N . THR A 1 344 ? -2.082 8.140 -17.628 1.00 86.88 344 THR A N 1
ATOM 2608 C CA . THR A 1 344 ? -3.311 8.255 -18.407 1.00 86.88 344 THR A CA 1
ATOM 2609 C C . THR A 1 344 ? -4.397 7.308 -17.896 1.00 86.88 344 THR A C 1
ATOM 2611 O O . THR A 1 344 ? -4.139 6.325 -17.202 1.00 86.88 344 THR A O 1
ATOM 2614 N N . SER A 1 345 ? -5.654 7.593 -18.249 1.00 86.88 345 SER A N 1
ATOM 2615 C CA . SER A 1 345 ? -6.722 6.588 -18.154 1.00 86.88 345 SER A CA 1
ATOM 2616 C C . SER A 1 345 ? -6.399 5.383 -19.042 1.00 86.88 345 SER A C 1
ATOM 2618 O O . SER A 1 345 ? -5.662 5.550 -20.009 1.00 86.88 345 SER A O 1
ATOM 2620 N N . GLN A 1 346 ? -7.038 4.235 -18.786 1.00 90.94 346 GLN A N 1
ATOM 2621 C CA . GLN A 1 346 ? -6.888 2.989 -19.553 1.00 90.94 346 GLN A CA 1
ATOM 2622 C C . GLN A 1 346 ? -6.583 3.222 -21.044 1.00 90.94 346 GLN A C 1
ATOM 2624 O O . GLN A 1 346 ? -7.395 3.802 -21.775 1.00 90.94 346 GLN A O 1
ATOM 2629 N N . LEU A 1 347 ? -5.405 2.771 -21.469 1.00 95.00 347 LEU A N 1
ATOM 2630 C CA . LEU A 1 347 ? -4.955 2.768 -22.852 1.00 95.00 347 LEU A CA 1
ATOM 2631 C C . LEU A 1 347 ? -5.805 1.773 -23.645 1.00 95.00 347 LEU A C 1
ATOM 2633 O O . LEU A 1 347 ? -6.054 0.654 -23.189 1.00 95.00 347 LEU A O 1
ATOM 2637 N N . ILE A 1 348 ? -6.273 2.221 -24.808 1.00 94.81 348 ILE A N 1
ATOM 2638 C CA . ILE A 1 348 ? -7.125 1.456 -25.721 1.00 94.81 348 ILE A CA 1
ATOM 2639 C C . ILE A 1 348 ? -6.332 1.064 -26.964 1.00 94.81 348 ILE A C 1
ATOM 2641 O O . ILE A 1 348 ? -6.349 -0.097 -27.355 1.00 94.81 348 ILE A O 1
ATOM 2645 N N . ALA A 1 349 ? -5.627 2.026 -27.556 1.00 95.94 349 ALA A N 1
ATOM 2646 C CA . ALA A 1 349 ? -4.768 1.813 -28.710 1.00 95.94 349 ALA A CA 1
ATOM 2647 C C . ALA A 1 349 ? -3.628 2.828 -28.713 1.00 95.94 349 ALA A C 1
ATOM 2649 O O . ALA A 1 349 ? -3.751 3.918 -28.149 1.00 95.94 349 ALA A O 1
ATOM 2650 N N . ILE A 1 350 ? -2.534 2.472 -29.368 1.00 95.75 350 ILE A N 1
ATOM 2651 C CA . ILE A 1 350 ? -1.381 3.338 -29.562 1.00 95.75 350 ILE A CA 1
ATOM 2652 C C . ILE A 1 350 ? -0.736 3.026 -30.905 1.00 95.75 350 ILE A C 1
ATOM 2654 O O . ILE A 1 350 ? -0.648 1.861 -31.290 1.00 95.75 350 ILE A O 1
ATOM 2658 N N . ASP A 1 351 ? -0.286 4.075 -31.580 1.00 94.75 351 ASP A N 1
ATOM 2659 C CA . ASP A 1 351 ? 0.526 4.006 -32.784 1.00 94.75 351 ASP A CA 1
ATOM 2660 C C . ASP A 1 351 ? 1.688 5.003 -32.629 1.00 94.75 351 ASP A C 1
ATOM 2662 O O . ASP A 1 351 ? 1.522 6.208 -32.862 1.00 94.75 351 ASP A O 1
ATOM 2666 N N . PRO A 1 352 ? 2.855 4.531 -32.151 1.00 91.31 352 PRO A N 1
ATOM 2667 C CA . PRO A 1 352 ? 4.023 5.384 -31.967 1.00 91.31 352 PRO A CA 1
ATOM 2668 C C . PRO A 1 352 ? 4.566 5.950 -33.284 1.00 91.31 352 PRO A C 1
ATOM 2670 O O . PRO A 1 352 ? 5.104 7.054 -33.277 1.00 91.31 352 PRO A O 1
ATOM 2673 N N . GLU A 1 353 ? 4.404 5.236 -34.405 1.00 89.38 353 GLU A N 1
ATOM 2674 C CA . GLU A 1 353 ? 4.897 5.667 -35.720 1.00 89.38 353 GLU A CA 1
ATOM 2675 C C . GLU A 1 353 ? 4.031 6.789 -36.298 1.00 89.38 353 GLU A C 1
ATOM 2677 O O . GLU A 1 353 ? 4.549 7.791 -36.792 1.00 89.38 353 GLU A O 1
ATOM 2682 N N . ALA A 1 354 ? 2.708 6.669 -36.172 1.00 90.19 354 ALA A N 1
ATOM 2683 C CA . ALA A 1 354 ? 1.774 7.734 -36.531 1.00 90.19 354 ALA A CA 1
ATOM 2684 C C . ALA A 1 354 ? 1.657 8.832 -35.453 1.00 90.19 354 ALA A C 1
ATOM 2686 O O . ALA A 1 354 ? 0.964 9.833 -35.657 1.00 90.19 354 ALA A O 1
ATOM 2687 N N . GLY A 1 355 ? 2.326 8.665 -34.308 1.00 94.06 355 GLY A N 1
ATOM 2688 C CA . GLY A 1 355 ? 2.458 9.680 -33.266 1.00 94.06 355 GLY A CA 1
ATOM 2689 C C . GLY A 1 355 ? 1.181 9.936 -32.464 1.00 94.06 355 GLY A C 1
ATOM 2690 O O . GLY A 1 355 ? 0.931 11.077 -32.064 1.00 94.06 355 GLY A O 1
ATOM 2691 N N . TRP A 1 356 ? 0.356 8.917 -32.211 1.00 96.38 356 TRP A N 1
ATOM 2692 C CA . TRP A 1 356 ? -0.879 9.087 -31.440 1.00 96.38 356 TRP A CA 1
ATOM 2693 C C . TRP A 1 356 ? -1.170 7.940 -30.468 1.00 96.38 356 TRP A C 1
ATOM 2695 O O . TRP A 1 356 ? -0.770 6.794 -30.656 1.00 96.38 356 TRP A O 1
ATOM 2705 N N . ALA A 1 357 ? -1.932 8.253 -29.418 1.00 96.69 357 ALA A N 1
ATOM 2706 C CA . ALA A 1 357 ? -2.505 7.260 -28.513 1.00 96.69 357 ALA A CA 1
ATOM 2707 C C . ALA A 1 357 ? -3.976 7.555 -28.210 1.00 96.69 357 ALA A C 1
ATOM 2709 O O . ALA A 1 357 ? -4.377 8.709 -28.029 1.00 96.69 357 ALA A O 1
ATOM 2710 N N . ARG A 1 358 ? -4.785 6.498 -28.099 1.00 96.69 358 ARG A N 1
ATOM 2711 C CA . ARG A 1 358 ? -6.181 6.551 -27.665 1.00 96.69 358 ARG A CA 1
ATOM 2712 C C . ARG A 1 358 ? -6.337 5.932 -26.289 1.00 96.69 358 ARG A C 1
ATOM 2714 O O . ARG A 1 358 ? -6.045 4.759 -26.076 1.00 96.69 358 ARG A O 1
ATOM 2721 N N . THR A 1 359 ? -6.898 6.701 -25.368 1.00 94.75 359 THR A N 1
ATOM 2722 C CA . THR A 1 359 ? -7.282 6.236 -24.030 1.00 94.75 359 THR A CA 1
ATOM 2723 C C . THR A 1 359 ? -8.800 6.242 -23.877 1.00 94.75 359 THR A C 1
ATOM 2725 O O . THR A 1 359 ? -9.514 6.837 -24.687 1.00 94.75 359 THR A O 1
ATOM 2728 N N . ALA A 1 360 ? -9.313 5.644 -22.801 1.00 88.44 360 ALA A N 1
ATOM 2729 C CA . ALA A 1 360 ? -10.743 5.654 -22.487 1.00 88.44 360 ALA A CA 1
ATOM 2730 C C . ALA A 1 360 ? -11.332 7.074 -22.359 1.00 88.44 360 ALA A C 1
ATOM 2732 O O . ALA A 1 360 ? -12.543 7.264 -22.482 1.00 88.44 360 ALA A O 1
ATOM 2733 N N . SER A 1 361 ? -10.497 8.083 -22.088 1.00 86.75 361 SER A N 1
ATOM 2734 C CA . SER A 1 361 ? -10.950 9.463 -21.919 1.00 86.75 361 SER A CA 1
ATOM 2735 C C . SER A 1 361 ? -10.702 10.365 -23.129 1.00 86.75 361 SER A C 1
ATOM 2737 O O . SER A 1 361 ? -11.515 11.262 -23.347 1.00 86.75 361 SER A O 1
ATOM 2739 N N . ARG A 1 362 ? -9.610 10.178 -23.888 1.00 92.56 362 ARG A N 1
ATOM 2740 C CA . ARG A 1 362 ? -9.194 11.100 -24.964 1.00 92.56 362 ARG A CA 1
ATOM 2741 C C . ARG A 1 362 ? -8.087 10.557 -25.870 1.00 92.56 362 ARG A C 1
ATOM 2743 O O . ARG A 1 362 ? -7.470 9.532 -25.574 1.00 92.56 362 ARG A O 1
ATOM 2750 N N . TRP A 1 363 ? -7.829 11.312 -26.934 1.00 96.62 363 TRP A N 1
ATOM 2751 C CA . TRP A 1 363 ? -6.649 11.212 -27.789 1.00 96.62 363 TRP A CA 1
ATOM 2752 C C . TRP A 1 363 ? -5.456 11.966 -27.194 1.00 96.62 363 TRP A C 1
ATOM 2754 O O . TRP A 1 363 ? -5.640 12.965 -26.498 1.00 96.62 363 TRP A O 1
ATOM 2764 N N . TYR A 1 364 ? -4.252 11.499 -27.504 1.00 97.00 364 TYR A N 1
ATOM 2765 C CA . TYR A 1 364 ? -2.983 12.168 -27.237 1.00 97.00 364 TYR A CA 1
ATOM 2766 C C . TYR A 1 364 ? -2.151 12.195 -28.515 1.00 97.00 364 TYR A C 1
ATOM 2768 O O . TYR A 1 364 ? -2.130 11.206 -29.250 1.00 97.00 364 TYR A O 1
ATOM 2776 N N . ARG A 1 365 ? -1.433 13.297 -28.738 1.00 97.00 365 ARG A N 1
ATOM 2777 C CA . ARG A 1 365 ? -0.310 13.339 -29.679 1.00 97.00 365 ARG A CA 1
ATOM 2778 C C . ARG A 1 365 ? 0.942 12.888 -28.944 1.00 97.00 365 ARG A C 1
ATOM 2780 O O . ARG A 1 365 ? 1.239 13.414 -27.874 1.00 97.00 365 ARG A O 1
ATOM 2787 N N . LEU A 1 366 ? 1.657 11.919 -29.487 1.00 96.00 366 LEU A N 1
ATOM 2788 C CA . LEU A 1 366 ? 2.872 11.398 -28.879 1.00 96.00 366 LEU A CA 1
ATOM 2789 C C . LEU A 1 366 ? 4.062 12.252 -29.306 1.00 96.00 366 LEU A C 1
ATOM 2791 O O . LEU A 1 366 ? 4.332 12.428 -30.491 1.00 96.00 366 LEU A O 1
ATOM 2795 N N . GLY A 1 367 ? 4.747 12.813 -28.317 1.00 91.19 367 GLY A N 1
ATOM 2796 C CA . GLY A 1 367 ? 6.073 13.387 -28.469 1.00 91.19 367 GLY A CA 1
ATOM 2797 C C . GLY A 1 367 ? 7.148 12.314 -28.295 1.00 91.19 367 GLY A C 1
ATOM 2798 O O . GLY A 1 367 ? 6.918 11.125 -28.517 1.00 91.19 367 GLY A O 1
ATOM 2799 N N . ARG A 1 368 ? 8.330 12.734 -27.840 1.00 88.38 368 ARG A N 1
ATOM 2800 C CA . ARG A 1 368 ? 9.462 11.837 -27.565 1.00 88.38 368 ARG A CA 1
ATOM 2801 C C . ARG A 1 368 ? 9.093 10.775 -26.517 1.00 88.38 368 ARG A C 1
ATOM 2803 O O . ARG A 1 368 ? 8.529 11.130 -25.484 1.00 88.38 368 ARG A O 1
ATOM 2810 N N . SER A 1 369 ? 9.432 9.507 -26.748 1.00 89.75 369 SER A N 1
ATOM 2811 C CA . SER A 1 369 ? 9.303 8.438 -25.743 1.00 89.75 369 SER A CA 1
ATOM 2812 C C . SER A 1 369 ? 10.487 8.431 -24.767 1.00 89.75 369 SER A C 1
ATOM 2814 O O . SER A 1 369 ? 11.542 9.006 -25.043 1.00 89.75 369 SER A O 1
ATOM 2816 N N . ILE A 1 370 ? 10.340 7.765 -23.620 1.00 81.81 370 ILE A N 1
ATOM 2817 C CA . ILE A 1 370 ? 11.453 7.544 -22.684 1.00 81.81 370 ILE A CA 1
ATOM 2818 C C . ILE A 1 370 ? 12.577 6.732 -23.339 1.00 81.81 370 ILE A C 1
ATOM 2820 O O . ILE A 1 370 ? 13.738 7.053 -23.124 1.00 81.81 370 ILE A O 1
ATOM 2824 N N . ASP A 1 371 ? 12.262 5.751 -24.186 1.00 81.44 371 ASP A N 1
ATOM 2825 C CA . ASP A 1 371 ? 13.288 4.943 -24.863 1.00 81.44 371 ASP A CA 1
ATOM 2826 C C . ASP A 1 371 ? 14.110 5.781 -25.855 1.00 81.44 371 ASP A C 1
ATOM 2828 O O . ASP A 1 371 ? 15.332 5.651 -25.931 1.00 81.44 371 ASP A O 1
ATOM 2832 N N . ALA A 1 372 ? 13.459 6.705 -26.571 1.00 80.25 372 ALA A N 1
ATOM 2833 C CA . ALA A 1 372 ? 14.146 7.656 -27.441 1.00 80.25 372 ALA A CA 1
ATOM 2834 C C . ALA A 1 372 ? 15.025 8.629 -26.636 1.00 80.25 372 ALA A C 1
ATOM 2836 O O . ALA A 1 372 ? 16.153 8.919 -27.028 1.00 80.25 372 ALA A O 1
ATOM 2837 N N . LEU A 1 373 ? 14.543 9.092 -25.479 1.00 76.81 373 LEU A N 1
ATOM 2838 C CA . LEU A 1 373 ? 15.325 9.918 -24.557 1.00 76.81 373 LEU A CA 1
ATOM 2839 C C . LEU A 1 373 ? 16.549 9.165 -24.009 1.00 76.81 373 LEU A C 1
ATOM 2841 O O . LEU A 1 373 ? 17.639 9.730 -23.948 1.00 76.81 373 LEU A O 1
ATOM 2845 N N . GLU A 1 374 ? 16.390 7.899 -23.623 1.00 69.69 374 GLU A N 1
ATOM 2846 C CA . GLU A 1 374 ? 17.486 7.042 -23.160 1.00 69.69 374 GLU A CA 1
ATOM 2847 C C . GLU A 1 374 ? 18.547 6.845 -24.255 1.00 69.69 374 GLU A C 1
ATOM 2849 O O . GLU A 1 374 ? 19.742 6.937 -23.963 1.00 69.69 374 GLU A O 1
ATOM 2854 N N . ALA A 1 375 ? 18.130 6.654 -25.512 1.00 72.69 375 ALA A N 1
ATOM 2855 C CA . ALA A 1 375 ? 19.034 6.562 -26.658 1.00 72.69 375 ALA A CA 1
ATOM 2856 C C . ALA A 1 375 ? 19.801 7.878 -26.906 1.00 72.69 375 ALA A C 1
ATOM 2858 O O . ALA A 1 375 ? 21.029 7.863 -26.991 1.00 72.69 375 ALA A O 1
ATOM 2859 N N . GLU A 1 376 ? 19.111 9.025 -26.915 1.00 72.88 376 GLU A N 1
ATOM 2860 C CA . GLU A 1 376 ? 19.730 10.358 -27.044 1.00 72.88 376 GLU A CA 1
ATOM 2861 C C . GLU A 1 376 ? 20.762 10.628 -25.927 1.00 72.88 376 GLU A C 1
ATOM 2863 O O . GLU A 1 376 ? 21.859 11.140 -26.175 1.00 72.88 376 GLU A O 1
ATOM 2868 N N . LEU A 1 377 ? 20.431 10.261 -24.683 1.00 66.12 377 LEU A N 1
ATOM 2869 C CA . LEU A 1 377 ? 21.318 10.382 -23.520 1.00 66.12 377 LEU A CA 1
ATOM 2870 C C . LEU A 1 377 ? 22.538 9.458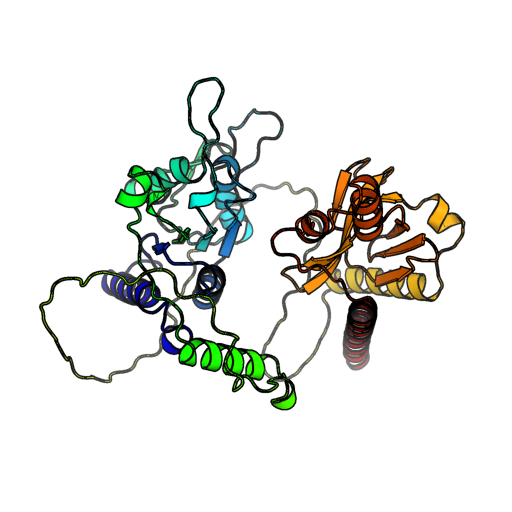 -23.625 1.00 66.12 377 LEU A C 1
ATOM 2872 O O . LEU A 1 377 ? 23.640 9.844 -23.228 1.00 66.12 377 LEU A O 1
ATOM 2876 N N . ALA A 1 378 ? 22.358 8.243 -24.144 1.00 65.00 378 ALA A N 1
ATOM 2877 C CA . ALA A 1 378 ? 23.443 7.286 -24.334 1.00 65.00 378 ALA A CA 1
ATOM 2878 C C . ALA A 1 378 ? 24.452 7.771 -25.390 1.00 65.00 378 ALA A C 1
ATOM 2880 O O . ALA A 1 378 ? 25.663 7.710 -25.144 1.00 65.00 378 ALA A O 1
ATOM 2881 N N . ASP A 1 379 ? 23.962 8.324 -26.502 1.00 67.44 379 ASP A N 1
ATOM 2882 C CA . ASP A 1 379 ? 24.785 8.894 -27.576 1.00 67.44 379 ASP A CA 1
ATOM 2883 C C . ASP A 1 379 ? 25.551 10.138 -27.101 1.00 67.44 379 ASP A C 1
ATOM 2885 O O . ASP A 1 379 ? 26.752 10.282 -27.347 1.00 67.44 379 ASP A O 1
ATOM 2889 N N . SER A 1 380 ? 24.896 10.996 -26.311 1.00 64.31 380 SER A N 1
ATOM 2890 C CA . SER A 1 380 ? 25.506 12.169 -25.673 1.00 64.31 380 SER A CA 1
ATOM 2891 C C . SER A 1 380 ? 26.651 11.822 -24.705 1.00 64.31 380 SER A C 1
ATOM 2893 O O . SER A 1 380 ? 27.509 12.673 -24.455 1.00 64.31 380 SER A O 1
ATOM 2895 N N . MET A 1 381 ? 26.677 10.612 -24.137 1.00 60.00 381 MET A N 1
ATOM 2896 C CA . MET A 1 381 ? 27.654 10.187 -23.123 1.00 60.00 381 MET A CA 1
ATOM 2897 C C . MET A 1 381 ? 28.845 9.383 -23.683 1.00 60.00 381 MET A C 1
ATOM 2899 O O . MET A 1 381 ? 29.581 8.748 -22.918 1.00 60.00 381 MET A O 1
ATOM 2903 N N . ASN A 1 382 ? 29.089 9.451 -24.997 1.00 56.78 382 ASN A N 1
ATOM 2904 C CA . ASN A 1 382 ? 30.304 8.958 -25.660 1.00 56.78 382 ASN A CA 1
ATOM 2905 C C . ASN A 1 382 ? 30.601 7.461 -25.390 1.00 56.78 382 ASN A C 1
ATOM 2907 O O . ASN A 1 382 ? 31.724 7.076 -25.059 1.00 56.78 382 ASN A O 1
ATOM 2911 N N . GLY A 1 383 ? 29.578 6.600 -25.476 1.00 52.44 383 GLY A N 1
ATOM 2912 C CA . GLY A 1 383 ? 29.755 5.141 -25.447 1.00 52.44 383 GLY A CA 1
ATOM 2913 C C . GLY A 1 383 ? 29.949 4.502 -24.065 1.00 52.44 383 GLY A C 1
ATOM 2914 O O . GLY A 1 383 ? 30.234 3.306 -23.980 1.00 52.44 383 GLY A O 1
ATOM 2915 N N . LYS A 1 384 ? 29.735 5.223 -22.951 1.00 48.59 384 LYS A N 1
ATOM 2916 C CA . LYS A 1 384 ? 29.583 4.593 -21.621 1.00 48.59 384 LYS A CA 1
ATOM 2917 C C . LYS A 1 384 ? 28.197 3.942 -21.473 1.00 48.59 384 LYS A C 1
ATOM 2919 O O . LYS A 1 384 ? 27.435 4.270 -20.568 1.00 48.59 384 LYS A O 1
ATOM 2924 N N . ALA A 1 385 ? 27.904 2.955 -22.324 1.00 45.06 385 ALA A N 1
ATOM 2925 C CA . ALA A 1 385 ? 26.655 2.180 -22.353 1.00 45.06 385 ALA A CA 1
ATOM 2926 C C . ALA A 1 385 ? 26.286 1.534 -20.997 1.00 45.06 385 ALA A C 1
ATOM 2928 O O . ALA A 1 385 ? 25.125 1.235 -20.733 1.00 45.06 385 ALA A O 1
ATOM 2929 N N . LYS A 1 386 ? 27.265 1.385 -20.092 1.00 43.31 386 LYS A N 1
ATOM 2930 C CA . LYS A 1 386 ? 27.070 0.886 -18.723 1.00 43.31 386 LYS A CA 1
ATOM 2931 C C . LYS A 1 386 ? 26.204 1.791 -17.832 1.00 43.31 386 LYS A C 1
ATOM 2933 O O . LYS A 1 386 ? 25.702 1.284 -16.837 1.00 43.31 386 LYS A O 1
ATOM 2938 N N . LEU A 1 387 ? 26.039 3.081 -18.161 1.00 41.06 387 LEU A N 1
ATOM 2939 C CA . LEU A 1 387 ? 25.151 3.995 -17.422 1.00 41.06 387 LEU A CA 1
ATOM 2940 C C . LEU A 1 387 ? 23.728 4.085 -18.004 1.00 41.06 387 LEU A C 1
ATOM 2942 O O . LEU A 1 387 ? 22.807 4.459 -17.282 1.00 41.06 387 LEU A O 1
ATOM 2946 N N . ALA A 1 388 ? 23.523 3.735 -19.276 1.00 36.03 388 ALA A N 1
ATOM 2947 C CA . ALA A 1 388 ? 22.202 3.792 -19.908 1.00 36.03 388 ALA A CA 1
ATOM 2948 C C . ALA A 1 388 ? 21.260 2.713 -19.339 1.00 36.03 388 ALA A C 1
ATOM 2950 O O . ALA A 1 388 ? 20.130 3.007 -18.971 1.00 36.03 388 ALA A O 1
ATOM 2951 N N . GLY A 1 389 ? 21.770 1.496 -19.104 1.00 40.19 389 GLY A N 1
ATOM 2952 C CA . GLY A 1 389 ? 21.009 0.418 -18.451 1.00 40.19 389 GLY A CA 1
ATOM 2953 C C . GLY A 1 389 ? 20.691 0.645 -16.963 1.00 40.19 389 GLY A C 1
ATOM 2954 O O . GLY A 1 389 ? 19.979 -0.160 -16.368 1.00 40.19 389 GLY A O 1
ATOM 2955 N N . SER A 1 390 ? 21.217 1.711 -16.347 1.00 36.88 390 SER A N 1
ATOM 2956 C CA . SER A 1 390 ? 20.955 2.070 -14.943 1.00 36.88 390 SER A CA 1
ATOM 2957 C C . SER A 1 390 ? 19.849 3.112 -14.750 1.00 36.88 390 SER A C 1
ATOM 2959 O O . SER A 1 390 ? 19.462 3.358 -13.610 1.00 36.88 390 SER A O 1
ATOM 2961 N N . PHE A 1 391 ? 19.300 3.679 -15.828 1.00 38.78 391 PHE A N 1
ATOM 2962 C CA . PHE A 1 391 ? 18.140 4.570 -15.769 1.00 38.78 391 PHE A CA 1
ATOM 2963 C C . PHE A 1 391 ? 16.888 3.851 -16.268 1.00 38.78 391 PHE A C 1
ATOM 2965 O O . PHE A 1 391 ? 16.262 4.283 -17.220 1.00 38.78 391 PHE A O 1
ATOM 2972 N N . GLN A 1 392 ? 16.485 2.753 -15.622 1.00 47.00 392 GLN A N 1
ATOM 2973 C CA . GLN A 1 392 ? 15.112 2.287 -15.812 1.00 47.00 392 GLN A CA 1
ATOM 2974 C C . GLN A 1 392 ? 14.183 3.274 -15.110 1.00 47.00 392 GLN A C 1
ATOM 2976 O O . GLN A 1 392 ? 13.993 3.206 -13.895 1.00 47.00 392 GLN A O 1
ATOM 2981 N N . PHE A 1 393 ? 13.612 4.210 -15.868 1.00 51.47 393 PHE A N 1
ATOM 2982 C CA . PHE A 1 393 ? 12.529 5.038 -15.360 1.00 51.47 393 PHE A CA 1
ATOM 2983 C C . PHE A 1 393 ? 11.302 4.146 -15.152 1.00 51.47 393 PHE A C 1
ATOM 2985 O O . PHE A 1 393 ? 10.551 3.862 -16.083 1.00 51.47 393 PHE A O 1
ATOM 2992 N N . ALA A 1 394 ? 11.139 3.635 -13.937 1.00 50.47 394 ALA A N 1
ATOM 2993 C CA . ALA A 1 394 ? 10.006 2.819 -13.533 1.00 50.47 394 ALA A CA 1
ATOM 2994 C C . ALA A 1 394 ? 9.201 3.575 -12.477 1.00 50.47 394 ALA A C 1
ATOM 2996 O O . ALA A 1 394 ? 9.754 4.064 -11.489 1.00 50.47 394 ALA A O 1
ATOM 2997 N N . LEU A 1 395 ? 7.888 3.668 -12.680 1.00 51.22 395 LEU A N 1
ATOM 2998 C CA . LEU A 1 395 ? 6.986 4.146 -11.641 1.00 51.22 395 LEU A CA 1
ATOM 2999 C C . LEU A 1 395 ? 6.847 3.056 -10.560 1.00 51.22 395 LEU A C 1
ATOM 3001 O O . LEU A 1 395 ? 6.550 1.909 -10.902 1.00 51.22 395 LEU A O 1
ATOM 3005 N N . PRO A 1 396 ? 7.037 3.369 -9.266 1.00 47.03 396 PRO A N 1
ATOM 3006 C CA . PRO A 1 396 ? 6.893 2.393 -8.185 1.00 47.03 396 PRO A CA 1
ATOM 3007 C C . PRO A 1 396 ? 5.525 1.697 -8.212 1.00 47.03 396 PRO A C 1
ATOM 3009 O O . PRO A 1 396 ? 4.485 2.350 -8.254 1.00 47.03 396 PRO A O 1
ATOM 3012 N N . GLY A 1 397 ? 5.526 0.361 -8.242 1.00 51.06 397 GLY A N 1
ATOM 3013 C CA . GLY A 1 397 ? 4.309 -0.455 -8.331 1.00 51.06 397 GLY A CA 1
ATOM 3014 C C . GLY A 1 397 ? 3.754 -0.656 -9.747 1.00 51.06 397 GLY A C 1
ATOM 3015 O O . GLY A 1 397 ? 2.853 -1.475 -9.923 1.00 51.06 397 GLY A O 1
ATOM 3016 N N . PHE A 1 398 ? 4.307 0.015 -10.758 1.00 67.50 398 PHE A N 1
ATOM 3017 C CA . PHE A 1 398 ? 3.924 -0.160 -12.154 1.00 67.50 398 PHE A CA 1
ATOM 3018 C C . PHE A 1 398 ? 4.976 -0.989 -12.884 1.00 67.50 398 PHE A C 1
ATOM 3020 O O . PHE A 1 398 ? 6.181 -0.800 -12.712 1.00 67.50 398 PHE A O 1
ATOM 3027 N N . ALA A 1 399 ? 4.522 -1.915 -13.720 1.00 74.81 399 ALA A N 1
ATOM 3028 C CA . ALA A 1 399 ? 5.411 -2.689 -14.573 1.00 74.81 399 ALA A CA 1
ATOM 3029 C C . ALA A 1 399 ? 5.500 -2.014 -15.942 1.00 74.81 399 ALA A C 1
ATOM 3031 O O . ALA A 1 399 ? 4.496 -1.952 -16.650 1.00 74.81 399 ALA A O 1
ATOM 3032 N N . ASN A 1 400 ? 6.684 -1.521 -16.314 1.00 80.19 400 ASN A N 1
ATOM 3033 C CA . ASN A 1 400 ? 6.912 -1.024 -17.670 1.00 80.19 400 ASN A CA 1
ATOM 3034 C C . ASN A 1 400 ? 6.703 -2.154 -18.683 1.00 80.19 400 ASN A C 1
ATOM 3036 O O . ASN A 1 400 ? 7.151 -3.285 -18.468 1.00 80.19 400 ASN A O 1
ATOM 3040 N N . ILE A 1 401 ? 6.055 -1.832 -19.798 1.00 82.06 401 ILE A N 1
ATOM 3041 C CA . ILE A 1 401 ? 5.906 -2.747 -20.925 1.00 82.06 401 ILE A CA 1
ATOM 3042 C C . ILE A 1 401 ? 6.989 -2.378 -21.932 1.00 82.06 401 ILE A C 1
ATOM 3044 O O . ILE A 1 401 ? 6.859 -1.397 -22.647 1.00 82.06 401 ILE A O 1
ATOM 3048 N N . ASN A 1 402 ? 8.071 -3.153 -21.963 1.00 78.31 402 ASN A N 1
ATOM 3049 C CA . ASN A 1 402 ? 9.191 -2.911 -22.883 1.00 78.31 402 ASN A CA 1
ATOM 3050 C C . ASN A 1 402 ? 9.077 -3.732 -24.184 1.00 78.31 402 ASN A C 1
ATOM 3052 O O . ASN A 1 402 ? 9.984 -3.703 -25.008 1.00 78.31 402 ASN A O 1
ATOM 3056 N N . ASP A 1 403 ? 8.005 -4.514 -24.333 1.00 82.88 403 ASP A N 1
ATOM 3057 C CA . ASP A 1 403 ? 7.768 -5.406 -25.469 1.00 82.88 403 ASP A CA 1
ATOM 3058 C C . ASP A 1 403 ? 6.502 -4.954 -26.231 1.00 82.88 403 ASP A C 1
ATOM 3060 O O . ASP A 1 403 ? 5.390 -5.085 -25.698 1.00 82.88 403 ASP A O 1
ATOM 3064 N N . PRO A 1 404 ? 6.646 -4.423 -27.463 1.00 84.69 404 PRO A N 1
ATOM 3065 C CA . PRO A 1 404 ? 5.521 -3.994 -28.292 1.00 84.69 404 PRO A CA 1
ATOM 3066 C C . PRO A 1 404 ? 4.533 -5.120 -28.625 1.00 84.69 404 PRO A C 1
ATOM 3068 O O . PRO A 1 404 ? 3.327 -4.874 -28.695 1.00 84.69 404 PRO A O 1
ATOM 3071 N N . GLU A 1 405 ? 4.997 -6.363 -28.793 1.00 86.56 405 GLU A N 1
ATOM 3072 C CA . GLU A 1 405 ? 4.113 -7.498 -29.088 1.00 86.56 405 GLU A CA 1
ATOM 3073 C C . GLU A 1 405 ? 3.247 -7.840 -27.871 1.00 86.56 405 GLU A C 1
ATOM 3075 O O . GLU A 1 405 ? 2.034 -8.065 -27.986 1.00 86.56 405 GLU A O 1
ATOM 3080 N N . LEU A 1 406 ? 3.851 -7.814 -26.679 1.00 82.88 406 LEU A N 1
ATOM 3081 C CA . LEU A 1 406 ? 3.137 -7.986 -25.418 1.00 82.88 406 LEU A CA 1
ATOM 3082 C C . LEU A 1 406 ? 2.090 -6.887 -25.215 1.00 82.88 406 LEU A C 1
ATOM 3084 O O . LEU A 1 406 ? 0.958 -7.193 -24.832 1.00 82.88 406 LEU A O 1
ATOM 3088 N N . LEU A 1 407 ? 2.435 -5.627 -25.495 1.00 87.75 407 LEU A N 1
ATOM 3089 C CA . LEU A 1 407 ? 1.504 -4.502 -25.409 1.00 87.75 407 LEU A CA 1
ATOM 3090 C C . LEU A 1 407 ? 0.272 -4.724 -26.294 1.00 87.75 407 LEU A C 1
ATOM 3092 O O . LEU A 1 407 ? -0.858 -4.649 -25.805 1.00 87.75 407 LEU A O 1
ATOM 3096 N N . GLN A 1 408 ? 0.479 -5.056 -27.571 1.00 89.38 408 GLN A N 1
ATOM 3097 C CA . GLN A 1 408 ? -0.615 -5.298 -28.516 1.00 89.38 408 GLN A CA 1
ATOM 3098 C C . GLN A 1 408 ? -1.509 -6.456 -28.064 1.00 89.38 408 GLN A C 1
ATOM 3100 O O . GLN A 1 408 ? -2.738 -6.350 -28.068 1.00 89.38 408 GLN A O 1
ATOM 3105 N N . LYS A 1 409 ? -0.907 -7.546 -27.574 1.00 87.56 409 LYS A N 1
ATOM 3106 C CA . LYS A 1 409 ? -1.650 -8.689 -27.031 1.00 87.56 409 LYS A CA 1
ATOM 3107 C C . LYS A 1 409 ? -2.504 -8.307 -25.821 1.00 87.56 409 LYS A C 1
ATOM 3109 O O . LYS A 1 409 ? -3.648 -8.759 -25.707 1.00 87.56 409 LYS A O 1
ATOM 3114 N N . LEU A 1 410 ? -1.972 -7.491 -24.913 1.00 85.75 410 LEU A N 1
ATOM 3115 C CA . LEU A 1 410 ? -2.683 -7.033 -23.719 1.00 85.75 410 LEU A CA 1
ATOM 3116 C C . LEU A 1 410 ? -3.864 -6.118 -24.078 1.00 85.75 410 LEU A C 1
ATOM 3118 O O . LEU A 1 410 ? -4.961 -6.313 -23.550 1.00 85.75 410 LEU A O 1
ATOM 3122 N N . LEU A 1 411 ? -3.675 -5.183 -25.015 1.00 90.06 411 LEU A N 1
ATOM 3123 C CA . LEU A 1 411 ? -4.742 -4.306 -25.509 1.00 90.06 411 LEU A CA 1
ATOM 3124 C C . LEU A 1 411 ? -5.850 -5.105 -26.213 1.00 90.06 411 LEU A C 1
ATOM 3126 O O . LEU A 1 411 ? -7.028 -4.939 -25.892 1.00 90.06 411 LEU A O 1
ATOM 3130 N N . ALA A 1 412 ? -5.488 -6.047 -27.089 1.00 89.19 412 ALA A N 1
ATOM 3131 C CA . ALA A 1 412 ? -6.450 -6.921 -27.761 1.00 89.19 412 ALA A CA 1
ATOM 3132 C C . ALA A 1 412 ? -7.255 -7.775 -26.763 1.00 89.19 412 ALA A C 1
ATOM 3134 O O . ALA A 1 412 ? -8.480 -7.883 -26.865 1.00 89.19 412 ALA A O 1
ATOM 3135 N N . THR A 1 413 ? -6.581 -8.330 -25.749 1.00 87.25 413 THR A N 1
ATOM 3136 C CA . THR A 1 413 ? -7.223 -9.109 -24.677 1.00 87.25 413 THR A CA 1
ATOM 3137 C C . THR A 1 413 ? -8.203 -8.249 -23.874 1.00 87.25 413 THR A C 1
ATOM 3139 O O . THR A 1 413 ? -9.310 -8.693 -23.558 1.00 87.25 413 THR A O 1
ATOM 3142 N N . TYR A 1 414 ? -7.828 -7.005 -23.566 1.00 87.50 414 TYR A N 1
ATOM 3143 C CA . TYR A 1 414 ? -8.696 -6.054 -22.878 1.00 87.50 414 TYR A CA 1
ATOM 3144 C C . TYR A 1 414 ? -9.954 -5.732 -23.701 1.00 87.50 414 TYR A C 1
ATOM 3146 O O . TYR A 1 414 ? -11.066 -5.845 -23.181 1.00 87.50 414 TYR A O 1
ATOM 3154 N N . ILE A 1 415 ? -9.802 -5.412 -24.990 1.00 89.50 415 ILE A N 1
ATOM 3155 C CA . ILE A 1 415 ? -10.924 -5.105 -25.894 1.00 89.50 415 ILE A CA 1
ATOM 3156 C C . ILE A 1 415 ? -11.884 -6.296 -26.001 1.00 89.50 415 ILE A C 1
ATOM 3158 O O . ILE A 1 415 ? -13.100 -6.125 -25.868 1.00 89.50 415 ILE A O 1
ATOM 3162 N N . ALA A 1 416 ? -11.353 -7.509 -26.180 1.00 87.06 416 ALA A N 1
ATOM 3163 C CA . ALA A 1 416 ? -12.157 -8.728 -26.234 1.00 87.06 416 ALA A CA 1
ATOM 3164 C C . ALA A 1 416 ? -12.956 -8.942 -24.938 1.00 87.06 416 ALA A C 1
ATOM 3166 O O . ALA A 1 416 ? -14.143 -9.268 -24.984 1.00 87.06 416 ALA A O 1
ATOM 3167 N N . ARG A 1 417 ? -12.337 -8.690 -23.777 1.00 85.81 417 ARG A N 1
ATOM 3168 C CA . ARG A 1 417 ? -13.005 -8.782 -22.473 1.00 85.81 417 ARG A CA 1
ATOM 3169 C C . ARG A 1 417 ? -14.133 -7.760 -22.328 1.00 85.81 417 ARG A C 1
ATOM 3171 O O . ARG A 1 417 ? -15.215 -8.133 -21.885 1.00 85.81 417 ARG A O 1
ATOM 3178 N N . VAL A 1 418 ? -13.902 -6.499 -22.700 1.00 84.81 418 VAL A N 1
ATOM 3179 C CA . VAL A 1 418 ? -14.926 -5.439 -22.629 1.00 84.81 418 VAL A CA 1
ATOM 3180 C C . VAL A 1 418 ? -16.127 -5.786 -23.512 1.00 84.81 418 VAL A C 1
ATOM 3182 O O . VAL A 1 418 ? -17.262 -5.733 -23.042 1.00 84.81 418 VAL A O 1
ATOM 3185 N N . ARG A 1 419 ? -15.883 -6.221 -24.756 1.00 90.00 419 ARG A N 1
ATOM 3186 C CA . ARG A 1 419 ? -16.933 -6.671 -25.687 1.00 90.00 419 ARG A CA 1
ATOM 3187 C C . ARG A 1 419 ? -17.698 -7.889 -25.166 1.00 90.00 419 ARG A C 1
ATOM 3189 O O . ARG A 1 419 ? -18.916 -7.945 -25.299 1.00 90.00 419 ARG A O 1
ATOM 3196 N N . GLY A 1 420 ? -17.003 -8.841 -24.543 1.00 85.62 420 GLY A N 1
ATOM 3197 C CA . GLY A 1 420 ? -17.628 -10.018 -23.938 1.00 85.62 420 GLY A CA 1
ATOM 3198 C C . GLY A 1 420 ? -18.568 -9.670 -22.781 1.00 85.62 420 GLY A C 1
ATOM 3199 O O . GLY A 1 420 ? -19.658 -10.231 -22.692 1.00 85.62 420 GLY A O 1
ATOM 3200 N N . ILE A 1 421 ? -18.180 -8.716 -21.926 1.00 81.31 421 ILE A N 1
ATOM 3201 C CA . ILE A 1 421 ? -19.032 -8.229 -20.830 1.00 81.31 421 ILE A CA 1
ATOM 3202 C C . ILE A 1 421 ? -20.263 -7.497 -21.383 1.00 81.31 421 ILE A C 1
ATOM 3204 O O . ILE A 1 421 ? -21.371 -7.764 -20.928 1.00 81.31 421 ILE A O 1
ATOM 3208 N N . ASP A 1 422 ? -20.093 -6.634 -22.391 1.00 87.00 422 ASP A N 1
ATOM 3209 C CA . ASP A 1 422 ? -21.212 -5.934 -23.043 1.00 87.00 422 ASP A CA 1
ATOM 3210 C C . ASP A 1 422 ? -22.217 -6.906 -23.680 1.00 87.00 422 ASP A C 1
ATOM 3212 O O . ASP A 1 422 ? -23.426 -6.767 -23.497 1.00 87.00 422 ASP A O 1
ATOM 3216 N N . ALA A 1 423 ? -21.725 -7.928 -24.385 1.00 85.19 423 ALA A N 1
ATOM 3217 C CA . ALA A 1 423 ? -22.574 -8.954 -24.982 1.00 85.19 423 ALA A CA 1
ATOM 3218 C C . ALA A 1 423 ? -23.352 -9.747 -23.917 1.00 85.19 423 ALA A C 1
ATOM 3220 O O . ALA A 1 423 ? -24.547 -9.998 -24.088 1.00 85.19 423 ALA A O 1
ATOM 3221 N N . ALA A 1 424 ? -22.699 -10.106 -22.805 1.00 81.56 424 ALA A N 1
ATOM 3222 C CA . ALA A 1 424 ? -23.339 -10.806 -21.695 1.00 81.56 424 ALA A CA 1
ATOM 3223 C C . ALA A 1 424 ? -24.451 -9.958 -21.049 1.00 81.56 424 ALA A C 1
ATOM 3225 O O . ALA A 1 424 ? -25.566 -10.452 -20.882 1.00 81.56 424 ALA A O 1
ATOM 3226 N N . ASP A 1 425 ? -24.181 -8.679 -20.781 1.00 83.75 425 ASP A N 1
ATOM 3227 C CA . ASP A 1 425 ? -25.134 -7.719 -20.204 1.00 83.75 425 ASP A CA 1
ATOM 3228 C C . ASP A 1 425 ? -26.374 -7.505 -21.094 1.00 83.75 425 ASP A C 1
ATOM 3230 O O . ASP A 1 425 ? -27.521 -7.599 -20.641 1.00 83.75 425 ASP A O 1
ATOM 3234 N N . ARG A 1 426 ? -26.165 -7.320 -22.404 1.00 82.38 426 ARG A N 1
ATOM 3235 C CA . ARG A 1 426 ? -27.261 -7.186 -23.380 1.00 82.38 426 ARG A CA 1
ATOM 3236 C C . ARG A 1 426 ? -28.078 -8.472 -23.516 1.00 82.38 426 ARG A C 1
ATOM 3238 O O . ARG A 1 426 ? -29.302 -8.407 -23.606 1.00 82.38 426 ARG A O 1
ATOM 3245 N N . SER A 1 427 ? -27.430 -9.639 -23.481 1.00 79.06 427 SER A N 1
ATOM 3246 C CA . SER A 1 427 ? -28.123 -10.935 -23.537 1.00 79.06 427 SER A CA 1
ATOM 3247 C C . SER A 1 427 ? -28.964 -11.223 -22.287 1.00 79.06 427 SER A C 1
ATOM 3249 O O . SER A 1 427 ? -30.002 -11.875 -22.386 1.00 79.06 427 SER A O 1
ATOM 3251 N N . ALA A 1 428 ? -28.550 -10.708 -21.124 1.00 72.56 428 ALA A N 1
ATOM 3252 C CA . ALA A 1 428 ? -29.317 -10.790 -19.884 1.00 72.56 428 ALA A CA 1
ATOM 3253 C C . ALA A 1 428 ? -30.563 -9.888 -19.920 1.00 72.56 428 ALA A C 1
ATOM 3255 O O . ALA A 1 428 ? -31.585 -10.242 -19.342 1.00 72.56 428 ALA A O 1
ATOM 3256 N N . SER A 1 429 ? -30.498 -8.763 -20.640 1.00 59.38 429 SER A N 1
ATOM 3257 C CA . SER A 1 429 ? -31.618 -7.820 -20.790 1.00 59.38 429 SER A CA 1
ATOM 3258 C C . SER A 1 429 ? -32.691 -8.298 -21.781 1.00 59.38 429 SER A C 1
ATOM 3260 O O . SER A 1 429 ? -33.860 -7.984 -21.604 1.00 59.38 429 SER A O 1
ATOM 3262 N N . GLY A 1 430 ? -32.324 -9.102 -22.786 1.00 54.91 430 GLY A N 1
ATOM 3263 C CA . GLY A 1 430 ? -33.265 -9.674 -23.764 1.00 54.91 430 GLY A CA 1
ATOM 3264 C C . GLY A 1 430 ? -34.026 -10.926 -23.301 1.00 54.91 430 GLY A C 1
ATOM 3265 O O . GLY A 1 430 ? -34.750 -11.511 -24.095 1.00 54.91 430 GLY A O 1
ATOM 3266 N N . LYS A 1 431 ? -33.832 -11.375 -22.053 1.00 49.06 431 LYS A N 1
ATOM 3267 C CA . LYS A 1 431 ? -34.574 -12.492 -21.430 1.00 49.06 431 LYS A CA 1
ATOM 3268 C C . LYS A 1 431 ? -35.666 -12.031 -20.449 1.00 49.06 431 LYS A C 1
ATOM 3270 O O . LYS A 1 431 ? -36.295 -12.876 -19.820 1.00 49.06 431 LYS A O 1
ATOM 3275 N N . GLU A 1 432 ? -35.843 -10.718 -20.280 1.00 45.56 432 GLU A N 1
ATOM 3276 C CA . GLU A 1 432 ? -36.882 -10.108 -19.430 1.00 45.56 432 GLU A CA 1
ATOM 3277 C C . GLU A 1 432 ? -38.112 -9.606 -20.228 1.00 45.56 432 GLU A C 1
ATOM 3279 O O . GLU A 1 432 ? -39.055 -9.111 -19.612 1.00 45.56 432 GLU A O 1
ATOM 3284 N N . GLU A 1 433 ? -38.130 -9.769 -21.559 1.00 35.81 433 GLU A N 1
ATOM 3285 C CA . GLU A 1 433 ? -39.331 -9.688 -22.421 1.00 35.81 433 GLU A CA 1
ATOM 3286 C C . GLU A 1 433 ? -39.816 -11.096 -22.781 1.00 35.81 433 GLU A C 1
ATOM 3288 O O . GLU A 1 433 ? -41.054 -11.292 -22.831 1.00 35.81 433 GLU A O 1
#

Foldseek 3Di:
DCVLQVLCVLVVVQQVVQLVVCVVVVPPFGAGQAAEEEAAPDSCQVVVLVVVQVVLVAQEDEAELLVVLFQCQAQWAAAPDDVTDWHPVVVSCVVRLFLAYEYEYEALLNSDFPADPVRDTRTNLVNCLLLNDQVSQCQDARNHVRHGHRSSNYHHYYYHHDCVSGDPSNCVSHPHDYTDDQDPVSVVSNCVVVCVVVVNDVVVVPPPVPPDDDDPDDDDDDDDDDDDDDDDDDDDDDDDDDDSRDGDGRDDDDDDDDDDDDDDADDDDDDPDDDQLADDPVNVVLLVLQVVLLVDVVVDDDPVQAVQAWAFEQKFWKAALVGAIWIWGWTDPDVVPHTDTDIDARWQDDDVPVQWTTHSVGIYGYDYYNVNVLVVVCVVVPNCVVVSVVPPPDDVRIGTDPDPVVVVVSSVVVVVVSVVSVVSNVVSVVVVD

pLDDT: mean 74.02, std 23.46, range [22.31, 97.56]

Organism: Paracoccus denitrificans (strain Pd 1222) (NCBI:txid318586)

Secondary structure (DSSP, 8-state):
-TTT-GGGHHHHHHHHHHHHHHHHTT-SS-----EEEE--TTS-HHHHHHHHHHHHTS-EEEEETTT--BTHHHHBPPTTSTT--B-HHHHHHHHH-BSS-EEEEETGGGG---B-TTS-B-BHHHHSHHHHSHHHHTTEEPTTT--EE--TT-EEEEEES-GGGS-HHHHHHS-EEE-PPPPHHHHHHHHHHHHHHTT--GGGSTTTTS---------PPPPPPP----------------------BPP-------PPPPPPPPP----TT----PPPHHHHHHHHHHHHHHHHHHH---HHHHHHSPEEEEEEEEE-TTS-EEEEEEEEEETTTEEEEEE-S-EEEEETTTTEEEESS-EEEE--BHHHHHHHHHHHTTT-TTTGGG-----TT-EE---HHHHHHHHHHHHHHHHHHHHHHHHHHTT--

Sequence (433 aa):
MHEDMPSMAPATEVIWRAMRRSVRDGAPGLRIPPLLLDSPPGIGKSYWSRRLGALLATSTTVIEATGENASFGIVGSQRGWGGSHPGRLIETVLQSRIANPVMVVDEVEKAGRATSTNGHAFGLAEALPPLLEPLTAQRWSCPYYQVKFDMSWVIWVLTSNDFRLLPEPLLSRCPPIRLCHLTLAELLAFVRREGAKRALSEASGGDLRDPLPSLPATASPQPADRLPHAATCRRSRTGADAPLSRPIRFSYLPESNTPAASPQPPPSCHRNGETIMKLSPQDRAWFDKVLSAIAAAEAGPSGADLAQAPVLSDWKEAISPDGHIMLWGKVTDHPLLGNASIHTSQLIAIDPEAGWARTASRWYRLGRSIDALEAELADSMNGKAKLAGSFQFALPGFANINDPELLQKLLATYIARVRGIDAADRSASGKEE